Protein AF-0000000073207605 (afdb_homodimer)

Nearest PDB structures (foldseek):
  4v0j-assembly1_C  TM=9.836E-01  e=2.993E-32  Ricinus communis
  2uw1-assembly1_B  TM=9.805E-01  e=1.356E-31  Hedera helix
  2uw1-assembly1_A  TM=9.799E-01  e=2.483E-31  Hedera helix
  7t63-assembly1_B  TM=9.767E-01  e=1.299E-31  Thunbergia laurifolia
  7t63-assembly1_A  TM=9.872E-01  e=3.507E-31  Thunbergia laurifolia

Organism: Cajanus cajan (NCBI:txid3821)

Solvent-accessible surface area (backbone atoms only — not comparable to full-atom values): 34116 Å² total; per-residue (Å²): 124,55,59,64,55,69,71,55,46,52,56,56,59,66,40,42,68,54,31,54,70,65,48,44,67,69,56,73,58,71,91,75,48,87,46,45,51,78,78,45,71,53,41,59,43,59,67,71,60,28,50,51,44,42,49,53,47,26,59,29,48,67,57,46,54,70,65,56,50,53,41,51,48,53,54,30,47,47,38,61,35,45,41,50,52,49,38,48,53,36,56,15,63,80,16,50,39,56,45,31,57,30,87,41,39,52,22,45,36,50,27,41,50,48,26,61,46,50,42,52,20,54,33,46,48,52,51,47,47,60,36,27,71,42,30,58,52,42,45,47,42,19,41,33,43,24,33,38,59,34,31,83,72,79,44,44,30,21,48,63,38,48,35,49,50,46,23,50,50,24,44,50,47,18,48,30,27,40,35,47,11,52,51,27,40,75,36,58,22,58,65,56,14,48,52,29,38,54,49,16,52,51,25,45,53,53,17,53,52,31,44,50,51,49,45,51,38,38,69,79,35,34,29,63,38,34,39,30,48,32,51,46,60,72,66,50,85,67,65,73,52,61,67,35,32,52,89,76,45,92,55,40,38,61,54,48,50,40,36,22,37,74,73,58,34,53,36,66,64,53,53,30,49,49,51,48,48,50,40,58,74,59,40,49,89,72,60,68,85,51,47,74,67,18,46,53,24,42,55,50,53,76,54,40,39,66,51,49,47,52,52,44,53,52,49,48,57,51,54,71,69,44,76,71,45,74,43,66,35,60,50,49,74,49,45,71,42,72,81,124,55,60,65,54,69,71,54,46,52,56,56,59,67,41,43,67,53,33,52,69,65,48,43,67,69,56,73,59,72,89,77,49,86,48,43,52,79,78,45,69,53,40,61,44,59,67,70,61,28,50,49,44,41,49,53,48,26,59,29,48,67,56,45,55,68,66,56,51,52,41,52,47,52,54,30,48,46,38,62,36,44,40,48,53,48,38,48,53,35,55,16,64,80,16,51,39,56,45,33,58,30,87,40,40,52,23,44,36,49,26,41,50,48,26,60,47,48,42,51,19,55,33,45,48,51,51,48,47,60,36,26,69,43,31,58,52,41,46,48,43,19,43,34,43,23,34,40,58,32,31,84,72,77,45,42,30,21,48,64,39,48,35,48,50,46,23,50,50,24,46,51,47,18,48,31,26,40,36,48,10,53,50,28,40,74,36,56,21,60,64,57,14,47,52,27,37,53,49,16,51,51,26,44,54,52,17,53,53,30,44,50,52,47,45,52,38,39,70,76,35,33,28,63,38,35,38,30,47,31,51,46,60,72,67,51,85,68,66,71,54,61,67,36,31,54,91,78,45,92,55,41,37,61,54,48,51,42,38,22,37,74,73,59,35,52,35,69,63,50,54,27,48,51,51,50,48,50,40,58,75,60,40,49,90,73,60,68,85,52,48,72,66,18,47,52,23,41,56,50,54,76,53,40,40,68,52,50,48,52,54,45,53,53,50,49,55,51,53,71,69,46,79,72,44,73,44,68,36,61,50,48,74,50,43,72,42,72,80

Secondary structure (DSSP, 8-state):
--PPPHHHHHHHHTTHHHIIIIIGGGSPPGGGS--GGGGS--TTS-HHHHHHHHHHHHHHHHTS-HHHHHHHHHHHHHHHTHHHHHHHHHHSTT---GGG----HHHHHHHHHHHHHHHHHHHHHHHHHHHT-S-HHHHHHHHHHHHHH------TT-HHHHHHHHHHHHHHHHHHHHHHHHHHHHTT-HHHHHHHHHHHHHHHHHHHHHHHHHHHHHHH-HHHHHHHHHHHHHH----TTTT---SS-TTHHHHHHHHHHHHTSS-HHHHHHHHHHHHHHTTGGG--S--HHHHHHHHHHHTHHHHHHHHHHHHHHHHHHSPP-EEEEGGGTTEEEE-/--PPPHHHHHHHHTTHHHIIIIIGGGSPPGGGS--GGGGS--TTS-HHHHHHHHHHHHHHHHTS-HHHHHHHHHHHHHHH-HHHHHHHHHHSTT---GGG----HHHHHHHHHHHHHHHHHHHHHHHHHHHT-S-HHHHHHHHHHHHHH------TT-HHHHHHHHHHHHHHHHHHHHHHHHHHHHTT-HHHHHHHHHHHHHHHHHHHHHHHHHHHHHHH-HHHHHHHHHHHHHH----TTTT---SS-TTHHHHHHHHHHHHTSS-HHHHHHHHHHHHHHTTGGG--S--HHHHHHHHHHHTHHHHHHHHHHHHHHHHHHSPPPEEEEGGGTTEEEE-

Foldseek 3Di:
DPADDPVVLVLVLVCQVVLVVPQLVLQDDPVPDDALCVLAQNPVDPPVSSVVRLVVLLVLLVLADPLLVLLLLVLLLLLLLLVLVLVLQCLARQCPCPPVHDPGSNVSNSVSLSVNSNRLNVNSLVSSVSNPQWDVLLSVLLSVQQNVVRFDQPQRRHVLLVLLLLLLQLVQLLLLLQLSLVSSVVSRHNSSSVSSNSVSVSSVSSSVSSLVVLLVCCVSPVLVSLLSNLVNVVSPRDRRSCCGDRPPDRCSSVVSVVSCCVSVSGHLLNSLVSLVVSCVSSVLQPRDDYDPNSVVSSVCSNPVSVVSVVVRVVVVVVVVPDDWDWFFDVGRVGDIDTD/DPADDPVVLVVVLVCQVVLVVPQLVLQDDPVPDDALCVLAQNPVDPPVSSVVRLVVLLVLLVLADPLLVLLLLVLLLLLLLLVLVLVLQCLARQCPCPPVHDPGSNVSNSVSLSVNSNRLNVNSLVSSVSNPQWDVLLSVLQSVQQNVVRFDQPQRRHVLLVLLLLLLQLVQLLLLLQVSLVSSVVSRHNSSSVSSNSVSVSSVSSSVSSLVVLLVCCVSPVLVSLLSNLVSVVSPRDRRSCCGDRPPDRNSSVVSVVSCCVSVSGHLLNSLVSLVVSCVSSVLQPRDDYDPNSVVSSVCSNPVSVVSVVVRVVVVVVVVPDDWDWFFDVGRVGDIDTD

Structure (mmCIF, N/CA/C/O backbone):
data_AF-0000000073207605-model_v1
#
loop_
_entity.id
_entity.type
_entity.pdbx_description
1 polymer Acyl-
#
loop_
_atom_site.group_PDB
_atom_site.id
_atom_site.type_symbol
_atom_site.label_atom_id
_atom_site.label_alt_id
_atom_site.label_comp_id
_atom_site.label_asym_id
_atom_site.label_entity_id
_atom_site.label_seq_id
_atom_site.pdbx_PDB_ins_code
_atom_site.Cartn_x
_atom_site.Cartn_y
_atom_site.Cartn_z
_atom_site.occupancy
_atom_site.B_iso_or_equiv
_atom_site.auth_seq_id
_atom_site.auth_comp_id
_atom_site.auth_asym_id
_atom_site.auth_atom_id
_atom_site.pdbx_PDB_model_num
ATOM 1 N N . MET A 1 1 ? -24.469 -8.5 8.359 1 48 1 MET A N 1
ATOM 2 C CA . MET A 1 1 ? -23.688 -7.848 7.309 1 48 1 MET A CA 1
ATOM 3 C C . MET A 1 1 ? -24.516 -6.773 6.605 1 48 1 MET A C 1
ATOM 5 O O . MET A 1 1 ? -25.719 -6.969 6.355 1 48 1 MET A O 1
ATOM 9 N N . LEU A 1 2 ? -24.219 -5.484 6.922 1 64.94 2 LEU A N 1
ATOM 10 C CA . LEU A 1 2 ? -25 -4.375 6.402 1 64.94 2 LEU A CA 1
ATOM 11 C C . LEU A 1 2 ? -25 -4.367 4.875 1 64.94 2 LEU A C 1
ATOM 13 O O . LEU A 1 2 ? -24.359 -3.506 4.258 1 64.94 2 LEU A O 1
ATOM 17 N N . SER A 1 3 ? -25.547 -5.574 4.332 1 71.62 3 SER A N 1
ATOM 18 C CA . SER A 1 3 ? -25.625 -5.684 2.877 1 71.62 3 SER A CA 1
ATOM 19 C C . SER A 1 3 ? -26.828 -4.914 2.34 1 71.62 3 SER A C 1
ATOM 21 O O . SER A 1 3 ? -27.828 -4.73 3.047 1 71.62 3 SER A O 1
ATOM 23 N N . MET A 1 4 ? -26.641 -4.344 1.126 1 80.81 4 MET A N 1
ATOM 24 C CA . MET A 1 4 ? -27.734 -3.623 0.48 1 80.81 4 MET A CA 1
ATOM 25 C C . MET A 1 4 ? -28.844 -4.578 0.054 1 80.81 4 MET A C 1
ATOM 27 O O . MET A 1 4 ? -28.562 -5.664 -0.466 1 80.81 4 MET A O 1
ATOM 31 N N . PRO A 1 5 ? -30.094 -4.129 0.311 1 83.62 5 PRO A N 1
ATOM 32 C CA . PRO A 1 5 ? -31.172 -4.898 -0.318 1 83.62 5 PRO A CA 1
ATOM 33 C C . PRO A 1 5 ? -31.047 -4.949 -1.84 1 83.62 5 PRO A C 1
ATOM 35 O O . PRO A 1 5 ? -30.484 -4.031 -2.447 1 83.62 5 PRO A O 1
ATOM 38 N N . PRO A 1 6 ? -31.531 -6.012 -2.422 1 85.06 6 PRO A N 1
ATOM 39 C CA . PRO A 1 6 ? -31.391 -6.199 -3.867 1 85.06 6 PRO A CA 1
ATOM 40 C C . PRO A 1 6 ? -31.844 -4.98 -4.668 1 85.06 6 PRO A C 1
ATOM 42 O O . PRO A 1 6 ? -31.234 -4.637 -5.68 1 85.06 6 PRO A O 1
ATOM 45 N N . GLU A 1 7 ? -32.906 -4.383 -4.238 1 85 7 GLU A N 1
ATOM 46 C CA . GLU A 1 7 ? -33.406 -3.217 -4.949 1 85 7 GLU A CA 1
ATOM 47 C C . GLU A 1 7 ? -32.406 -2.072 -4.93 1 85 7 GLU A C 1
ATOM 49 O O . GLU A 1 7 ? -32.25 -1.355 -5.922 1 85 7 GLU A O 1
ATOM 54 N N . LYS A 1 8 ? -31.797 -1.931 -3.891 1 86.56 8 LYS A N 1
ATOM 55 C CA . LYS A 1 8 ? -30.781 -0.88 -3.766 1 86.56 8 LYS A CA 1
ATOM 56 C C . LYS A 1 8 ? -29.547 -1.205 -4.594 1 86.56 8 LYS A C 1
ATOM 58 O O . LYS A 1 8 ? -28.906 -0.306 -5.141 1 86.56 8 LYS A O 1
ATOM 63 N N . LEU A 1 9 ? -29.266 -2.467 -4.602 1 87.94 9 LEU A N 1
ATOM 64 C CA . LEU A 1 9 ? -28.141 -2.898 -5.422 1 87.94 9 LEU A CA 1
ATOM 65 C C . LEU A 1 9 ? -28.375 -2.564 -6.891 1 87.94 9 LEU A C 1
ATOM 67 O O . LEU A 1 9 ? -27.453 -2.162 -7.598 1 87.94 9 LEU A O 1
ATOM 71 N N . GLU A 1 10 ? -29.562 -2.754 -7.293 1 89.88 10 GLU A N 1
ATOM 72 C CA . GLU A 1 10 ? -29.906 -2.439 -8.672 1 89.88 10 GLU A CA 1
ATOM 73 C C . GLU A 1 10 ? -29.797 -0.942 -8.945 1 89.88 10 GLU A C 1
ATOM 75 O O . GLU A 1 10 ? -29.359 -0.534 -10.031 1 89.88 10 GLU A O 1
ATOM 80 N N . VAL A 1 11 ? -30.203 -0.176 -8 1 88.5 11 VAL A N 1
ATOM 81 C CA . VAL A 1 11 ? -30.078 1.273 -8.117 1 88.5 11 VAL A CA 1
ATOM 82 C C . VAL A 1 11 ? -28.609 1.655 -8.25 1 88.5 11 VAL A C 1
ATOM 84 O O . VAL A 1 11 ? -28.234 2.445 -9.125 1 88.5 11 VAL A O 1
ATOM 87 N N . PHE A 1 12 ? -27.812 1.067 -7.508 1 89.69 12 PHE A N 1
ATOM 88 C CA . PHE A 1 12 ? -26.391 1.395 -7.539 1 89.69 12 PHE A CA 1
ATOM 89 C C . PHE A 1 12 ? -25.766 0.953 -8.852 1 89.69 12 PHE A C 1
ATOM 91 O O . PHE A 1 12 ? -24.969 1.681 -9.438 1 89.69 12 PHE A O 1
ATOM 98 N N . LYS A 1 13 ? -26.156 -0.182 -9.281 1 90.5 13 LYS A N 1
ATOM 99 C CA . LYS A 1 13 ? -25.625 -0.708 -10.539 1 90.5 13 LYS A CA 1
ATOM 100 C C . LYS A 1 13 ? -26.016 0.183 -11.711 1 90.5 13 LYS A C 1
ATOM 102 O O . LYS A 1 13 ? -25.297 0.272 -12.703 1 90.5 13 LYS A O 1
ATOM 107 N N . SER A 1 14 ? -27.156 0.811 -11.562 1 93.38 14 SER A N 1
ATOM 108 C CA . SER A 1 14 ? -27.625 1.689 -12.633 1 93.38 14 SER A CA 1
ATOM 109 C C . SER A 1 14 ? -26.75 2.924 -12.766 1 93.38 14 SER A C 1
ATOM 111 O O . SER A 1 14 ? -26.828 3.646 -13.758 1 93.38 14 SER A O 1
ATOM 113 N N . LEU A 1 15 ? -25.875 3.121 -11.805 1 95.81 15 LEU A N 1
ATOM 114 C CA . LEU A 1 15 ? -25.016 4.297 -11.82 1 95.81 15 LEU A CA 1
ATOM 115 C C . LEU A 1 15 ? -23.719 4.008 -12.578 1 95.81 15 LEU A C 1
ATOM 117 O O . LEU A 1 15 ? -22.906 4.91 -12.781 1 95.81 15 LEU A O 1
ATOM 121 N N . ASP A 1 16 ? -23.5 2.816 -13.055 1 96 16 ASP A N 1
ATOM 122 C CA . ASP A 1 16 ? -22.234 2.428 -13.672 1 96 16 ASP A CA 1
ATOM 123 C C . ASP A 1 16 ? -21.922 3.312 -14.883 1 96 16 ASP A C 1
ATOM 125 O O . ASP A 1 16 ? -20.797 3.789 -15.031 1 96 16 ASP A O 1
ATOM 129 N N . GLY A 1 17 ? -22.891 3.459 -15.727 1 96.81 17 GLY A N 1
ATOM 130 C CA . GLY A 1 17 ? -22.672 4.316 -16.891 1 96.81 17 GLY A CA 1
ATOM 131 C C . GLY A 1 17 ? -22.297 5.738 -16.516 1 96.81 17 GLY A C 1
ATOM 132 O O . GLY A 1 17 ? -21.359 6.309 -17.078 1 96.81 17 GLY A O 1
ATOM 133 N N . TRP A 1 18 ? -23.016 6.254 -15.539 1 97.56 18 TRP A N 1
ATOM 134 C CA . TRP A 1 18 ? -22.75 7.602 -15.047 1 97.56 18 TRP A CA 1
ATOM 135 C C . TRP A 1 18 ? -21.344 7.68 -14.43 1 97.56 18 TRP A C 1
ATOM 137 O O . TRP A 1 18 ? -20.641 8.68 -14.602 1 97.56 18 TRP A O 1
ATOM 147 N N . ALA A 1 19 ? -20.938 6.68 -13.703 1 97.56 19 ALA A N 1
ATOM 148 C CA . ALA A 1 19 ? -19.625 6.645 -13.062 1 97.56 19 ALA A CA 1
ATOM 149 C C . ALA A 1 19 ? -18.516 6.664 -14.109 1 97.56 19 ALA A C 1
ATOM 151 O O . ALA A 1 19 ? -17.5 7.352 -13.93 1 97.56 19 ALA A O 1
ATOM 152 N N . TRP A 1 20 ? -18.672 5.922 -15.219 1 97.31 20 TRP A N 1
ATOM 153 C CA . TRP A 1 20 ? -17.688 5.922 -16.297 1 97.31 20 TRP A CA 1
ATOM 154 C C . TRP A 1 20 ? -17.562 7.305 -16.922 1 97.31 20 TRP A C 1
ATOM 156 O O . TRP A 1 20 ? -16.469 7.73 -17.297 1 97.31 20 TRP A O 1
ATOM 166 N N . GLU A 1 21 ? -18.609 8.008 -16.938 1 97.44 21 GLU A N 1
ATOM 167 C CA . GLU A 1 21 ? -18.641 9.273 -17.672 1 97.44 21 GLU A CA 1
ATOM 168 C C . GLU A 1 21 ? -18.25 10.438 -16.766 1 97.44 21 GLU A C 1
ATOM 170 O O . GLU A 1 21 ? -17.625 11.398 -17.219 1 97.44 21 GLU A O 1
ATOM 175 N N . CYS A 1 22 ? -18.641 10.289 -15.469 1 97.12 22 CYS A N 1
ATOM 176 C CA . CYS A 1 22 ? -18.594 11.5 -14.664 1 97.12 22 CYS A CA 1
ATOM 177 C C . CYS A 1 22 ? -17.641 11.336 -13.477 1 97.12 22 CYS A C 1
ATOM 179 O O . CYS A 1 22 ? -17.156 12.32 -12.922 1 97.12 22 CYS A O 1
ATOM 181 N N . VAL A 1 23 ? -17.375 10.086 -13.086 1 97.69 23 VAL A N 1
ATOM 182 C CA . VAL A 1 23 ? -16.594 9.875 -11.883 1 97.69 23 VAL A CA 1
ATOM 183 C C . VAL A 1 23 ? -15.148 9.523 -12.273 1 97.69 23 VAL A C 1
ATOM 185 O O . VAL A 1 23 ? -14.211 10.211 -11.875 1 97.69 23 VAL A O 1
ATOM 188 N N . VAL A 1 24 ? -14.93 8.508 -13.094 1 97.38 24 VAL A N 1
ATOM 189 C CA . VAL A 1 24 ? -13.617 7.953 -13.422 1 97.38 24 VAL A CA 1
ATOM 190 C C . VAL A 1 24 ? -12.75 9.023 -14.07 1 97.38 24 VAL A C 1
ATOM 192 O O . VAL A 1 24 ? -11.562 9.156 -13.75 1 97.38 24 VAL A O 1
ATOM 195 N N . PRO A 1 25 ? -13.336 9.961 -14.875 1 96.88 25 PRO A N 1
ATOM 196 C CA . PRO A 1 25 ? -12.5 10.961 -15.539 1 96.88 25 PRO A CA 1
ATOM 197 C C . PRO A 1 25 ? -12 12.047 -14.586 1 96.88 25 PRO A C 1
ATOM 199 O O . PRO A 1 25 ? -11.227 12.914 -14.984 1 96.88 25 PRO A O 1
ATOM 202 N N . MET A 1 26 ? -12.484 11.984 -13.352 1 96.75 26 MET A N 1
ATOM 203 C CA . MET A 1 26 ? -12 12.961 -12.375 1 96.75 26 MET A CA 1
ATOM 204 C C . MET A 1 26 ? -10.617 12.578 -11.867 1 96.75 26 MET A C 1
ATOM 206 O O . MET A 1 26 ? -9.961 13.375 -11.195 1 96.75 26 MET A O 1
ATOM 210 N N . LEU A 1 27 ? -10.148 11.375 -12.164 1 97.5 27 LEU A N 1
ATOM 211 C CA . LEU A 1 27 ? -8.742 11.039 -11.977 1 97.5 27 LEU A CA 1
ATOM 212 C C . LEU A 1 27 ? -7.859 11.836 -12.938 1 97.5 27 LEU A C 1
ATOM 214 O O . LEU A 1 27 ? -8.133 11.883 -14.141 1 97.5 27 LEU A O 1
ATOM 218 N N . LYS A 1 28 ? -6.871 12.406 -12.398 1 95.44 28 LYS A N 1
ATOM 219 C CA . LYS A 1 28 ? -5.934 13.125 -13.258 1 95.44 28 LYS A CA 1
ATOM 220 C C . LYS A 1 28 ? -5.039 12.148 -14.023 1 95.44 28 LYS A C 1
ATOM 222 O O . LYS A 1 28 ? -4.617 11.125 -13.484 1 95.44 28 LYS A O 1
ATOM 227 N N . PRO A 1 29 ? -4.77 12.508 -15.32 1 96.69 29 PRO A N 1
ATOM 228 C CA . PRO A 1 29 ? -3.734 11.719 -15.984 1 96.69 29 PRO A CA 1
ATOM 229 C C . PRO A 1 29 ? -2.416 11.703 -15.219 1 96.69 29 PRO A C 1
ATOM 231 O O . PRO A 1 29 ? -2.014 12.719 -14.648 1 96.69 29 PRO A O 1
ATOM 234 N N . VAL A 1 30 ? -1.768 10.562 -15.211 1 97.62 30 VAL A N 1
ATOM 235 C CA . VAL A 1 30 ? -0.548 10.383 -14.43 1 97.62 30 VAL A CA 1
ATOM 236 C C . VAL A 1 30 ? 0.47 11.453 -14.797 1 97.62 30 VAL A C 1
ATOM 238 O O . VAL A 1 30 ? 1.18 11.969 -13.93 1 97.62 30 VAL A O 1
ATOM 241 N N . GLU A 1 31 ? 0.513 11.859 -16.031 1 97 31 GLU A N 1
ATOM 242 C CA . GLU A 1 31 ? 1.481 12.828 -16.531 1 97 31 GLU A CA 1
ATOM 243 C C . GLU A 1 31 ? 1.232 14.211 -15.938 1 97 31 GLU A C 1
ATOM 245 O O . GLU A 1 31 ? 2.123 15.062 -15.938 1 97 31 GLU A O 1
ATOM 250 N N . GLN A 1 32 ? 0.086 14.453 -15.398 1 96.94 32 GLN A N 1
ATOM 251 C CA . GLN A 1 32 ? -0.27 15.742 -14.812 1 96.94 32 GLN A CA 1
ATOM 252 C C . GLN A 1 32 ? -0.19 15.695 -13.289 1 96.94 32 GLN A C 1
ATOM 254 O O . GLN A 1 32 ? -0.404 16.703 -12.625 1 96.94 32 GLN A O 1
ATOM 259 N N . CYS A 1 33 ? 0.079 14.562 -12.766 1 97.62 33 CYS A N 1
ATOM 260 C CA . CYS A 1 33 ? 0.177 14.391 -11.32 1 97.62 33 CYS A CA 1
ATOM 261 C C . CYS A 1 33 ? 1.592 14.68 -10.828 1 97.62 33 CYS A C 1
ATOM 263 O O . CYS A 1 33 ? 2.566 14.289 -11.477 1 97.62 33 CYS A O 1
ATOM 265 N N . TRP A 1 34 ? 1.657 15.438 -9.766 1 98 34 TRP A N 1
ATOM 266 C CA . TRP A 1 34 ? 2.953 15.547 -9.102 1 98 34 TRP A CA 1
ATOM 267 C C . TRP A 1 34 ? 3.422 14.188 -8.602 1 98 34 TRP A C 1
ATOM 269 O O . TRP A 1 34 ? 2.607 13.289 -8.367 1 98 34 TRP A O 1
ATOM 279 N N . GLN A 1 35 ? 4.699 14 -8.539 1 98.06 35 GLN A N 1
ATOM 280 C CA . GLN A 1 35 ? 5.305 12.805 -7.961 1 98.06 35 GLN A CA 1
ATOM 281 C C . GLN A 1 35 ? 6.148 13.156 -6.738 1 98.06 35 GLN A C 1
ATOM 283 O O . GLN A 1 35 ? 6.684 14.266 -6.645 1 98.06 35 GLN A O 1
ATOM 288 N N . PRO A 1 36 ? 6.324 12.305 -5.766 1 97.31 36 PRO A N 1
ATOM 289 C CA . PRO A 1 36 ? 7.023 12.586 -4.508 1 97.31 36 PRO A CA 1
ATOM 290 C C . PRO A 1 36 ? 8.406 13.195 -4.723 1 97.31 36 PRO A C 1
ATOM 292 O O . PRO A 1 36 ? 8.773 14.148 -4.031 1 97.31 36 PRO A O 1
ATOM 295 N N . GLN A 1 37 ? 9.078 12.727 -5.68 1 95.44 37 GLN A N 1
ATOM 296 C CA . GLN A 1 37 ? 10.453 13.172 -5.918 1 95.44 37 GLN A CA 1
ATOM 297 C C . GLN A 1 37 ? 10.492 14.664 -6.227 1 95.44 37 GLN A C 1
ATOM 299 O O . GLN A 1 37 ? 11.508 15.32 -5.988 1 95.44 37 GLN A O 1
ATOM 304 N N . SER A 1 38 ? 9.43 15.227 -6.672 1 95.19 38 SER A N 1
ATOM 305 C CA . SER A 1 38 ? 9.414 16.625 -7.09 1 95.19 38 SER A CA 1
ATOM 306 C C . SER A 1 38 ? 9.383 17.562 -5.887 1 95.19 38 SER A C 1
ATOM 308 O O . SER A 1 38 ? 9.617 18.766 -6.023 1 95.19 38 SER A O 1
ATOM 310 N N . LEU A 1 39 ? 9.195 17.031 -4.703 1 97.19 39 LEU A N 1
ATOM 311 C CA . LEU A 1 39 ? 8.961 17.906 -3.561 1 97.19 39 LEU A CA 1
ATOM 312 C C . LEU A 1 39 ? 9.984 17.656 -2.459 1 97.19 39 LEU A C 1
ATOM 314 O O . LEU A 1 39 ? 9.961 18.297 -1.414 1 97.19 39 LEU A O 1
ATOM 318 N N . VAL A 1 40 ? 10.867 16.703 -2.68 1 98.06 40 VAL A N 1
ATOM 319 C CA . VAL A 1 40 ? 11.938 16.391 -1.738 1 98.06 40 VAL A CA 1
ATOM 320 C C . VAL A 1 40 ? 13.289 16.562 -2.418 1 98.06 40 VAL A C 1
ATOM 322 O O . VAL A 1 40 ? 13.367 16.719 -3.641 1 98.06 40 VAL A O 1
ATOM 325 N N . PRO A 1 41 ? 14.375 16.578 -1.636 1 98.5 41 PRO A N 1
ATOM 326 C CA . PRO A 1 41 ? 15.695 16.75 -2.24 1 98.5 41 PRO A CA 1
ATOM 327 C C . PRO A 1 41 ? 15.961 15.766 -3.373 1 98.5 41 PRO A C 1
ATOM 329 O O . PRO A 1 41 ? 15.586 14.594 -3.275 1 98.5 41 PRO A O 1
ATOM 332 N N . ASP A 1 42 ? 16.531 16.219 -4.449 1 97.88 42 ASP A N 1
ATOM 333 C CA . ASP A 1 42 ? 16.797 15.422 -5.637 1 97.88 42 ASP A CA 1
ATOM 334 C C . ASP A 1 42 ? 18.062 14.578 -5.449 1 97.88 42 ASP A C 1
ATOM 336 O O . ASP A 1 42 ? 19.172 15.07 -5.609 1 97.88 42 ASP A O 1
ATOM 340 N N . SER A 1 43 ? 17.859 13.336 -5.258 1 96.38 43 SER A N 1
ATOM 341 C CA . SER A 1 43 ? 18.984 12.461 -4.926 1 96.38 43 SER A CA 1
ATOM 342 C C . SER A 1 43 ? 19.828 12.156 -6.152 1 96.38 43 SER A C 1
ATOM 344 O O . SER A 1 43 ? 20.938 11.633 -6.035 1 96.38 43 SER A O 1
ATOM 346 N N . SER A 1 44 ? 19.391 12.5 -7.336 1 97 44 SER A N 1
ATOM 347 C CA . SER A 1 44 ? 20.172 12.258 -8.547 1 97 44 SER A CA 1
ATOM 348 C C . SER A 1 44 ? 21.281 13.289 -8.695 1 97 44 SER A C 1
ATOM 350 O O . SER A 1 44 ? 22.188 13.117 -9.516 1 97 44 SER A O 1
ATOM 352 N N . LEU A 1 45 ? 21.25 14.336 -7.906 1 97.56 45 LEU A N 1
ATOM 353 C CA . LEU A 1 45 ? 22.297 15.352 -7.93 1 97.56 45 LEU A CA 1
ATOM 354 C C . LEU A 1 45 ? 23.609 14.812 -7.371 1 97.56 45 LEU A C 1
ATOM 356 O O . LEU A 1 45 ? 23.594 13.828 -6.621 1 97.56 45 LEU A O 1
ATOM 360 N N . PRO A 1 46 ? 24.734 15.477 -7.766 1 96.81 46 PRO A N 1
ATOM 361 C CA . PRO A 1 46 ? 25.984 15.102 -7.113 1 96.81 46 PRO A CA 1
ATOM 362 C C . PRO A 1 46 ? 25.906 15.141 -5.59 1 96.81 46 PRO A C 1
ATOM 364 O O . PRO A 1 46 ? 25.156 15.961 -5.035 1 96.81 46 PRO A O 1
ATOM 367 N N . HIS A 1 47 ? 26.656 14.344 -5.008 1 95.94 47 HIS A N 1
ATOM 368 C CA . HIS A 1 47 ? 26.578 14.117 -3.57 1 95.94 47 HIS A CA 1
ATOM 369 C C . HIS A 1 47 ? 26.562 15.438 -2.803 1 95.94 47 HIS A C 1
ATOM 371 O O . HIS A 1 47 ? 25.719 15.641 -1.926 1 95.94 47 HIS A O 1
ATOM 377 N N . GLU A 1 48 ? 27.453 16.359 -3.119 1 96.62 48 GLU A N 1
ATOM 378 C CA . GLU A 1 48 ? 27.578 17.609 -2.375 1 96.62 48 GLU A CA 1
ATOM 379 C C . GLU A 1 48 ? 26.328 18.469 -2.514 1 96.62 48 GLU A C 1
ATOM 381 O O . GLU A 1 48 ? 25.891 19.078 -1.546 1 96.62 48 GLU A O 1
ATOM 386 N N . GLU A 1 49 ? 25.797 18.5 -3.682 1 97.88 49 GLU A N 1
ATOM 387 C CA . GLU A 1 49 ? 24.578 19.281 -3.924 1 97.88 49 GLU A CA 1
ATOM 388 C C . GLU A 1 49 ? 23.375 18.656 -3.219 1 97.88 49 GLU A C 1
ATOM 390 O O . GLU A 1 49 ? 22.547 19.359 -2.648 1 97.88 49 GLU A O 1
ATOM 395 N N . PHE A 1 50 ? 23.297 17.344 -3.322 1 98.19 50 PHE A N 1
ATOM 396 C CA . PHE A 1 50 ? 22.234 16.625 -2.613 1 98.19 50 PHE A CA 1
ATOM 397 C C . PHE A 1 50 ? 22.344 16.875 -1.111 1 98.19 50 PHE A C 1
ATOM 399 O O . PHE A 1 50 ? 21.328 17.125 -0.455 1 98.19 50 PHE A O 1
ATOM 406 N N . MET A 1 51 ? 23.5 16.797 -0.565 1 97.06 51 MET A N 1
ATOM 407 C CA . MET A 1 51 ? 23.719 17.016 0.863 1 97.06 51 MET A CA 1
ATOM 408 C C . MET A 1 51 ? 23.297 18.406 1.281 1 97.06 51 MET A C 1
ATOM 410 O O . MET A 1 51 ? 22.781 18.609 2.385 1 97.06 51 MET A O 1
ATOM 414 N N . GLU A 1 52 ? 23.547 19.375 0.413 1 98 52 GLU A N 1
ATOM 415 C CA . GLU A 1 52 ? 23.141 20.75 0.706 1 98 52 GLU A CA 1
ATOM 416 C C . GLU A 1 52 ? 21.625 20.875 0.785 1 98 52 GLU A C 1
ATOM 418 O O . GLU A 1 52 ? 21.094 21.594 1.637 1 98 52 GLU A O 1
ATOM 423 N N . GLU A 1 53 ? 20.969 20.219 -0.094 1 98.31 53 GLU A N 1
ATOM 424 C CA . GLU A 1 53 ? 19.5 20.25 -0.056 1 98.31 53 GLU A CA 1
ATOM 425 C C . GLU A 1 53 ? 18.969 19.594 1.214 1 98.31 53 GLU A C 1
ATOM 427 O O . GLU A 1 53 ? 18.016 20.078 1.816 1 98.31 53 GLU A O 1
ATOM 432 N N . VAL A 1 54 ? 19.594 18.484 1.616 1 98.69 54 VAL A N 1
ATOM 433 C CA . VAL A 1 54 ? 19.172 17.797 2.83 1 98.69 54 VAL A CA 1
ATOM 434 C C . VAL A 1 54 ? 19.469 18.672 4.051 1 98.69 54 VAL A C 1
ATOM 436 O O . VAL A 1 54 ? 18.641 18.75 4.969 1 98.69 54 VAL A O 1
ATOM 439 N N . LYS A 1 55 ? 20.609 19.297 4.035 1 98.44 55 LYS A N 1
ATOM 440 C CA . LYS A 1 55 ? 20.938 20.203 5.129 1 98.44 55 LYS A CA 1
ATOM 441 C C . LYS A 1 55 ? 19.906 21.312 5.273 1 98.44 55 LYS A C 1
ATOM 443 O O . LYS A 1 55 ? 19.484 21.625 6.383 1 98.44 55 LYS A O 1
ATOM 448 N N . ALA A 1 56 ? 19.531 21.891 4.137 1 98.31 56 ALA A N 1
ATOM 449 C CA . ALA A 1 56 ? 18.516 22.938 4.148 1 98.31 56 ALA A CA 1
ATOM 450 C C . ALA A 1 56 ? 17.203 22.422 4.719 1 98.31 56 ALA A C 1
ATOM 452 O O . ALA A 1 56 ? 16.531 23.125 5.484 1 98.31 56 ALA A O 1
ATOM 453 N N . LEU A 1 57 ? 16.812 21.25 4.324 1 98.62 57 LEU A N 1
ATOM 454 C CA . LEU A 1 57 ? 15.609 20.625 4.848 1 98.62 57 LEU A CA 1
ATOM 455 C C . LEU A 1 57 ? 15.695 20.438 6.359 1 98.62 57 LEU A C 1
ATOM 457 O O . LEU A 1 57 ? 14.766 20.781 7.086 1 98.62 57 LEU A O 1
ATOM 461 N N . ARG A 1 58 ? 16.812 19.938 6.836 1 98.62 58 ARG A N 1
ATOM 462 C CA . ARG A 1 58 ? 17 19.688 8.258 1 98.62 58 ARG A CA 1
ATOM 463 C C . ARG A 1 58 ? 17 20.984 9.055 1 98.62 58 ARG A C 1
ATOM 465 O O . ARG A 1 58 ? 16.5 21.031 10.18 1 98.62 58 ARG A O 1
ATOM 472 N N . GLN A 1 59 ? 17.531 22.016 8.461 1 98.25 59 GLN A N 1
ATOM 473 C CA . GLN A 1 59 ? 17.547 23.312 9.125 1 98.25 59 GLN A CA 1
ATOM 474 C C . GLN A 1 59 ? 16.125 23.844 9.32 1 98.25 59 GLN A C 1
ATOM 476 O O . GLN A 1 59 ? 15.781 24.344 10.391 1 98.25 59 GLN A O 1
ATOM 481 N N . ARG A 1 60 ? 15.305 23.703 8.344 1 98.38 60 ARG A N 1
ATOM 482 C CA . ARG A 1 60 ? 13.922 24.141 8.469 1 98.38 60 ARG A CA 1
ATOM 483 C C . ARG A 1 60 ? 13.156 23.266 9.445 1 98.38 60 ARG A C 1
ATOM 485 O O . ARG A 1 60 ? 12.391 23.766 10.273 1 98.38 60 ARG A O 1
ATOM 492 N N . ALA A 1 61 ? 13.391 21.984 9.367 1 98 61 ALA A N 1
ATOM 493 C CA . ALA A 1 61 ? 12.656 21.031 10.188 1 98 61 ALA A CA 1
ATOM 494 C C . ALA A 1 61 ? 13.008 21.203 11.664 1 98 61 ALA A C 1
ATOM 496 O O . ALA A 1 61 ? 12.195 20.875 12.539 1 98 61 ALA A O 1
ATOM 497 N N . LYS A 1 62 ? 14.227 21.609 11.891 1 96.62 62 LYS A N 1
ATOM 498 C CA . LYS A 1 62 ? 14.695 21.797 13.258 1 96.62 62 LYS A CA 1
ATOM 499 C C . LYS A 1 62 ? 13.797 22.75 14.031 1 96.62 62 LYS A C 1
ATOM 501 O O . LYS A 1 62 ? 13.633 22.609 15.25 1 96.62 62 LYS A O 1
ATOM 506 N N . GLU A 1 63 ? 13.133 23.672 13.344 1 94.38 63 GLU A N 1
ATOM 507 C CA . GLU A 1 63 ? 12.352 24.734 13.969 1 94.38 63 GLU A CA 1
ATOM 508 C C . GLU A 1 63 ? 10.93 24.266 14.273 1 94.38 63 GLU A C 1
ATOM 510 O O . GLU A 1 63 ? 10.203 24.922 15.016 1 94.38 63 GLU A O 1
ATOM 515 N N . LEU A 1 64 ? 10.539 23.125 13.828 1 97.94 64 LEU A N 1
ATOM 516 C CA . LEU A 1 64 ? 9.18 22.625 14.023 1 97.94 64 LEU A CA 1
ATOM 517 C C . LEU A 1 64 ? 9.023 22.016 15.406 1 97.94 64 LEU A C 1
ATOM 519 O O . LEU A 1 64 ? 9.898 21.281 15.875 1 97.94 64 LEU A O 1
ATOM 523 N N . PRO A 1 65 ? 7.895 22.312 16.062 1 97.56 65 PRO A N 1
ATOM 524 C CA . PRO A 1 65 ? 7.664 21.719 17.391 1 97.56 65 PRO A CA 1
ATOM 525 C C . PRO A 1 65 ? 7.473 20.203 17.328 1 97.56 65 PRO A C 1
ATOM 527 O O . PRO A 1 65 ? 6.934 19.688 16.359 1 97.56 65 PRO A O 1
ATOM 530 N N . ASP A 1 66 ? 7.828 19.562 18.438 1 97.94 66 ASP A N 1
ATOM 531 C CA . ASP A 1 66 ? 7.691 18.109 18.531 1 97.94 66 ASP A CA 1
ATOM 532 C C . ASP A 1 66 ? 6.23 17.688 18.375 1 97.94 66 ASP A C 1
ATOM 534 O O . ASP A 1 66 ? 5.941 16.656 17.766 1 97.94 66 ASP A O 1
ATOM 538 N N . ASP A 1 67 ? 5.34 18.422 18.938 1 97.62 67 ASP A N 1
ATOM 539 C CA . ASP A 1 67 ? 3.918 18.094 18.844 1 97.62 67 ASP A CA 1
ATOM 540 C C . ASP A 1 67 ? 3.451 18.094 17.391 1 97.62 67 ASP A C 1
ATOM 542 O O . ASP A 1 67 ? 2.646 17.25 17 1 97.62 67 ASP A O 1
ATOM 546 N N . TYR A 1 68 ? 3.98 19.078 16.641 1 98.25 68 TYR A N 1
ATOM 547 C CA . TYR A 1 68 ? 3.678 19.109 15.211 1 98.25 68 TYR A CA 1
ATOM 548 C C . TYR A 1 68 ? 4.145 17.844 14.516 1 98.25 68 TYR A C 1
ATOM 550 O O . TYR A 1 68 ? 3.426 17.281 13.68 1 98.25 68 TYR A O 1
ATOM 558 N N . LEU A 1 69 ? 5.344 17.391 14.867 1 98.62 69 LEU A N 1
ATOM 559 C CA . LEU A 1 69 ? 5.918 16.219 14.234 1 98.62 69 LEU A CA 1
ATOM 560 C C . LEU A 1 69 ? 5.09 14.969 14.555 1 98.62 69 LEU A C 1
ATOM 562 O O . LEU A 1 69 ? 4.922 14.102 13.695 1 98.62 69 LEU A O 1
ATOM 566 N N . VAL A 1 70 ? 4.586 14.891 15.75 1 98.62 70 VAL A N 1
ATOM 567 C CA . VAL A 1 70 ? 3.746 13.766 16.141 1 98.62 70 VAL A CA 1
ATOM 568 C C . VAL A 1 70 ? 2.508 13.711 15.242 1 98.62 70 VAL A C 1
ATOM 570 O O . VAL A 1 70 ? 2.137 12.648 14.742 1 98.62 70 VAL A O 1
ATOM 573 N N . VAL A 1 71 ? 1.894 14.828 15.023 1 98.31 71 VAL A N 1
ATOM 574 C CA . VAL A 1 71 ? 0.686 14.883 14.211 1 98.31 71 VAL A CA 1
ATOM 575 C C . VAL A 1 71 ? 1.027 14.555 12.758 1 98.31 71 VAL A C 1
ATOM 577 O O . VAL A 1 71 ? 0.291 13.828 12.086 1 98.31 71 VAL A O 1
ATOM 580 N N . LEU A 1 72 ? 2.174 15.07 12.273 1 98.81 72 LEU A N 1
ATOM 581 C CA . LEU A 1 72 ? 2.596 14.797 10.906 1 98.81 72 LEU A CA 1
ATOM 582 C C . LEU A 1 72 ? 2.875 13.312 10.711 1 98.81 72 LEU A C 1
ATOM 584 O O . LEU A 1 72 ? 2.537 12.742 9.672 1 98.81 72 LEU A O 1
ATOM 588 N N . VAL A 1 73 ? 3.484 12.695 11.703 1 98.75 73 VAL A N 1
ATOM 589 C CA . VAL A 1 73 ? 3.744 11.258 11.656 1 98.75 73 VAL A CA 1
ATOM 590 C C . VAL A 1 73 ? 2.424 10.492 11.594 1 98.75 73 VAL A C 1
ATOM 592 O O . VAL A 1 73 ? 2.275 9.562 10.805 1 98.75 73 VAL A O 1
ATOM 595 N N . GLY A 1 74 ? 1.451 10.875 12.43 1 98.31 74 GLY A N 1
ATOM 596 C CA . GLY A 1 74 ? 0.147 10.234 12.391 1 98.31 74 GLY A CA 1
ATOM 597 C C . GLY A 1 74 ? -0.52 10.328 11.031 1 98.31 74 GLY A C 1
ATOM 598 O O . GLY A 1 74 ? -1.113 9.352 10.555 1 98.31 74 GLY A O 1
ATOM 599 N N . ASP A 1 75 ? -0.402 11.523 10.422 1 97.81 75 ASP A N 1
ATOM 600 C CA . ASP A 1 75 ? -0.921 11.703 9.07 1 97.81 75 ASP A CA 1
ATOM 601 C C . ASP A 1 75 ? -0.234 10.758 8.086 1 97.81 75 ASP A C 1
ATOM 603 O O . ASP A 1 75 ? -0.895 10.125 7.262 1 97.81 75 ASP A O 1
ATOM 607 N N . MET A 1 76 ? 1.037 10.664 8.219 1 98.31 76 MET A N 1
ATOM 608 C CA . MET A 1 76 ? 1.812 9.82 7.312 1 98.31 76 MET A CA 1
ATOM 609 C C . MET A 1 76 ? 1.467 8.352 7.512 1 98.31 76 MET A C 1
ATOM 611 O O . MET A 1 76 ? 1.271 7.617 6.539 1 98.31 76 MET A O 1
ATOM 615 N N . VAL A 1 77 ? 1.389 7.906 8.766 1 98.12 77 VAL A N 1
ATOM 616 C CA . VAL A 1 77 ? 1.066 6.52 9.086 1 98.12 77 VAL A CA 1
ATOM 617 C C . VAL A 1 77 ? -0.298 6.156 8.5 1 98.12 77 VAL A C 1
ATOM 619 O O . VAL A 1 77 ? -0.486 5.055 7.984 1 98.12 77 VAL A O 1
ATOM 622 N N . THR A 1 78 ? -1.187 7.059 8.57 1 96.88 78 THR A N 1
ATOM 623 C CA . THR A 1 78 ? -2.518 6.84 8.016 1 96.88 78 THR A CA 1
ATOM 624 C C . THR A 1 78 ? -2.447 6.637 6.504 1 96.88 78 THR A C 1
ATOM 626 O O . THR A 1 78 ? -3.111 5.75 5.961 1 96.88 78 THR A O 1
ATOM 629 N N . GLU A 1 79 ? -1.598 7.422 5.859 1 96.94 79 GLU A N 1
ATOM 630 C CA . GLU A 1 79 ? -1.445 7.309 4.41 1 96.94 79 GLU A CA 1
ATOM 631 C C . GLU A 1 79 ? -0.846 5.961 4.02 1 96.94 79 GLU A C 1
ATOM 633 O O . GLU A 1 79 ? -1.04 5.492 2.898 1 96.94 79 GLU A O 1
ATOM 638 N N . GLU A 1 80 ? -0.177 5.316 4.91 1 96.38 80 GLU A N 1
ATOM 639 C CA . GLU A 1 80 ? 0.6 4.121 4.59 1 96.38 80 GLU A CA 1
ATOM 640 C C . GLU A 1 80 ? -0.265 2.865 4.652 1 96.38 80 GLU A C 1
ATOM 642 O O . GLU A 1 80 ? 0.15 1.796 4.203 1 96.38 80 GLU A O 1
ATOM 647 N N . ALA A 1 81 ? -1.438 2.957 5.18 1 95.19 81 ALA A N 1
ATOM 648 C CA . ALA A 1 81 ? -2.293 1.779 5.301 1 95.19 81 ALA A CA 1
ATOM 649 C C . ALA A 1 81 ? -3.164 1.606 4.059 1 95.19 81 ALA A C 1
ATOM 651 O O . ALA A 1 81 ? -4.281 1.092 4.145 1 95.19 81 ALA A O 1
ATOM 652 N N . LEU A 1 82 ? -2.691 1.94 2.953 1 96.25 82 LEU A N 1
ATOM 653 C CA . LEU A 1 82 ? -3.42 2.021 1.691 1 96.25 82 LEU A CA 1
ATOM 654 C C . LEU A 1 82 ? -3.945 0.65 1.279 1 96.25 82 LEU A C 1
ATOM 656 O O . LEU A 1 82 ? -5.051 0.54 0.745 1 96.25 82 LEU A O 1
ATOM 660 N N . PRO A 1 83 ? -3.162 -0.455 1.494 1 95.44 83 PRO A N 1
ATOM 661 C CA . PRO A 1 83 ? -3.742 -1.755 1.149 1 95.44 83 PRO A CA 1
ATOM 662 C C . PRO A 1 83 ? -5.043 -2.039 1.898 1 95.44 83 PRO A C 1
ATOM 664 O O . PRO A 1 83 ? -5.969 -2.629 1.335 1 95.44 83 PRO A O 1
ATOM 667 N N . THR A 1 84 ? -5.109 -1.553 3.086 1 94.06 84 THR A N 1
ATOM 668 C CA . THR A 1 84 ? -6.312 -1.722 3.891 1 94.06 84 THR A CA 1
ATOM 669 C C . THR A 1 84 ? -7.477 -0.931 3.295 1 94.06 84 THR A C 1
ATOM 671 O O . THR A 1 84 ? -8.594 -1.438 3.203 1 94.06 84 THR A O 1
ATOM 674 N N . TYR A 1 85 ? -7.172 0.252 2.822 1 93.56 85 TYR A N 1
ATOM 675 C CA . TYR A 1 85 ? -8.219 1.113 2.291 1 93.56 85 TYR A CA 1
ATOM 676 C C . TYR A 1 85 ? -8.727 0.595 0.95 1 93.56 85 TYR A C 1
ATOM 678 O O . TYR A 1 85 ? -9.93 0.64 0.673 1 93.56 85 TYR A O 1
ATOM 686 N N . GLN A 1 86 ? -7.828 0.137 0.183 1 93.25 86 GLN A N 1
ATOM 687 C CA . GLN A 1 86 ? -8.266 -0.423 -1.09 1 93.25 86 GLN A CA 1
ATOM 688 C C . GLN A 1 86 ? -9.133 -1.662 -0.876 1 93.25 86 GLN A C 1
ATOM 690 O O . GLN A 1 86 ? -10.109 -1.873 -1.595 1 93.25 86 GLN A O 1
ATOM 695 N N . THR A 1 87 ? -8.75 -2.457 0.071 1 90.19 87 THR A N 1
ATOM 696 C CA . THR A 1 87 ? -9.539 -3.641 0.389 1 90.19 87 THR A CA 1
ATOM 697 C C . THR A 1 87 ? -10.945 -3.248 0.845 1 90.19 87 THR A C 1
ATOM 699 O O . THR A 1 87 ? -11.93 -3.857 0.429 1 90.19 87 THR A O 1
ATOM 702 N N . LEU A 1 88 ? -11 -2.254 1.646 1 88.06 88 LEU A N 1
ATOM 703 C CA . LEU A 1 88 ? -12.297 -1.771 2.109 1 88.06 88 LEU A CA 1
ATOM 704 C C . LEU A 1 88 ? -13.188 -1.381 0.934 1 88.06 88 LEU A C 1
ATOM 706 O O . LEU A 1 88 ? -14.344 -1.784 0.868 1 88.06 88 LEU A O 1
ATOM 710 N N . MET A 1 89 ? -12.625 -0.671 0.033 1 90.25 89 MET A N 1
ATOM 711 C CA . MET A 1 89 ? -13.406 -0.181 -1.1 1 90.25 89 MET A CA 1
ATOM 712 C C . MET A 1 89 ? -13.82 -1.33 -2.012 1 90.25 89 MET A C 1
ATOM 714 O O . MET A 1 89 ? -14.961 -1.378 -2.477 1 90.25 89 MET A O 1
ATOM 718 N N . THR A 1 90 ? -12.945 -2.27 -2.189 1 87.75 90 THR A N 1
ATOM 719 C CA . THR A 1 90 ? -13.211 -3.326 -3.16 1 87.75 90 THR A CA 1
ATOM 720 C C . THR A 1 90 ? -14.109 -4.398 -2.561 1 87.75 90 THR A C 1
ATOM 722 O O . THR A 1 90 ? -14.602 -5.277 -3.275 1 87.75 90 THR A O 1
ATOM 725 N N . THR A 1 91 ? -14.359 -4.301 -1.287 1 84.44 91 THR A N 1
ATOM 726 C CA . THR A 1 91 ? -15.281 -5.246 -0.655 1 84.44 91 THR A CA 1
ATOM 727 C C . THR A 1 91 ? -16.719 -4.742 -0.738 1 84.44 91 THR A C 1
ATOM 729 O O . THR A 1 91 ? -17.656 -5.496 -0.493 1 84.44 91 THR A O 1
ATOM 732 N N . MET A 1 92 ? -16.859 -3.508 -1.103 1 87.69 92 MET A N 1
ATOM 733 C CA . MET A 1 92 ? -18.203 -2.955 -1.25 1 87.69 92 MET A CA 1
ATOM 734 C C . MET A 1 92 ? -18.922 -3.604 -2.42 1 87.69 92 MET A C 1
ATOM 736 O O . MET A 1 92 ? -18.312 -3.943 -3.432 1 87.69 92 MET A O 1
ATOM 740 N N . GLU A 1 93 ? -20.203 -3.746 -2.189 1 87.19 93 GLU A N 1
ATOM 741 C CA . GLU A 1 93 ? -21 -4.297 -3.271 1 87.19 93 GLU A CA 1
ATOM 742 C C . GLU A 1 93 ? -20.922 -3.432 -4.523 1 87.19 93 GLU A C 1
ATOM 744 O O . GLU A 1 93 ? -21.125 -2.217 -4.461 1 87.19 93 GLU A O 1
ATOM 749 N N . GLY A 1 94 ? -20.578 -4.031 -5.617 1 84.5 94 GLY A N 1
ATOM 750 C CA . GLY A 1 94 ? -20.469 -3.32 -6.879 1 84.5 94 GLY A CA 1
ATOM 751 C C . GLY A 1 94 ? -19.047 -2.848 -7.18 1 84.5 94 GLY A C 1
ATOM 752 O O . GLY A 1 94 ? -18.75 -2.439 -8.305 1 84.5 94 GLY A O 1
ATOM 753 N N . PHE A 1 95 ? -18.188 -2.982 -6.164 1 87.81 95 PHE A N 1
ATOM 754 C CA . PHE A 1 95 ? -16.844 -2.459 -6.305 1 87.81 95 PHE A CA 1
ATOM 755 C C . PHE A 1 95 ? -15.844 -3.588 -6.539 1 87.81 95 PHE A C 1
ATOM 757 O O . PHE A 1 95 ? -14.633 -3.352 -6.625 1 87.81 95 PHE A O 1
ATOM 764 N N . GLN A 1 96 ? -16.312 -4.754 -6.562 1 83.62 96 GLN A N 1
ATOM 765 C CA . GLN A 1 96 ? -15.445 -5.926 -6.645 1 83.62 96 G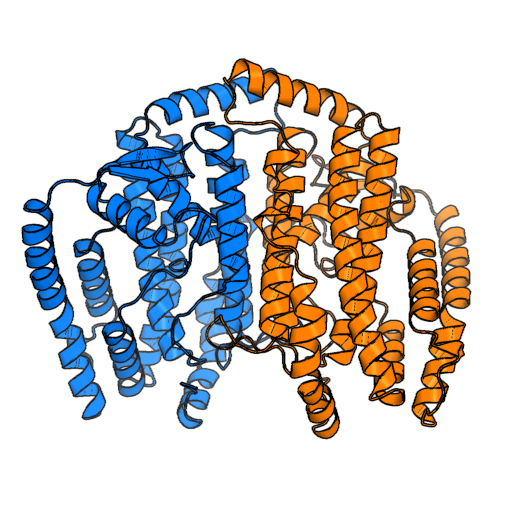LN A CA 1
ATOM 766 C C . GLN A 1 96 ? -14.508 -5.836 -7.848 1 83.62 96 GLN A C 1
ATOM 768 O O . GLN A 1 96 ? -14.945 -5.523 -8.961 1 83.62 96 GLN A O 1
ATOM 773 N N . ASP A 1 97 ? -13.312 -6.027 -7.504 1 85.44 97 ASP A N 1
ATOM 774 C CA . ASP A 1 97 ? -12.289 -5.93 -8.539 1 85.44 97 ASP A CA 1
ATOM 775 C C . ASP A 1 97 ? -11.781 -7.312 -8.938 1 85.44 97 ASP A C 1
ATOM 777 O O . ASP A 1 97 ? -10.578 -7.578 -8.859 1 85.44 97 ASP A O 1
ATOM 781 N N . GLU A 1 98 ? -12.695 -8.219 -9.195 1 71.69 98 GLU A N 1
ATOM 782 C CA . GLU A 1 98 ? -12.32 -9.578 -9.57 1 71.69 98 GLU A CA 1
ATOM 783 C C . GLU A 1 98 ? -11.117 -9.578 -10.516 1 71.69 98 GLU A C 1
ATOM 785 O O . GLU A 1 98 ? -10.633 -8.516 -10.906 1 71.69 98 GLU A O 1
ATOM 790 N N . PRO A 1 99 ? -10.547 -10.398 -11.102 1 62.81 99 PRO A N 1
ATOM 791 C CA . PRO A 1 99 ? -9.234 -10.875 -11.547 1 62.81 99 PRO A CA 1
ATOM 792 C C . PRO A 1 99 ? -8.141 -9.828 -11.367 1 62.81 99 PRO A C 1
ATOM 794 O O . PRO A 1 99 ? -6.957 -10.117 -11.562 1 62.81 99 PRO A O 1
ATOM 797 N N . GLY A 1 100 ? -8.18 -8.625 -10.68 1 76.94 100 GLY A N 1
ATOM 798 C CA . GLY A 1 100 ? -7.277 -7.523 -10.391 1 76.94 100 GLY A CA 1
ATOM 799 C C . GLY A 1 100 ? -7.449 -6.348 -11.328 1 76.94 100 GLY A C 1
ATOM 800 O O . GLY A 1 100 ? -6.828 -5.301 -11.141 1 76.94 100 GLY A O 1
ATOM 801 N N . ARG A 1 101 ? -8.484 -6.461 -12.344 1 86.19 101 ARG A N 1
ATOM 802 C CA . ARG A 1 101 ? -8.742 -5.418 -13.328 1 86.19 101 ARG A CA 1
ATOM 803 C C . ARG A 1 101 ? -10.18 -5.488 -13.844 1 86.19 101 ARG A C 1
ATOM 805 O O . ARG A 1 101 ? -10.406 -5.555 -15.047 1 86.19 101 ARG A O 1
ATOM 812 N N . SER A 1 102 ? -11.094 -5.406 -12.914 1 88.44 102 SER A N 1
ATOM 813 C CA . SER A 1 102 ? -12.508 -5.398 -13.25 1 88.44 102 SER A CA 1
ATOM 814 C C . SER A 1 102 ? -12.867 -4.199 -14.117 1 88.44 102 SER A C 1
ATOM 816 O O . SER A 1 102 ? -12.367 -3.094 -13.891 1 88.44 102 SER A O 1
ATOM 818 N N . PRO A 1 103 ? -13.695 -4.465 -15.102 1 88.19 103 PRO A N 1
ATOM 819 C CA . PRO A 1 103 ? -14.117 -3.348 -15.953 1 88.19 103 PRO A CA 1
ATOM 820 C C . PRO A 1 103 ? -15.148 -2.449 -15.281 1 88.19 103 PRO A C 1
ATOM 822 O O . PRO A 1 103 ? -15.602 -1.469 -15.875 1 88.19 10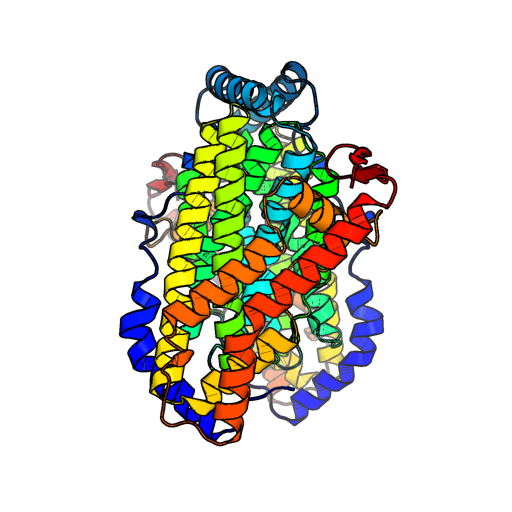3 PRO A O 1
ATOM 825 N N . ASN A 1 104 ? -15.562 -2.768 -14.125 1 91.25 104 ASN A N 1
ATOM 826 C CA . ASN A 1 104 ? -16.484 -1.938 -13.352 1 91.25 104 ASN A CA 1
ATOM 827 C C . ASN A 1 104 ? -15.859 -0.582 -13.023 1 91.25 104 ASN A C 1
ATOM 829 O O . ASN A 1 104 ? -14.688 -0.503 -12.648 1 91.25 104 ASN A O 1
ATOM 833 N N . PRO A 1 105 ? -16.672 0.533 -13.266 1 95.69 105 PRO A N 1
ATOM 834 C CA . PRO A 1 105 ? -16.109 1.874 -13.086 1 95.69 105 PRO A CA 1
ATOM 835 C C . PRO A 1 105 ? -15.641 2.129 -11.656 1 95.69 105 PRO A C 1
ATOM 837 O O . PRO A 1 105 ? -14.688 2.887 -11.438 1 95.69 105 PRO A O 1
ATOM 840 N N . TRP A 1 106 ? -16.281 1.477 -10.711 1 95.88 106 TRP A N 1
ATOM 841 C CA . TRP A 1 106 ? -15.93 1.709 -9.312 1 95.88 106 TRP A CA 1
ATOM 842 C C . TRP A 1 106 ? -14.602 1.054 -8.961 1 95.88 106 TRP A C 1
ATOM 844 O O . TRP A 1 106 ? -13.82 1.595 -8.172 1 95.88 106 TRP A O 1
ATOM 854 N N . ALA A 1 107 ? -14.344 -0.125 -9.547 1 94.38 107 ALA A N 1
ATOM 855 C CA . ALA A 1 107 ? -13.023 -0.742 -9.406 1 94.38 107 ALA A CA 1
ATOM 856 C C . ALA A 1 107 ? -11.945 0.121 -10.055 1 94.38 107 ALA A C 1
ATOM 858 O O . ALA A 1 107 ? -10.867 0.3 -9.492 1 94.38 107 ALA A O 1
ATOM 859 N N . ALA A 1 108 ? -12.242 0.646 -11.227 1 95.5 108 ALA A N 1
ATOM 860 C CA . ALA A 1 108 ? -11.305 1.524 -11.922 1 95.5 108 ALA A CA 1
ATOM 861 C C . ALA A 1 108 ? -11.008 2.771 -11.094 1 95.5 108 ALA A C 1
ATOM 863 O O . ALA A 1 108 ? -9.852 3.172 -10.961 1 95.5 108 ALA A O 1
ATOM 864 N N . TRP A 1 109 ? -12.047 3.367 -10.555 1 97.31 109 TRP A N 1
ATOM 865 C CA . TRP A 1 109 ? -11.875 4.527 -9.688 1 97.31 109 TRP A CA 1
ATOM 866 C C . TRP A 1 109 ? -11.008 4.188 -8.484 1 97.31 109 TRP A C 1
ATOM 868 O O . TRP A 1 109 ? -10.086 4.938 -8.148 1 97.31 109 TRP A O 1
ATOM 878 N N . THR A 1 110 ? -11.312 3.076 -7.859 1 96.44 110 THR A N 1
ATOM 879 C CA . THR A 1 110 ? -10.602 2.688 -6.648 1 96.44 110 THR A CA 1
ATOM 880 C C . THR A 1 110 ? -9.109 2.51 -6.934 1 96.44 110 THR A C 1
ATOM 882 O O . THR A 1 110 ? -8.266 2.973 -6.164 1 96.44 110 THR A O 1
ATOM 885 N N . ARG A 1 111 ? -8.727 1.879 -8.008 1 96.5 111 ARG A N 1
ATOM 886 C CA . ARG A 1 111 ? -7.324 1.674 -8.352 1 96.5 111 ARG A CA 1
ATOM 887 C C . ARG A 1 111 ? -6.629 3.002 -8.625 1 96.5 111 ARG A C 1
ATOM 889 O O . ARG A 1 111 ? -5.508 3.229 -8.164 1 96.5 111 ARG A O 1
ATOM 896 N N . GLY A 1 112 ? -7.309 3.834 -9.422 1 97.69 112 GLY A N 1
ATOM 897 C CA . GLY A 1 112 ? -6.75 5.148 -9.695 1 97.69 112 GLY A CA 1
ATOM 898 C C . GLY A 1 112 ? -6.574 5.992 -8.445 1 97.69 112 GLY A C 1
ATOM 899 O O . GLY A 1 112 ? -5.535 6.633 -8.266 1 97.69 112 GLY A O 1
ATOM 900 N N . TRP A 1 113 ? -7.645 6.02 -7.621 1 98.31 113 TRP A N 1
ATOM 901 C CA . TRP A 1 113 ? -7.582 6.719 -6.34 1 98.31 113 TRP A CA 1
ATOM 902 C C . TRP A 1 113 ? -6.422 6.203 -5.496 1 98.31 113 TRP A C 1
ATOM 904 O O . TRP A 1 113 ? -5.668 6.992 -4.922 1 98.31 113 TRP A O 1
ATOM 914 N N . THR A 1 114 ? -6.258 4.891 -5.434 1 97.75 114 THR A N 1
ATOM 915 C CA . THR A 1 114 ? -5.191 4.27 -4.656 1 97.75 114 THR A CA 1
ATOM 916 C C . THR A 1 114 ? -3.822 4.723 -5.16 1 97.75 114 THR A C 1
ATOM 918 O O . THR A 1 114 ? -2.932 5.023 -4.363 1 97.75 114 THR A O 1
ATOM 921 N N . ALA A 1 115 ? -3.689 4.762 -6.438 1 98.38 115 ALA A N 1
ATOM 922 C CA . ALA A 1 115 ? -2.428 5.203 -7.027 1 98.38 115 ALA A CA 1
ATOM 923 C C . ALA A 1 115 ? -2.111 6.645 -6.637 1 98.38 115 ALA A C 1
ATOM 925 O O . ALA A 1 115 ? -0.965 6.973 -6.324 1 98.38 115 ALA A O 1
ATOM 926 N N . GLU A 1 116 ? -3.105 7.496 -6.637 1 98.38 116 GLU A N 1
ATOM 927 C CA . GLU A 1 116 ? -2.914 8.891 -6.234 1 98.38 116 GLU A CA 1
ATOM 928 C C . GLU A 1 116 ? -2.58 8.992 -4.75 1 98.38 116 GLU A C 1
ATOM 930 O O . GLU A 1 116 ? -1.724 9.789 -4.355 1 98.38 116 GLU A O 1
ATOM 935 N N . GLU A 1 117 ? -3.266 8.164 -3.967 1 98 117 GLU A N 1
ATOM 936 C CA . GLU A 1 117 ? -3.061 8.188 -2.521 1 98 117 GLU A CA 1
ATOM 937 C C . GLU A 1 117 ? -1.666 7.691 -2.152 1 98 117 GLU A C 1
ATOM 939 O O . GLU A 1 117 ? -1.073 8.156 -1.177 1 98 117 GLU A O 1
ATOM 944 N N . ASN A 1 118 ? -1.157 6.746 -2.904 1 98.25 118 ASN A N 1
ATOM 945 C CA . ASN A 1 118 ? 0.139 6.141 -2.615 1 98.25 118 ASN A CA 1
ATOM 946 C C . ASN A 1 118 ? 1.245 7.191 -2.551 1 98.25 118 ASN A C 1
ATOM 948 O O . ASN A 1 118 ? 2.176 7.07 -1.753 1 98.25 118 ASN A O 1
ATOM 952 N N . ARG A 1 119 ? 1.149 8.234 -3.334 1 98.19 119 ARG A N 1
ATOM 953 C CA . ARG A 1 119 ? 2.166 9.281 -3.416 1 98.19 119 ARG A CA 1
ATOM 954 C C . ARG A 1 119 ? 2.24 10.07 -2.117 1 98.19 119 ARG A C 1
ATOM 956 O O . ARG A 1 119 ? 3.299 10.594 -1.762 1 98.19 119 ARG A O 1
ATOM 963 N N . HIS A 1 120 ? 1.095 10.164 -1.394 1 98.62 120 HIS A N 1
ATOM 964 C CA . HIS A 1 120 ? 1.049 10.953 -0.168 1 98.62 120 HIS A CA 1
ATOM 965 C C . HIS A 1 120 ? 1.97 10.367 0.898 1 98.62 120 HIS A C 1
ATOM 967 O O . HIS A 1 120 ? 2.781 11.086 1.484 1 98.62 120 HIS A O 1
ATOM 973 N N . GLY A 1 121 ? 1.815 9.039 1.086 1 97.81 121 GLY A N 1
ATOM 974 C CA . GLY A 1 121 ? 2.658 8.367 2.064 1 97.81 121 GLY A CA 1
ATOM 975 C C . GLY A 1 121 ? 4.133 8.398 1.702 1 97.81 121 GLY A C 1
ATOM 976 O O . GLY A 1 121 ? 4.98 8.648 2.559 1 97.81 121 GLY A O 1
ATOM 977 N N . ASP A 1 122 ? 4.434 8.18 0.422 1 97.94 122 ASP A N 1
ATOM 978 C CA . ASP A 1 122 ? 5.82 8.18 -0.044 1 97.94 122 ASP A CA 1
ATOM 979 C C . ASP A 1 122 ? 6.477 9.539 0.197 1 97.94 122 ASP A C 1
ATOM 981 O O . ASP A 1 122 ? 7.629 9.609 0.629 1 97.94 122 ASP A O 1
ATOM 985 N N . LEU A 1 123 ? 5.719 10.602 -0.101 1 98.62 123 LEU A N 1
ATOM 986 C CA . LEU A 1 123 ? 6.234 11.961 0.028 1 98.62 123 LEU A CA 1
ATOM 987 C C . LEU A 1 123 ? 6.512 12.305 1.488 1 98.62 123 LEU A C 1
ATOM 989 O O . LEU A 1 123 ? 7.613 12.734 1.832 1 98.62 123 LEU A O 1
ATOM 993 N N . LEU A 1 124 ? 5.547 12.055 2.344 1 98.75 124 LEU A N 1
ATOM 994 C CA . LEU A 1 124 ? 5.684 12.398 3.756 1 98.75 124 LEU A CA 1
ATOM 995 C C . LEU A 1 124 ? 6.766 11.547 4.414 1 98.75 124 LEU A C 1
ATOM 997 O O . LEU A 1 124 ? 7.527 12.039 5.25 1 98.75 124 LEU A O 1
ATOM 1001 N N . ARG A 1 125 ? 6.832 10.289 4.012 1 98.5 125 ARG A N 1
ATOM 1002 C CA . ARG A 1 125 ? 7.836 9.391 4.574 1 98.5 125 ARG A CA 1
ATOM 1003 C C . ARG A 1 125 ? 9.25 9.875 4.258 1 98.5 125 ARG A C 1
ATOM 1005 O O . ARG A 1 125 ? 10.117 9.883 5.129 1 98.5 125 ARG A O 1
ATOM 1012 N N . THR A 1 126 ? 9.445 10.234 3.012 1 98.62 126 THR A N 1
ATOM 1013 C CA . THR A 1 126 ? 10.766 10.695 2.596 1 98.62 126 THR A CA 1
ATOM 1014 C C . THR A 1 126 ? 11.156 11.969 3.344 1 98.62 126 THR A C 1
ATOM 1016 O O . THR A 1 126 ? 12.281 12.086 3.832 1 98.62 126 THR A O 1
ATOM 1019 N N . TYR A 1 127 ? 10.234 12.93 3.482 1 98.81 127 TYR A N 1
ATOM 1020 C CA . TYR A 1 127 ? 10.508 14.164 4.211 1 98.81 127 TYR A CA 1
ATOM 1021 C C . TYR A 1 127 ? 10.867 13.875 5.66 1 98.81 127 TYR A C 1
ATOM 1023 O O . TYR A 1 127 ? 11.875 14.383 6.172 1 98.81 127 TYR A O 1
ATOM 1031 N N . LEU A 1 128 ? 9.992 13.055 6.305 1 98.81 128 LEU A N 1
ATOM 1032 C CA . LEU A 1 128 ? 10.195 12.766 7.719 1 98.81 128 LEU A CA 1
ATOM 1033 C C . LEU A 1 128 ? 11.508 12.023 7.938 1 98.81 128 LEU A C 1
ATOM 1035 O O . LEU A 1 128 ? 12.234 12.32 8.891 1 98.81 128 LEU A O 1
ATOM 1039 N N . TYR A 1 129 ? 11.859 11.125 7.043 1 98.75 129 TYR A N 1
ATOM 1040 C CA . TYR A 1 129 ? 13.133 10.422 7.105 1 98.75 129 TYR A CA 1
ATOM 1041 C C . TYR A 1 129 ? 14.297 11.398 7.008 1 98.75 129 TYR A C 1
ATOM 1043 O O . TYR A 1 129 ? 15.195 11.383 7.852 1 98.75 129 TYR A O 1
ATOM 1051 N N . LEU A 1 130 ? 14.242 12.297 6.035 1 98.75 130 LEU A N 1
ATOM 1052 C CA . LEU A 1 130 ? 15.367 13.195 5.785 1 98.75 130 LEU A CA 1
ATOM 1053 C C . LEU A 1 130 ? 15.477 14.25 6.879 1 98.75 130 LEU A C 1
ATOM 1055 O O . LEU A 1 130 ? 16.547 14.828 7.082 1 98.75 130 LEU A O 1
ATOM 1059 N N . SER A 1 131 ? 14.375 14.547 7.574 1 98.56 131 SER A N 1
ATOM 1060 C CA . SER A 1 131 ? 14.375 15.586 8.594 1 98.56 131 SER A CA 1
ATOM 1061 C C . SER A 1 131 ? 15.273 15.203 9.766 1 98.56 131 SER A C 1
ATOM 1063 O O . SER A 1 131 ? 15.781 16.078 10.477 1 98.56 131 SER A O 1
ATOM 1065 N N . GLY A 1 132 ? 15.367 13.859 10 1 98.31 132 GLY A N 1
ATOM 1066 C CA . GLY A 1 132 ? 16.156 13.375 11.125 1 98.31 132 GLY A CA 1
ATOM 1067 C C . GLY A 1 132 ? 15.516 13.648 12.469 1 98.31 132 GLY A C 1
ATOM 1068 O O . GLY A 1 132 ? 16.125 13.438 13.516 1 98.31 132 GLY A O 1
ATOM 1069 N N . ARG A 1 133 ? 14.242 14.047 12.422 1 98.38 133 ARG A N 1
ATOM 1070 C CA . ARG A 1 133 ? 13.586 14.523 13.633 1 98.38 133 ARG A CA 1
ATOM 1071 C C . ARG A 1 133 ? 12.68 13.445 14.227 1 98.38 133 ARG A C 1
ATOM 1073 O O . ARG A 1 133 ? 12.133 13.617 15.312 1 98.38 133 ARG A O 1
ATOM 1080 N N . VAL A 1 134 ? 12.562 12.328 13.531 1 98.69 134 VAL A N 1
ATOM 1081 C CA . VAL A 1 134 ? 11.617 11.312 13.984 1 98.69 134 VAL A CA 1
ATOM 1082 C C . VAL A 1 134 ? 12.32 9.953 14.055 1 98.69 134 VAL A C 1
ATOM 1084 O O . VAL A 1 134 ? 13.375 9.758 13.445 1 98.69 134 VAL A O 1
ATOM 1087 N N . HIS A 1 135 ? 11.742 9.047 14.836 1 98.56 135 HIS A N 1
ATOM 1088 C CA . HIS A 1 135 ? 12.242 7.688 15.008 1 98.56 135 HIS A CA 1
ATOM 1089 C C . HIS A 1 135 ? 11.633 6.742 13.984 1 98.56 135 HIS A C 1
ATOM 1091 O O . HIS A 1 135 ? 10.664 6.039 14.273 1 98.56 135 HIS A O 1
ATOM 1097 N N . MET A 1 136 ? 12.328 6.594 12.875 1 98.5 136 MET A N 1
ATOM 1098 C CA . MET A 1 136 ? 11.773 5.895 11.719 1 98.5 136 MET A CA 1
ATOM 1099 C C . MET A 1 136 ? 11.5 4.43 12.047 1 98.5 136 MET A C 1
ATOM 1101 O O . MET A 1 136 ? 10.539 3.844 11.539 1 98.5 136 MET A O 1
ATOM 1105 N N . LYS A 1 137 ? 12.312 3.797 12.844 1 98.12 137 LYS A N 1
ATOM 1106 C CA . LYS A 1 137 ? 12.094 2.395 13.188 1 98.12 137 LYS A CA 1
ATOM 1107 C C . LYS A 1 137 ? 10.75 2.201 13.883 1 98.12 137 LYS A C 1
ATOM 1109 O O . LYS A 1 137 ? 10.008 1.268 13.57 1 98.12 137 LYS A O 1
ATOM 1114 N N . MET A 1 138 ? 10.445 3.086 14.82 1 98.44 138 MET A N 1
ATOM 1115 C CA . MET A 1 138 ? 9.188 2.994 15.555 1 98.44 138 MET A CA 1
ATOM 1116 C C . MET A 1 138 ? 8.008 3.32 14.648 1 98.44 138 MET A C 1
ATOM 1118 O O . MET A 1 138 ? 6.922 2.75 14.797 1 98.44 138 MET A O 1
ATOM 1122 N N . ILE A 1 139 ? 8.195 4.234 13.766 1 98.56 139 ILE A N 1
ATOM 1123 C CA . ILE A 1 139 ? 7.168 4.574 12.789 1 98.56 139 ILE A CA 1
ATOM 1124 C C . ILE A 1 139 ? 6.91 3.385 11.875 1 98.56 139 ILE A C 1
ATOM 1126 O O . ILE A 1 139 ? 5.758 3.023 11.625 1 98.56 139 ILE A O 1
ATOM 1130 N N . ASP A 1 140 ? 8.008 2.729 11.414 1 98.12 140 ASP A N 1
ATOM 1131 C CA . ASP A 1 140 ? 7.875 1.531 10.586 1 98.12 140 ASP A CA 1
ATOM 1132 C C . ASP A 1 140 ? 7.109 0.436 11.328 1 98.12 140 ASP A C 1
ATOM 1134 O O . ASP A 1 140 ? 6.25 -0.226 10.742 1 98.12 140 ASP A O 1
ATOM 1138 N N . LYS A 1 141 ? 7.43 0.256 12.562 1 98.31 141 LYS A N 1
ATOM 1139 C CA . LYS A 1 141 ? 6.711 -0.726 13.375 1 98.31 141 LYS A CA 1
ATOM 1140 C C . LYS A 1 141 ? 5.23 -0.379 13.477 1 98.31 141 LYS A C 1
ATOM 1142 O O . LYS A 1 141 ? 4.375 -1.264 13.406 1 98.31 141 LYS A O 1
ATOM 1147 N N . THR A 1 142 ? 4.945 0.875 13.672 1 98.75 142 THR A N 1
ATOM 1148 C CA . THR A 1 142 ? 3.559 1.321 13.766 1 98.75 142 THR A CA 1
ATOM 1149 C C . THR A 1 142 ? 2.795 0.997 12.484 1 98.75 142 THR A C 1
ATOM 1151 O O . THR A 1 142 ? 1.658 0.523 12.539 1 98.75 142 THR A O 1
ATOM 1154 N N . ILE A 1 143 ? 3.441 1.283 11.352 1 98.44 143 ILE A N 1
ATOM 1155 C CA . ILE A 1 143 ? 2.834 0.973 10.062 1 98.44 143 ILE A CA 1
ATOM 1156 C C . ILE A 1 143 ? 2.598 -0.532 9.953 1 98.44 143 ILE A C 1
ATOM 1158 O O . ILE A 1 143 ? 1.529 -0.968 9.516 1 98.44 143 ILE A O 1
ATOM 1162 N N . HIS A 1 144 ? 3.584 -1.324 10.352 1 98.5 144 HIS A N 1
ATOM 1163 C CA . HIS A 1 144 ? 3.488 -2.779 10.336 1 98.5 144 HIS A CA 1
ATOM 1164 C C . HIS A 1 144 ? 2.299 -3.262 11.164 1 98.5 144 HIS A C 1
ATOM 1166 O O . HIS A 1 144 ? 1.498 -4.07 10.688 1 98.5 144 HIS A O 1
ATOM 1172 N N . TYR A 1 145 ? 2.148 -2.74 12.352 1 98.38 145 TYR A N 1
ATOM 1173 C CA . TYR A 1 145 ? 1.025 -3.1 13.211 1 98.38 145 TYR A CA 1
ATOM 1174 C C . TYR A 1 145 ? -0.299 -2.686 12.578 1 98.38 145 TYR A C 1
ATOM 1176 O O . TYR A 1 145 ? -1.271 -3.443 12.609 1 98.38 145 TYR A O 1
ATOM 1184 N N . LEU A 1 146 ? -0.275 -1.534 12.07 1 97.81 146 LEU A N 1
ATOM 1185 C CA . LEU A 1 146 ? -1.519 -0.975 11.547 1 97.81 146 LEU A CA 1
ATOM 1186 C C . LEU A 1 146 ? -2.035 -1.8 10.375 1 97.81 146 LEU A C 1
ATOM 1188 O O . LEU A 1 146 ? -3.211 -2.172 10.344 1 97.81 146 LEU A O 1
ATOM 1192 N N . ILE A 1 147 ? -1.181 -2.1 9.414 1 97.25 147 ILE A N 1
ATOM 1193 C CA . ILE A 1 147 ? -1.583 -2.891 8.258 1 97.25 147 ILE A CA 1
ATOM 1194 C C . ILE A 1 147 ? -2.014 -4.285 8.711 1 97.25 147 ILE A C 1
ATOM 1196 O O . ILE A 1 147 ? -3.012 -4.82 8.219 1 97.25 147 ILE A O 1
ATOM 1200 N N . SER A 1 148 ? -1.326 -4.848 9.672 1 96.88 148 SER A N 1
ATOM 1201 C CA . SER A 1 148 ? -1.677 -6.168 10.188 1 96.88 148 SER A CA 1
ATOM 1202 C C . SER A 1 148 ? -3.041 -6.148 10.875 1 96.88 148 SER A C 1
ATOM 1204 O O . SER A 1 148 ? -3.777 -7.133 10.828 1 96.88 148 SER A O 1
ATOM 1206 N N . ALA A 1 149 ? -3.352 -5.043 11.453 1 95 149 ALA A N 1
ATOM 1207 C CA . ALA A 1 149 ? -4.59 -4.934 12.219 1 95 149 ALA A CA 1
ATOM 1208 C C . ALA A 1 149 ? -5.793 -4.754 11.305 1 95 149 ALA A C 1
ATOM 1210 O O . ALA A 1 149 ? -6.902 -5.18 11.633 1 95 149 ALA A O 1
ATOM 1211 N N . GLY A 1 150 ? -5.539 -4.16 10.164 1 93.88 150 GLY A N 1
ATOM 1212 C CA . GLY A 1 150 ? -6.656 -3.789 9.305 1 93.88 150 GLY A CA 1
ATOM 1213 C C . GLY A 1 150 ? -7.434 -2.594 9.828 1 93.88 150 GLY A C 1
ATOM 1214 O O . GLY A 1 150 ? -6.84 -1.595 10.242 1 93.88 150 GLY A O 1
ATOM 1215 N N . MET A 1 151 ? -8.68 -2.629 9.586 1 90.62 151 MET A N 1
ATOM 1216 C CA . MET A 1 151 ? -9.539 -1.53 10.023 1 90.62 151 MET A CA 1
ATOM 1217 C C . MET A 1 151 ? -10.914 -2.045 10.43 1 90.62 151 MET A C 1
ATOM 1219 O O . MET A 1 151 ? -11.336 -3.121 10 1 90.62 151 MET A O 1
ATOM 1223 N N . GLU A 1 152 ? -11.492 -1.306 11.32 1 84.38 152 GLU A N 1
ATOM 1224 C CA . GLU A 1 152 ? -12.859 -1.565 11.766 1 84.38 152 GLU A CA 1
ATOM 1225 C C . GLU A 1 152 ? -13.742 -0.334 11.578 1 84.38 152 GLU A C 1
ATOM 1227 O O . GLU A 1 152 ? -13.586 0.663 12.289 1 84.38 152 GLU A O 1
ATOM 1232 N N . HIS A 1 153 ? -14.609 -0.351 10.562 1 75.88 153 HIS A N 1
ATOM 1233 C CA . HIS A 1 153 ? -15.406 0.853 10.344 1 75.88 153 HIS A CA 1
ATOM 1234 C C . HIS A 1 153 ? -16.891 0.562 10.469 1 75.88 153 HIS A C 1
ATOM 1236 O O . HIS A 1 153 ? -17.703 1.486 10.547 1 75.88 153 HIS A O 1
ATOM 1242 N N . GLY A 1 154 ? -17.219 -0.656 10.492 1 77.06 154 GLY A N 1
ATOM 1243 C CA . GLY A 1 154 ? -18.625 -1.018 10.672 1 77.06 154 GLY A CA 1
ATOM 1244 C C . GLY A 1 154 ? -19.484 -0.687 9.469 1 77.06 154 GLY A C 1
ATOM 1245 O O . GLY A 1 154 ? -20.672 -0.417 9.609 1 77.06 154 GLY A O 1
ATOM 1246 N N . LEU A 1 155 ? -18.906 -0.596 8.289 1 80.94 155 LEU A N 1
ATOM 1247 C CA . LEU A 1 155 ? -19.625 -0.18 7.09 1 80.94 155 LEU A CA 1
ATOM 1248 C C . LEU A 1 155 ? -20.266 -1.378 6.398 1 80.94 155 LEU A C 1
ATOM 1250 O O . LEU A 1 155 ? -21.156 -1.212 5.555 1 80.94 155 LEU A O 1
ATOM 1254 N N . GLY A 1 156 ? -19.828 -2.5 6.824 1 81.5 156 GLY A N 1
ATOM 1255 C CA . GLY A 1 156 ? -20.203 -3.652 6.02 1 81.5 156 GLY A CA 1
ATOM 1256 C C . GLY A 1 156 ? -19.75 -3.549 4.578 1 81.5 156 GLY A C 1
ATOM 1257 O O . GLY A 1 156 ? -18.594 -3.176 4.316 1 81.5 156 GLY A O 1
ATOM 1258 N N . ASN A 1 157 ? -20.625 -3.984 3.637 1 86.31 157 ASN A N 1
ATOM 1259 C CA . ASN A 1 157 ? -20.297 -3.9 2.219 1 86.31 157 ASN A CA 1
ATOM 1260 C C . ASN A 1 157 ? -21.266 -2.982 1.47 1 86.31 157 ASN A C 1
ATOM 1262 O O . ASN A 1 157 ? -21.484 -3.154 0.27 1 86.31 157 ASN A O 1
ATOM 1266 N N . ASN A 1 158 ? -21.828 -2.002 2.199 1 90.5 158 ASN A N 1
ATOM 1267 C CA . ASN A 1 158 ? -22.797 -1.065 1.657 1 90.5 158 ASN A CA 1
ATOM 1268 C C . ASN A 1 158 ? -22.125 0.166 1.059 1 90.5 158 ASN A C 1
ATOM 1270 O O . ASN A 1 158 ? -21.625 1.018 1.79 1 90.5 158 ASN A O 1
ATOM 1274 N N . PRO A 1 159 ? -22.281 0.295 -0.235 1 92.56 159 PRO A N 1
ATOM 1275 C CA . PRO A 1 159 ? -21.578 1.413 -0.863 1 92.56 159 PRO A CA 1
ATOM 1276 C C . PRO A 1 159 ? -22.125 2.773 -0.424 1 92.56 159 PRO A C 1
ATOM 1278 O O . PRO A 1 159 ? -21.375 3.76 -0.411 1 92.56 159 PRO A O 1
ATOM 1281 N N . TYR A 1 160 ? -23.453 2.881 -0.017 1 94.5 160 TYR A N 1
ATOM 1282 C CA . TYR A 1 160 ? -23.984 4.137 0.5 1 94.5 160 TYR A CA 1
ATOM 1283 C C . TYR A 1 160 ? -23.172 4.617 1.697 1 94.5 160 TYR A C 1
ATOM 1285 O O . TYR A 1 160 ? -22.75 5.781 1.747 1 94.5 160 TYR A O 1
ATOM 1293 N N . LEU A 1 161 ? -22.953 3.67 2.564 1 93.75 161 LEU A N 1
ATOM 1294 C CA . LEU A 1 161 ? -22.188 4 3.764 1 93.75 161 LEU A CA 1
ATOM 1295 C C . LEU A 1 161 ? -20.734 4.324 3.414 1 93.75 161 LEU A C 1
ATOM 1297 O O . LEU A 1 161 ? -20.156 5.254 3.975 1 93.75 161 LEU A O 1
ATOM 1301 N N . GLY A 1 162 ? -20.172 3.553 2.473 1 93.12 162 GLY A N 1
ATOM 1302 C CA . GLY A 1 162 ? -18.812 3.781 2.041 1 93.12 162 GLY A CA 1
ATOM 1303 C C . GLY A 1 162 ? -18.578 5.176 1.484 1 93.12 162 GLY A C 1
ATOM 1304 O O . GLY A 1 162 ? -17.594 5.832 1.821 1 93.12 162 GLY A O 1
ATOM 1305 N N . PHE A 1 163 ? -19.5 5.641 0.701 1 95.88 163 PHE A N 1
ATOM 1306 C CA . PHE A 1 163 ? -19.328 6.93 0.047 1 95.88 163 PHE A CA 1
ATOM 1307 C C . PHE A 1 163 ? -19.531 8.07 1.035 1 95.88 163 PHE A C 1
ATOM 1309 O O . PHE A 1 163 ? -18.891 9.117 0.932 1 95.88 163 PHE A O 1
ATOM 1316 N N . VAL A 1 164 ? -20.438 7.875 1.968 1 96.69 164 VAL A N 1
ATOM 1317 C CA . VAL A 1 164 ? -20.609 8.883 3.012 1 96.69 164 VAL A CA 1
ATOM 1318 C C . VAL A 1 164 ? -19.328 8.969 3.848 1 96.69 164 VAL A C 1
ATOM 1320 O O . VAL A 1 164 ? -18.812 10.055 4.094 1 96.69 164 VAL A O 1
ATOM 1323 N N . TYR A 1 165 ? -18.859 7.844 4.215 1 95.38 165 TYR A N 1
ATOM 1324 C CA . TYR A 1 165 ? -17.641 7.766 5.016 1 95.38 165 TYR A CA 1
ATOM 1325 C C . TYR A 1 165 ? -16.469 8.43 4.297 1 95.38 165 TYR A C 1
ATOM 1327 O O . TYR A 1 165 ? -15.75 9.242 4.891 1 95.38 165 TYR A O 1
ATOM 1335 N N . THR A 1 166 ? -16.297 8.102 3.035 1 95.75 166 THR A N 1
ATOM 1336 C CA . THR A 1 166 ? -15.148 8.609 2.291 1 95.75 166 THR A CA 1
ATOM 1337 C C . THR A 1 166 ? -15.297 10.109 2.039 1 95.75 166 THR A C 1
ATOM 1339 O O . THR A 1 166 ? -14.305 10.844 2.02 1 95.75 166 THR A O 1
ATOM 1342 N N . SER A 1 167 ? -16.531 10.586 1.815 1 97.88 167 SER A N 1
ATOM 1343 C CA . SER A 1 167 ? -16.75 12.023 1.69 1 97.88 167 SER A CA 1
ATOM 1344 C C . SER A 1 167 ? -16.266 12.766 2.932 1 97.88 167 SER A C 1
ATOM 1346 O O . SER A 1 167 ? -15.539 13.758 2.828 1 97.88 167 SER A O 1
ATOM 1348 N N . PHE A 1 168 ? -16.656 12.227 4.004 1 97.31 168 PHE A N 1
ATOM 1349 C CA . PHE A 1 168 ? -16.281 12.836 5.273 1 97.31 168 PHE A CA 1
ATOM 1350 C C . PHE A 1 168 ? -14.773 12.766 5.48 1 97.31 168 PHE A C 1
ATOM 1352 O O . PHE A 1 168 ? -14.141 13.766 5.812 1 97.31 168 PHE A O 1
ATOM 1359 N N . GLN A 1 169 ? -14.195 11.617 5.293 1 96.25 169 GLN A N 1
ATOM 1360 C CA . GLN A 1 169 ? -12.781 11.383 5.574 1 96.25 169 GLN A CA 1
ATOM 1361 C C . GLN A 1 169 ? -11.898 12.211 4.648 1 96.25 169 GLN A C 1
ATOM 1363 O O . GLN A 1 169 ? -10.852 12.719 5.066 1 96.25 169 GLN A O 1
ATOM 1368 N N . GLU A 1 170 ? -12.273 12.312 3.365 1 97.75 170 GLU A N 1
ATOM 1369 C CA . GLU A 1 170 ? -11.484 13.125 2.445 1 97.75 170 GLU A CA 1
ATOM 1370 C C . GLU A 1 170 ? -11.492 14.594 2.863 1 97.75 170 GLU A C 1
ATOM 1372 O O . GLU A 1 170 ? -10.477 15.289 2.736 1 97.75 170 GLU A O 1
ATOM 1377 N N . ARG A 1 171 ? -12.617 15.07 3.336 1 98.25 171 ARG A N 1
ATOM 1378 C CA . ARG A 1 171 ? -12.648 16.438 3.822 1 98.25 171 ARG A CA 1
ATOM 1379 C C . ARG A 1 171 ? -11.844 16.594 5.105 1 98.25 171 ARG A C 1
ATOM 1381 O O . ARG A 1 171 ? -11.156 17.594 5.301 1 98.25 171 ARG A O 1
ATOM 1388 N N . ALA A 1 172 ? -11.961 15.602 5.965 1 97.69 172 ALA A N 1
ATOM 1389 C CA . ALA A 1 172 ? -11.18 15.633 7.199 1 97.69 172 ALA A CA 1
ATOM 1390 C C . ALA A 1 172 ? -9.688 15.711 6.902 1 97.69 172 ALA A C 1
ATOM 1392 O O . ALA A 1 172 ? -8.961 16.5 7.523 1 97.69 172 ALA A O 1
ATOM 1393 N N . THR A 1 173 ? -9.203 14.922 5.973 1 97.88 173 THR A N 1
ATOM 1394 C CA . THR A 1 173 ? -7.777 14.93 5.656 1 97.88 173 THR A CA 1
ATOM 1395 C C . THR A 1 173 ? -7.391 16.203 4.922 1 97.88 173 THR A C 1
ATOM 1397 O O . THR A 1 173 ? -6.277 16.719 5.094 1 97.88 173 THR A O 1
ATOM 1400 N N . PHE A 1 174 ? -8.352 16.703 4.09 1 98.62 174 PHE A N 1
ATOM 1401 C CA . PHE A 1 174 ? -8.133 18 3.482 1 98.62 174 PHE A CA 1
ATOM 1402 C C . PHE A 1 174 ? -7.871 19.062 4.551 1 98.62 174 PHE A C 1
ATOM 1404 O O . PHE A 1 174 ? -6.895 19.812 4.473 1 98.62 174 PHE A O 1
ATOM 1411 N N . VAL A 1 175 ? -8.688 19.078 5.555 1 98.31 175 VAL A N 1
ATOM 1412 C CA . VAL A 1 175 ? -8.562 20.047 6.648 1 98.31 175 VAL A CA 1
ATOM 1413 C C . VAL A 1 175 ? -7.27 19.797 7.414 1 98.31 175 VAL A C 1
ATOM 1415 O O . VAL A 1 175 ? -6.516 20.719 7.695 1 98.31 175 VAL A O 1
ATOM 1418 N N . SER A 1 176 ? -6.98 18.562 7.73 1 98.19 176 SER A N 1
ATOM 1419 C CA . SER A 1 176 ? -5.789 18.203 8.5 1 98.19 176 SER A CA 1
ATOM 1420 C C . SER A 1 176 ? -4.516 18.625 7.766 1 98.19 176 SER A C 1
ATOM 1422 O O . SER A 1 176 ? -3.656 19.297 8.336 1 98.19 176 SER A O 1
ATOM 1424 N N . HIS A 1 177 ? -4.395 18.25 6.531 1 98.75 177 HIS A N 1
ATOM 1425 C CA . HIS A 1 177 ? -3.217 18.594 5.746 1 98.75 177 HIS A CA 1
ATOM 1426 C C . HIS A 1 177 ? -3.131 20.109 5.523 1 98.75 177 HIS A C 1
ATOM 1428 O O . HIS A 1 177 ? -2.035 20.672 5.469 1 98.75 177 HIS A O 1
ATOM 1434 N N . GLY A 1 178 ? -4.305 20.703 5.312 1 98.75 178 GLY A N 1
ATOM 1435 C CA . GLY A 1 178 ? -4.305 22.156 5.223 1 98.75 178 GLY A CA 1
ATOM 1436 C C . GLY A 1 178 ? -3.77 22.828 6.473 1 98.75 178 GLY A C 1
ATOM 1437 O O . GLY A 1 178 ? -2.967 23.766 6.383 1 98.75 178 GLY A O 1
ATOM 1438 N N . ASN A 1 179 ? -4.191 22.375 7.605 1 98.69 179 ASN A N 1
ATOM 1439 C CA . ASN A 1 179 ? -3.742 22.953 8.875 1 98.69 179 ASN A CA 1
ATOM 1440 C C . ASN A 1 179 ? -2.264 22.672 9.125 1 98.69 179 ASN A C 1
ATOM 1442 O O . ASN A 1 179 ? -1.542 23.516 9.641 1 98.69 179 ASN A O 1
ATOM 1446 N N . THR A 1 180 ? -1.784 21.5 8.766 1 98.69 180 THR A N 1
ATOM 1447 C CA . THR A 1 180 ? -0.363 21.203 8.914 1 98.69 180 THR A CA 1
ATOM 1448 C C . THR A 1 180 ? 0.468 22.078 7.973 1 98.69 180 THR A C 1
ATOM 1450 O O . THR A 1 180 ? 1.593 22.453 8.297 1 98.69 180 THR A O 1
ATOM 1453 N N . ALA A 1 181 ? -0.113 22.328 6.766 1 98.81 181 ALA A N 1
ATOM 1454 C CA . ALA A 1 181 ? 0.569 23.25 5.855 1 98.81 181 ALA A CA 1
ATOM 1455 C C . ALA A 1 181 ? 0.727 24.625 6.488 1 98.81 181 ALA A C 1
ATOM 1457 O O . ALA A 1 181 ? 1.82 25.188 6.484 1 98.81 181 ALA A O 1
ATOM 1458 N N . ARG A 1 182 ? -0.344 25.141 7.059 1 98.56 182 ARG A N 1
ATOM 1459 C CA . ARG A 1 182 ? -0.327 26.438 7.699 1 98.56 182 ARG A CA 1
ATOM 1460 C C . ARG A 1 182 ? 0.671 26.484 8.852 1 98.56 182 ARG A C 1
ATOM 1462 O O . ARG A 1 182 ? 1.475 27.406 8.961 1 98.56 182 ARG A O 1
ATOM 1469 N N . LEU A 1 183 ? 0.662 25.5 9.672 1 98.31 183 LEU A N 1
ATOM 1470 C CA . LEU A 1 183 ? 1.527 25.438 10.844 1 98.31 183 LEU A CA 1
ATOM 1471 C C . LEU A 1 183 ? 2.99 25.297 10.43 1 98.31 183 LEU A C 1
ATOM 1473 O O . LEU A 1 183 ? 3.881 25.828 11.102 1 98.31 183 LEU A O 1
ATOM 1477 N N . ALA A 1 184 ? 3.232 24.531 9.352 1 98.56 184 ALA A N 1
ATOM 1478 C CA . ALA A 1 184 ? 4.598 24.391 8.836 1 98.56 184 ALA A CA 1
ATOM 1479 C C . ALA A 1 184 ? 5.141 25.75 8.375 1 98.56 184 ALA A C 1
ATOM 1481 O O . ALA A 1 184 ? 6.293 26.078 8.648 1 98.56 184 ALA A O 1
ATOM 1482 N N . LYS A 1 185 ? 4.285 26.453 7.695 1 97.88 185 LYS A N 1
ATOM 1483 C CA . LYS A 1 185 ? 4.676 27.781 7.242 1 97.88 185 LYS A CA 1
ATOM 1484 C C . LYS A 1 185 ? 4.992 28.703 8.422 1 97.88 185 LYS A C 1
ATOM 1486 O O . LYS A 1 185 ? 6.016 29.375 8.43 1 97.88 185 LYS A O 1
ATOM 1491 N N . GLU A 1 186 ? 4.164 28.688 9.406 1 97.62 186 GLU A N 1
ATOM 1492 C CA . GLU A 1 186 ? 4.352 29.484 10.609 1 97.62 186 GLU A CA 1
ATOM 1493 C C . GLU A 1 186 ? 5.605 29.047 11.367 1 97.62 186 GLU A C 1
ATOM 1495 O O . GLU A 1 186 ? 6.258 29.875 12.016 1 97.62 186 GLU A O 1
ATOM 1500 N N . GLY A 1 187 ? 5.918 27.781 11.242 1 96.38 187 GLY A N 1
ATOM 1501 C CA . GLY A 1 187 ? 7.07 27.234 11.938 1 96.38 187 GLY A CA 1
ATOM 1502 C C . GLY A 1 187 ? 8.367 27.422 11.172 1 96.38 187 GLY A C 1
ATOM 1503 O O . GLY A 1 187 ? 9.438 27.031 11.648 1 96.38 187 GLY A O 1
ATOM 1504 N N . GLY A 1 188 ? 8.297 28.016 10 1 96.62 188 GLY A N 1
ATOM 1505 C CA . GLY A 1 188 ? 9.508 28.359 9.281 1 96.62 188 GLY A CA 1
ATOM 1506 C C . GLY A 1 188 ? 9.898 27.344 8.227 1 96.62 188 GLY A C 1
ATOM 1507 O O . GLY A 1 188 ? 11.055 27.297 7.805 1 96.62 188 GLY A O 1
ATOM 1508 N N . ASP A 1 189 ? 9.023 26.5 7.82 1 98.25 189 ASP A N 1
ATOM 1509 C CA . ASP A 1 189 ? 9.305 25.531 6.762 1 98.25 189 ASP A CA 1
ATOM 1510 C C . ASP A 1 189 ? 8.32 25.688 5.605 1 98.25 189 ASP A C 1
ATOM 1512 O O . ASP A 1 189 ? 7.41 24.859 5.453 1 98.25 189 ASP A O 1
ATOM 1516 N N . PRO A 1 190 ? 8.562 26.562 4.734 1 98 190 PRO A N 1
ATOM 1517 C CA . PRO A 1 190 ? 7.648 26.781 3.611 1 98 190 PRO A CA 1
ATOM 1518 C C . PRO A 1 190 ? 7.609 25.594 2.646 1 98 190 PRO A C 1
ATOM 1520 O O . PRO A 1 190 ? 6.613 25.406 1.945 1 98 190 PRO A O 1
ATOM 1523 N N . VAL A 1 191 ? 8.711 24.828 2.578 1 98.19 191 VAL A N 1
ATOM 1524 C CA . VAL A 1 191 ? 8.734 23.656 1.699 1 98.19 191 VAL A CA 1
ATOM 1525 C C . VAL A 1 191 ? 7.762 22.594 2.221 1 98.19 191 VAL A C 1
ATOM 1527 O O . VAL A 1 191 ? 6.984 22.031 1.452 1 98.19 191 VAL A O 1
ATOM 1530 N N . LEU A 1 192 ? 7.824 22.359 3.531 1 98.81 192 LEU A N 1
ATOM 1531 C CA . LEU A 1 192 ? 6.875 21.422 4.125 1 98.81 192 LEU A CA 1
ATOM 1532 C C . LEU A 1 192 ? 5.445 21.922 3.967 1 98.81 192 LEU A C 1
ATOM 1534 O O . LEU A 1 192 ? 4.52 21.141 3.768 1 98.81 192 LEU A O 1
ATOM 1538 N N . ALA A 1 193 ? 5.254 23.234 4.125 1 98.81 193 ALA A N 1
ATOM 1539 C CA . ALA A 1 193 ? 3.938 23.828 3.881 1 98.81 193 ALA A CA 1
ATOM 1540 C C . ALA A 1 193 ? 3.439 23.484 2.479 1 98.81 193 ALA A C 1
ATOM 1542 O O . ALA A 1 193 ? 2.266 23.156 2.293 1 98.81 193 ALA A O 1
ATOM 1543 N N . ARG A 1 194 ? 4.309 23.578 1.517 1 98.69 194 ARG A N 1
ATOM 1544 C CA . ARG A 1 194 ? 3.963 23.234 0.141 1 98.69 194 ARG A CA 1
ATOM 1545 C C . ARG A 1 194 ? 3.639 21.75 0.012 1 98.69 194 ARG A C 1
ATOM 1547 O O . ARG A 1 194 ? 2.699 21.375 -0.69 1 98.69 194 ARG A O 1
ATOM 1554 N N . ILE A 1 195 ? 4.43 20.906 0.663 1 98.75 195 ILE A N 1
ATOM 1555 C CA . ILE A 1 195 ? 4.203 19.469 0.654 1 98.75 195 ILE A CA 1
ATOM 1556 C C . ILE A 1 195 ? 2.801 19.156 1.18 1 98.75 195 ILE A C 1
ATOM 1558 O O . ILE A 1 195 ? 1.992 18.547 0.485 1 98.75 195 ILE A O 1
ATOM 1562 N N . CYS A 1 196 ? 2.492 19.641 2.369 1 98.81 196 CYS A N 1
ATOM 1563 C CA . CYS A 1 196 ? 1.191 19.391 2.984 1 98.81 196 CYS A CA 1
ATOM 1564 C C . CYS A 1 196 ? 0.073 20.016 2.16 1 98.81 196 CYS A C 1
ATOM 1566 O O . CYS A 1 196 ? -1 19.438 2.016 1 98.81 196 CYS A O 1
ATOM 1568 N N . GLY A 1 197 ? 0.328 21.203 1.644 1 98.81 197 GLY A N 1
ATOM 1569 C CA . GLY A 1 197 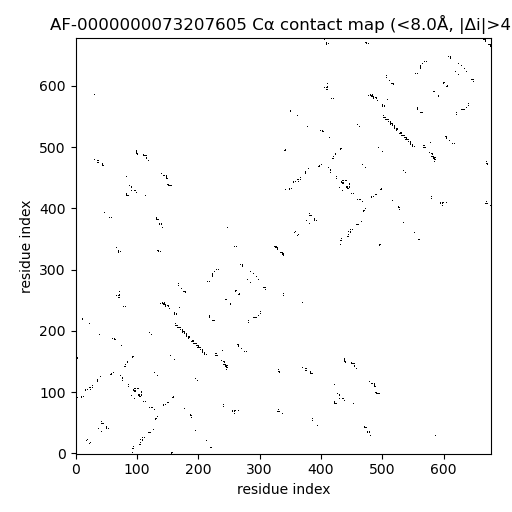? -0.652 21.859 0.794 1 98.81 197 GLY A CA 1
ATOM 1570 C C . GLY A 1 197 ? -0.96 21.078 -0.472 1 98.81 197 GLY A C 1
ATOM 1571 O O . GLY A 1 197 ? -2.111 21.031 -0.912 1 98.81 197 GLY A O 1
ATOM 1572 N N . THR A 1 198 ? 0.056 20.531 -1.101 1 98.69 198 THR A N 1
ATOM 1573 C CA . THR A 1 198 ? -0.111 19.719 -2.303 1 98.69 198 THR A CA 1
ATOM 1574 C C . THR A 1 198 ? -0.969 18.5 -2.014 1 98.69 198 THR A C 1
ATOM 1576 O O . THR A 1 198 ? -1.85 18.141 -2.803 1 98.69 198 THR A O 1
ATOM 1579 N N . ILE A 1 199 ? -0.719 17.859 -0.905 1 98.75 199 ILE A N 1
ATOM 1580 C CA . ILE A 1 199 ? -1.52 16.719 -0.502 1 98.75 199 ILE A CA 1
ATOM 1581 C C . ILE A 1 199 ? -2.953 17.156 -0.216 1 98.75 199 ILE A C 1
ATOM 1583 O O . ILE A 1 199 ? -3.908 16.484 -0.627 1 98.75 199 ILE A O 1
ATOM 1587 N N . ALA A 1 200 ? -3.104 18.297 0.515 1 98.81 200 ALA A N 1
ATOM 1588 C CA . ALA A 1 200 ? -4.43 18.828 0.813 1 98.81 200 ALA A CA 1
ATOM 1589 C C . ALA A 1 200 ? -5.23 19.047 -0.467 1 98.81 200 ALA A C 1
ATOM 1591 O O . ALA A 1 200 ? -6.434 18.797 -0.51 1 98.81 200 ALA A O 1
ATOM 1592 N N . ALA A 1 201 ? -4.586 19.531 -1.479 1 98.56 201 ALA A N 1
ATOM 1593 C CA . ALA A 1 201 ? -5.258 19.766 -2.754 1 98.56 201 ALA A CA 1
ATOM 1594 C C . ALA A 1 201 ? -5.773 18.469 -3.352 1 98.56 201 ALA A C 1
ATOM 1596 O O . ALA A 1 201 ? -6.875 18.422 -3.906 1 98.56 201 ALA A O 1
ATOM 1597 N N . ASP A 1 202 ? -4.996 17.406 -3.297 1 98.56 202 ASP A N 1
ATOM 1598 C CA . ASP A 1 202 ? -5.457 16.094 -3.75 1 98.56 202 ASP A CA 1
ATOM 1599 C C . ASP A 1 202 ? -6.672 15.633 -2.947 1 98.56 202 ASP A C 1
ATOM 1601 O O . ASP A 1 202 ? -7.637 15.117 -3.516 1 98.56 202 ASP A O 1
ATOM 1605 N N . GLU A 1 203 ? -6.539 15.781 -1.622 1 98.44 203 GLU A N 1
ATOM 1606 C CA . GLU A 1 203 ? -7.648 15.375 -0.762 1 98.44 203 GLU A CA 1
ATOM 1607 C C . GLU A 1 203 ? -8.93 16.125 -1.133 1 98.44 203 GLU A C 1
ATOM 1609 O O . GLU A 1 203 ? -10.016 15.539 -1.102 1 98.44 203 GLU A O 1
ATOM 1614 N N . LYS A 1 204 ? -8.797 17.359 -1.402 1 98.5 204 LYS A N 1
ATOM 1615 C CA . LYS A 1 204 ? -9.953 18.156 -1.801 1 98.5 204 LYS A CA 1
ATOM 1616 C C . LYS A 1 204 ? -10.562 17.625 -3.098 1 98.5 204 LYS A C 1
ATOM 1618 O O . LYS A 1 204 ? -11.789 17.562 -3.232 1 98.5 204 LYS A O 1
ATOM 1623 N N . ARG A 1 205 ? -9.758 17.328 -4.062 1 98.25 205 ARG A N 1
ATOM 1624 C CA . ARG A 1 205 ? -10.25 16.75 -5.312 1 98.25 205 ARG A CA 1
ATOM 1625 C C . ARG A 1 205 ? -10.984 15.438 -5.059 1 98.25 205 ARG A C 1
ATOM 1627 O O . ARG A 1 205 ? -12.039 15.188 -5.645 1 98.25 205 ARG A O 1
ATOM 1634 N N . HIS A 1 206 ? -10.414 14.555 -4.246 1 98.5 206 HIS A N 1
ATOM 1635 C CA . HIS A 1 206 ? -11.055 13.297 -3.898 1 98.5 206 HIS A CA 1
ATOM 1636 C C . HIS A 1 206 ? -12.391 13.531 -3.197 1 98.5 206 HIS A C 1
ATOM 1638 O O . HIS A 1 206 ? -13.375 12.836 -3.479 1 98.5 206 HIS A O 1
ATOM 1644 N N . GLU A 1 207 ? -12.359 14.469 -2.262 1 98.38 207 GLU A N 1
ATOM 1645 C CA . GLU A 1 207 ? -13.594 14.852 -1.579 1 98.38 207 GLU A CA 1
ATOM 1646 C C . GLU A 1 207 ? -14.688 15.203 -2.578 1 98.38 207 GLU A C 1
ATOM 1648 O O . GLU A 1 207 ? -15.828 14.773 -2.436 1 98.38 207 GLU A O 1
ATOM 1653 N N . ASN A 1 208 ? -14.32 16.031 -3.531 1 98.12 208 ASN A N 1
ATOM 1654 C CA . ASN A 1 208 ? -15.281 16.453 -4.539 1 98.12 208 ASN A CA 1
ATOM 1655 C C . ASN A 1 208 ? -15.914 15.266 -5.254 1 98.12 208 ASN A C 1
ATOM 1657 O O . ASN A 1 208 ? -17.125 15.273 -5.531 1 98.12 208 ASN A O 1
ATOM 1661 N N . VAL A 1 209 ? -15.164 14.289 -5.535 1 98 209 VAL A N 1
ATOM 1662 C CA . VAL A 1 209 ? -15.656 13.109 -6.227 1 98 209 VAL A CA 1
ATOM 1663 C C . VAL A 1 209 ? -16.656 12.367 -5.34 1 98 209 VAL A C 1
ATOM 1665 O O . VAL A 1 209 ? -17.781 12.078 -5.762 1 98 209 VAL A O 1
ATOM 1668 N N . TYR A 1 210 ? -16.266 12.062 -4.168 1 98 210 TYR A N 1
ATOM 1669 C CA . TYR A 1 210 ? -17.109 11.266 -3.283 1 98 210 TYR A CA 1
ATOM 1670 C C . TYR A 1 210 ? -18.375 12.016 -2.92 1 98 210 TYR A C 1
ATOM 1672 O O . TYR A 1 210 ? -19.453 11.422 -2.814 1 98 210 TYR A O 1
ATOM 1680 N N . THR A 1 211 ? -18.266 13.312 -2.715 1 98.38 211 THR A N 1
ATOM 1681 C CA . THR A 1 211 ? -19.453 14.109 -2.418 1 98.38 211 THR A CA 1
ATOM 1682 C C . THR A 1 211 ? -20.422 14.109 -3.6 1 98.38 211 THR A C 1
ATOM 1684 O O . THR A 1 211 ? -21.641 14.062 -3.412 1 98.38 211 THR A O 1
ATOM 1687 N N . ARG A 1 212 ? -19.891 14.188 -4.805 1 97.88 212 ARG A N 1
ATOM 1688 C CA . ARG A 1 212 ? -20.719 14.133 -6.004 1 97.88 212 ARG A CA 1
ATOM 1689 C C . ARG A 1 212 ? -21.469 12.812 -6.094 1 97.88 212 ARG A C 1
ATOM 1691 O O . ARG A 1 212 ? -22.609 12.766 -6.539 1 97.88 212 ARG A O 1
ATOM 1698 N N . VAL A 1 213 ? -20.844 11.75 -5.746 1 97.62 213 VAL A N 1
ATOM 1699 C CA . VAL A 1 213 ? -21.484 10.445 -5.777 1 97.62 213 VAL A CA 1
ATOM 1700 C C . VAL A 1 213 ? -22.656 10.414 -4.785 1 97.62 213 VAL A C 1
ATOM 1702 O O . VAL A 1 213 ? -23.734 9.914 -5.098 1 97.62 213 VAL A O 1
ATOM 1705 N N . VAL A 1 214 ? -22.406 10.953 -3.613 1 98.12 214 VAL A N 1
ATOM 1706 C CA . VAL A 1 214 ? -23.484 10.992 -2.623 1 98.12 214 VAL A CA 1
ATOM 1707 C C . VAL A 1 214 ? -24.609 11.883 -3.125 1 98.12 214 VAL A C 1
ATOM 1709 O O . VAL A 1 214 ? -25.797 11.562 -2.932 1 98.12 214 VAL A O 1
ATOM 1712 N N . GLU A 1 215 ? -24.297 12.969 -3.791 1 98.19 215 GLU A N 1
ATOM 1713 C CA . GLU A 1 215 ? -25.312 13.812 -4.406 1 98.19 215 GLU A CA 1
ATOM 1714 C C . GLU A 1 215 ? -26.156 13.016 -5.41 1 98.19 215 GLU A C 1
ATOM 1716 O O . GLU A 1 215 ? -27.375 13.148 -5.441 1 98.19 215 GLU A O 1
ATOM 1721 N N . LYS A 1 216 ? -25.484 12.25 -6.203 1 98 216 LYS A N 1
ATOM 1722 C CA . LYS A 1 216 ? -26.188 11.414 -7.18 1 98 216 LYS A CA 1
ATOM 1723 C C . LYS A 1 216 ? -27.078 10.398 -6.488 1 98 216 LYS A C 1
ATOM 1725 O O . LYS A 1 216 ? -28.188 10.125 -6.949 1 98 216 LYS A O 1
ATOM 1730 N N . LEU A 1 217 ? -26.609 9.828 -5.395 1 96.88 217 LEU A N 1
ATOM 1731 C CA . LEU A 1 217 ? -27.422 8.883 -4.625 1 96.88 217 LEU A CA 1
ATOM 1732 C C . LEU A 1 217 ? -28.656 9.562 -4.043 1 96.88 217 LEU A C 1
ATOM 1734 O O . LEU A 1 217 ? -29.734 8.977 -4.016 1 96.88 217 LEU A O 1
ATOM 1738 N N . LEU A 1 218 ? -28.453 10.789 -3.561 1 97.75 218 LEU A N 1
ATOM 1739 C CA . LEU A 1 218 ? -29.562 11.555 -3.008 1 97.75 218 LEU A CA 1
ATOM 1740 C C . LEU A 1 218 ? -30.609 11.867 -4.086 1 97.75 218 LEU A C 1
ATOM 1742 O O . LEU A 1 218 ? -31.797 11.992 -3.795 1 97.75 218 LEU A O 1
ATOM 1746 N N . GLU A 1 219 ? -30.156 11.961 -5.312 1 96.75 219 GLU A N 1
ATOM 1747 C CA . GLU A 1 219 ? -31.062 12.203 -6.441 1 96.75 219 GLU A CA 1
ATOM 1748 C C . GLU A 1 219 ? -31.859 10.953 -6.781 1 96.75 219 GLU A C 1
ATOM 1750 O O . GLU A 1 219 ? -33.062 11.031 -7.016 1 96.75 219 GLU A O 1
ATOM 1755 N N . VAL A 1 220 ? -31.266 9.766 -6.766 1 95.5 220 VAL A N 1
ATOM 1756 C CA . VAL A 1 220 ? -31.906 8.57 -7.316 1 95.5 220 VAL A CA 1
ATOM 1757 C C . VAL A 1 220 ? -32.562 7.777 -6.195 1 95.5 220 VAL A C 1
ATOM 1759 O O . VAL A 1 220 ? -33.5 6.992 -6.441 1 95.5 220 VAL A O 1
ATOM 1762 N N . ASP A 1 221 ? -32.125 7.969 -5.012 1 95.62 221 ASP A N 1
ATOM 1763 C CA . ASP A 1 221 ? -32.656 7.301 -3.826 1 95.62 221 ASP A CA 1
ATOM 1764 C C . ASP A 1 221 ? -32.531 8.195 -2.596 1 95.62 221 ASP A C 1
ATOM 1766 O O . ASP A 1 221 ? -31.797 7.887 -1.657 1 95.62 221 ASP A O 1
ATOM 1770 N N . PRO A 1 222 ? -33.344 9.227 -2.559 1 96.81 222 PRO A N 1
ATOM 1771 C CA . PRO A 1 222 ? -33.188 10.25 -1.524 1 96.81 222 PRO A CA 1
ATOM 1772 C C . PRO A 1 222 ? -33.344 9.688 -0.111 1 96.81 222 PRO A C 1
ATOM 1774 O O . PRO A 1 222 ? -32.5 9.992 0.756 1 96.81 222 PRO A O 1
ATOM 1777 N N . SER A 1 223 ? -34.281 8.797 0.144 1 96.69 223 SER A N 1
ATOM 1778 C CA . SER A 1 223 ? -34.469 8.273 1.49 1 96.69 223 SER A CA 1
ATOM 1779 C C . SER A 1 223 ? -33.344 7.348 1.902 1 96.69 223 SER A C 1
ATOM 1781 O O . SER A 1 223 ? -32.844 7.434 3.025 1 96.69 223 SER A O 1
ATOM 1783 N N . GLY A 1 224 ? -32.969 6.461 0.951 1 95.38 224 GLY A N 1
ATOM 1784 C CA . GLY A 1 224 ? -31.875 5.551 1.264 1 95.38 224 GLY A CA 1
ATOM 1785 C C . GLY A 1 224 ? -30.562 6.262 1.555 1 95.38 224 GLY A C 1
ATOM 1786 O O . GLY A 1 224 ? -29.859 5.902 2.496 1 95.38 224 GLY A O 1
ATOM 1787 N N . ALA A 1 225 ? -30.281 7.238 0.768 1 97.12 225 ALA A N 1
ATOM 1788 C CA . ALA A 1 225 ? -29.062 8.008 0.959 1 97.12 225 ALA A CA 1
ATOM 1789 C C . ALA A 1 225 ? -29.109 8.797 2.266 1 97.12 225 ALA A C 1
ATOM 1791 O O . ALA A 1 225 ? -28.125 8.844 3.008 1 97.12 225 ALA A O 1
ATOM 1792 N N . MET A 1 226 ? -30.234 9.391 2.564 1 98.12 226 MET A N 1
ATOM 1793 C CA . MET A 1 226 ? -30.391 10.148 3.801 1 98.12 226 MET A CA 1
ATOM 1794 C C . MET A 1 226 ? -30.203 9.25 5.02 1 98.12 226 MET A C 1
ATOM 1796 O O . MET A 1 226 ? -29.578 9.648 5.996 1 98.12 226 MET A O 1
ATOM 1800 N N . GLU A 1 227 ? -30.719 8.086 4.953 1 96.88 227 GLU A N 1
ATOM 1801 C CA . GLU A 1 227 ? -30.594 7.129 6.047 1 96.88 227 GLU A CA 1
ATOM 1802 C C . GLU A 1 227 ? -29.156 6.684 6.227 1 96.88 227 GLU A C 1
ATOM 1804 O O . GLU A 1 227 ? -28.688 6.469 7.352 1 96.88 227 GLU A O 1
ATOM 1809 N N . ALA A 1 228 ? -28.484 6.512 5.109 1 96 228 ALA A N 1
ATOM 1810 C CA . ALA A 1 228 ? -27.078 6.145 5.172 1 96 228 ALA A CA 1
ATOM 1811 C C . ALA A 1 228 ? -26.25 7.238 5.852 1 96 228 ALA A C 1
ATOM 1813 O O . ALA A 1 228 ? -25.375 6.949 6.668 1 96 228 ALA A O 1
ATOM 1814 N N . ILE A 1 229 ? -26.531 8.461 5.492 1 97.94 229 ILE A N 1
ATOM 1815 C CA . ILE A 1 229 ? -25.844 9.586 6.105 1 97.94 229 ILE A CA 1
ATOM 1816 C C . ILE A 1 229 ? -26.094 9.594 7.609 1 97.94 229 ILE A C 1
ATOM 1818 O O . ILE A 1 229 ? -25.156 9.711 8.398 1 97.94 229 ILE A O 1
ATOM 1822 N N . ALA A 1 230 ? -27.297 9.414 7.965 1 97.5 230 ALA A N 1
ATOM 1823 C CA . ALA A 1 230 ? -27.656 9.398 9.375 1 97.5 230 ALA A CA 1
ATOM 1824 C C . ALA A 1 230 ? -26.953 8.273 10.117 1 97.5 230 ALA A C 1
ATOM 1826 O O . ALA A 1 230 ? -26.453 8.461 11.227 1 97.5 230 ALA A O 1
ATOM 1827 N N . TYR A 1 231 ? -26.953 7.168 9.484 1 95.19 231 TYR A N 1
ATOM 1828 C CA . TYR A 1 231 ? -26.297 6.008 10.086 1 95.19 231 TYR A CA 1
ATOM 1829 C C . TYR A 1 231 ? -24.828 6.289 10.375 1 95.19 231 TYR A C 1
ATOM 1831 O O . TYR A 1 231 ? -24.344 5.992 11.461 1 95.19 231 TYR A O 1
ATOM 1839 N N . MET A 1 232 ? -24.141 6.867 9.438 1 94.88 232 MET A N 1
ATOM 1840 C CA . MET A 1 232 ? -22.719 7.148 9.586 1 94.88 232 MET A CA 1
ATOM 1841 C C . MET A 1 232 ? -22.484 8.188 10.68 1 94.88 232 MET A C 1
ATOM 1843 O O . MET A 1 232 ? -21.5 8.102 11.43 1 94.88 232 MET A O 1
ATOM 1847 N N . MET A 1 233 ? -23.328 9.133 10.734 1 94.81 233 MET A N 1
ATOM 1848 C CA . MET A 1 233 ? -23.172 10.172 11.75 1 94.81 233 MET A CA 1
ATOM 1849 C C . MET A 1 233 ? -23.422 9.617 13.141 1 94.81 233 MET A C 1
ATOM 1851 O O . MET A 1 233 ? -22.781 10.031 14.109 1 94.81 233 MET A O 1
ATOM 1855 N N . GLU A 1 234 ? -24.328 8.688 13.211 1 93.12 234 GLU A N 1
ATOM 1856 C CA . GLU A 1 234 ? -24.609 8.047 14.492 1 93.12 234 GLU A CA 1
ATOM 1857 C C . GLU A 1 234 ? -23.406 7.258 14.984 1 93.12 234 GLU A C 1
ATOM 1859 O O . GLU A 1 234 ? -23.141 7.203 16.188 1 93.12 234 GLU A O 1
ATOM 1864 N N . LYS A 1 235 ? -22.75 6.637 14.094 1 89.25 235 LYS A N 1
ATOM 1865 C CA . LYS A 1 235 ? -21.594 5.816 14.438 1 89.25 235 LYS A CA 1
ATOM 1866 C C . LYS A 1 235 ? -20.344 6.676 14.648 1 89.25 235 LYS A C 1
ATOM 1868 O O . LYS A 1 235 ? -19.344 6.203 15.188 1 89.25 235 LYS A O 1
ATOM 1873 N N . LYS A 1 236 ? -20.406 7.953 14.43 1 85.25 236 LYS A N 1
ATOM 1874 C CA . LYS A 1 236 ? -19.266 8.859 14.5 1 85.25 236 LYS A CA 1
ATOM 1875 C C . LYS A 1 236 ? -18.141 8.406 13.562 1 85.25 236 LYS A C 1
ATOM 1877 O O . LYS A 1 236 ? -17.5 7.387 13.805 1 85.25 236 LYS A O 1
ATOM 1882 N N . ILE A 1 237 ? -17.844 9.094 12.656 1 88 237 ILE A N 1
ATOM 1883 C CA . ILE A 1 237 ? -16.844 8.75 11.656 1 88 237 ILE A CA 1
ATOM 1884 C C . ILE A 1 237 ? -15.445 8.867 12.273 1 88 237 ILE A C 1
ATOM 1886 O O . ILE A 1 237 ? -15.062 9.922 12.781 1 88 237 ILE A O 1
ATOM 1890 N N . THR A 1 238 ? -14.812 7.75 12.32 1 86.19 238 THR A N 1
ATOM 1891 C CA . THR A 1 238 ? -13.477 7.688 12.898 1 86.19 238 THR A CA 1
ATOM 1892 C C . THR A 1 238 ? -12.422 7.547 11.805 1 86.19 238 THR A C 1
ATOM 1894 O O . THR A 1 238 ? -12.695 7 10.734 1 86.19 238 THR A O 1
ATOM 1897 N N . MET A 1 239 ? -11.258 8.07 12.195 1 88.44 239 MET A N 1
ATOM 1898 C CA . MET A 1 239 ? -10.141 7.949 11.258 1 88.44 239 MET A CA 1
ATOM 1899 C C . MET A 1 239 ? -9.82 6.484 10.984 1 88.44 239 MET A C 1
ATOM 1901 O O . MET A 1 239 ? -9.867 5.656 11.898 1 88.44 239 MET A O 1
ATOM 1905 N N . PRO A 1 240 ? -9.469 6.191 9.766 1 84.94 240 PRO A N 1
ATOM 1906 C CA . PRO A 1 240 ? -9.242 4.789 9.414 1 84.94 240 PRO A CA 1
ATOM 1907 C C . PRO A 1 240 ? -8.07 4.172 10.164 1 84.94 240 PRO A C 1
ATOM 1909 O O . PRO A 1 240 ? -8.039 2.959 10.391 1 84.94 240 PRO A O 1
ATOM 1912 N N . ALA A 1 241 ? -7.125 4.977 10.609 1 89.12 241 ALA A N 1
ATOM 1913 C CA . ALA A 1 241 ? -5.938 4.465 11.281 1 89.12 241 ALA A CA 1
ATOM 1914 C C . ALA A 1 241 ? -6.133 4.445 12.797 1 89.12 241 ALA A C 1
ATOM 1916 O O . ALA A 1 241 ? -5.164 4.484 13.555 1 89.12 241 ALA A O 1
ATOM 1917 N N . HIS A 1 242 ? -7.383 4.34 13.281 1 92.88 242 HIS A N 1
ATOM 1918 C CA . HIS A 1 242 ? -7.672 4.438 14.711 1 92.88 242 HIS A CA 1
ATOM 1919 C C . HIS A 1 242 ? -7.109 3.238 15.469 1 92.88 242 HIS A C 1
ATOM 1921 O O . HIS A 1 242 ? -7.031 3.262 16.703 1 92.88 242 HIS A O 1
ATOM 1927 N N . LEU A 1 243 ? -6.637 2.227 14.75 1 94.25 243 LEU A N 1
ATOM 1928 C CA . LEU A 1 243 ? -6.062 1.055 15.406 1 94.25 243 LEU A CA 1
ATOM 1929 C C . LEU A 1 243 ? -4.539 1.153 15.461 1 94.25 243 LEU A C 1
ATOM 1931 O O . LEU A 1 243 ? -3.855 0.152 15.68 1 94.25 243 LEU A O 1
ATOM 1935 N N . MET A 1 244 ? -3.955 2.291 15.242 1 97.31 244 MET A N 1
ATOM 1936 C CA . MET A 1 244 ? -2.504 2.457 15.266 1 97.31 244 MET A CA 1
ATOM 1937 C C . MET A 1 244 ? -1.932 2.057 16.625 1 97.31 244 MET A C 1
ATOM 1939 O O . MET A 1 244 ? -2.527 2.344 17.656 1 97.31 244 MET A O 1
ATOM 1943 N N . TYR A 1 245 ? -0.856 1.386 16.547 1 98.31 245 TYR A N 1
ATOM 1944 C CA . TYR A 1 245 ? -0.091 0.84 17.672 1 98.31 245 TYR A CA 1
ATOM 1945 C C . TYR A 1 245 ? 1.393 0.77 17.328 1 98.31 245 TYR A C 1
ATOM 1947 O O . TYR A 1 245 ? 1.764 0.417 16.203 1 98.31 245 TYR A O 1
ATOM 1955 N N . ASP A 1 246 ? 2.254 1.149 18.312 1 98.31 246 ASP A N 1
ATOM 1956 C CA . ASP A 1 246 ? 3.68 1.197 18 1 98.31 246 ASP A CA 1
ATOM 1957 C C . ASP A 1 246 ? 4.438 0.092 18.734 1 98.31 246 ASP A C 1
ATOM 1959 O O . ASP A 1 246 ? 5.668 0.056 18.703 1 98.31 246 ASP A O 1
ATOM 1963 N N . GLY A 1 247 ? 3.709 -0.833 19.375 1 97.38 247 GLY A N 1
ATOM 1964 C CA . GLY A 1 247 ? 4.352 -1.895 20.141 1 97.38 247 GLY A CA 1
ATOM 1965 C C . GLY A 1 247 ? 4.598 -1.525 21.594 1 97.38 247 GLY A C 1
ATOM 1966 O O . GLY A 1 247 ? 5.008 -2.369 22.391 1 97.38 247 GLY A O 1
ATOM 1967 N N . GLU A 1 248 ? 4.27 -0.287 22 1 97.38 248 GLU A N 1
ATOM 1968 C CA . GLU A 1 248 ? 4.574 0.192 23.344 1 97.38 248 GLU A CA 1
ATOM 1969 C C . GLU A 1 248 ? 3.35 0.836 24 1 97.38 248 GLU A C 1
ATOM 1971 O O . GLU A 1 248 ? 2.945 0.45 25.094 1 97.38 248 GLU A O 1
ATOM 1976 N N . ASP A 1 249 ? 2.74 1.718 23.312 1 97.69 249 ASP A N 1
ATOM 1977 C CA . ASP A 1 249 ? 1.613 2.477 23.844 1 97.69 249 ASP A CA 1
ATOM 1978 C C . ASP A 1 249 ? 0.286 1.934 23.328 1 97.69 249 ASP A C 1
ATOM 1980 O O . ASP A 1 249 ? -0.107 2.225 22.188 1 97.69 249 ASP A O 1
ATOM 1984 N N . PRO A 1 250 ? -0.527 1.251 24.078 1 96.62 250 PRO A N 1
ATOM 1985 C CA . PRO A 1 250 ? -1.821 0.732 23.625 1 96.62 250 PRO A CA 1
ATOM 1986 C C . PRO A 1 250 ? -2.844 1.837 23.375 1 96.62 250 PRO A C 1
ATOM 1988 O O . PRO A 1 250 ? -3.877 1.592 22.75 1 96.62 250 PRO A O 1
ATOM 1991 N N . ARG A 1 251 ? -2.527 3.088 23.906 1 97.12 251 ARG A N 1
ATOM 1992 C CA . ARG A 1 251 ? -3.432 4.219 23.719 1 97.12 251 ARG A CA 1
ATOM 1993 C C . ARG A 1 251 ? -2.844 5.219 22.719 1 97.12 251 ARG A C 1
ATOM 1995 O O . ARG A 1 251 ? -3.074 6.426 22.844 1 97.12 251 ARG A O 1
ATOM 2002 N N . LEU A 1 252 ? -1.999 4.73 21.781 1 98.25 252 LEU A N 1
ATOM 2003 C CA . LEU A 1 252 ? -1.274 5.586 20.859 1 98.25 252 LEU A CA 1
ATOM 2004 C C . LEU A 1 252 ? -2.234 6.496 20.094 1 98.25 252 LEU A C 1
ATOM 2006 O O . LEU A 1 252 ? -1.986 7.695 19.953 1 98.25 252 LEU A O 1
ATOM 2010 N N . PHE A 1 253 ? -3.361 5.977 19.656 1 97.31 253 PHE A N 1
ATOM 2011 C CA . PHE A 1 253 ? -4.32 6.762 18.875 1 97.31 253 PHE A CA 1
ATOM 2012 C C . PHE A 1 253 ? -4.914 7.879 19.734 1 97.31 253 PHE A C 1
ATOM 2014 O O . PHE A 1 253 ? -5.051 9.016 19.266 1 97.31 253 PHE A O 1
ATOM 2021 N N . GLU A 1 254 ? -5.312 7.559 20.859 1 95.88 254 GLU A N 1
ATOM 2022 C CA . GLU A 1 254 ? -5.871 8.562 21.766 1 95.88 254 GLU A CA 1
ATOM 2023 C C . GLU A 1 254 ? -4.871 9.688 22.031 1 95.88 254 GLU A C 1
ATOM 2025 O O . GLU A 1 254 ? -5.238 10.859 22.047 1 95.88 254 GLU A O 1
ATOM 2030 N N . HIS A 1 255 ? -3.637 9.297 22.328 1 97.5 255 HIS A N 1
ATOM 2031 C CA . HIS A 1 255 ? -2.594 10.281 22.594 1 97.5 255 HIS A CA 1
ATOM 2032 C C . HIS A 1 255 ? -2.326 11.148 21.359 1 97.5 255 HIS A C 1
ATOM 2034 O O . HIS A 1 255 ? -2.225 12.375 21.469 1 97.5 255 HIS A O 1
ATOM 2040 N N . PHE A 1 256 ? -2.264 10.492 20.203 1 97.31 256 PHE A N 1
ATOM 2041 C CA . PHE A 1 256 ? -2.094 11.203 18.953 1 97.31 256 PHE A CA 1
ATOM 2042 C C . PHE A 1 256 ? -3.234 12.195 18.734 1 97.31 256 PHE A C 1
ATOM 2044 O O . PHE A 1 256 ? -3 13.352 18.391 1 97.31 256 PHE A O 1
ATOM 2051 N N . SER A 1 257 ? -4.469 11.711 18.906 1 95.44 257 SER A N 1
ATOM 2052 C CA . SER A 1 257 ? -5.66 12.531 18.703 1 95.44 257 SER A CA 1
ATOM 2053 C C . SER A 1 257 ? -5.66 13.742 19.625 1 95.44 257 SER A C 1
ATOM 2055 O O . SER A 1 257 ? -6.055 14.836 19.219 1 95.44 257 SER A O 1
ATOM 2057 N N . ALA A 1 258 ? -5.203 13.555 20.859 1 94.44 258 ALA A N 1
ATOM 2058 C CA . ALA A 1 258 ? -5.125 14.656 21.812 1 94.44 258 ALA A CA 1
ATOM 2059 C C . ALA A 1 258 ? -4.125 15.711 21.344 1 94.44 258 ALA A C 1
ATOM 2061 O O . ALA A 1 258 ? -4.371 16.922 21.5 1 94.44 258 ALA A O 1
ATOM 2062 N N . VAL A 1 259 ? -3.027 15.273 20.844 1 96.75 259 VAL A N 1
ATOM 2063 C CA . VAL A 1 259 ? -2.02 16.203 20.344 1 96.75 259 VAL A CA 1
ATOM 2064 C C . VAL A 1 259 ? -2.564 16.953 19.141 1 96.75 259 VAL A C 1
ATOM 2066 O O . VAL A 1 259 ? -2.346 18.156 19 1 96.75 259 VAL A O 1
ATOM 2069 N N . ALA A 1 260 ? -3.307 16.234 18.266 1 96.31 260 ALA A N 1
ATOM 2070 C CA . ALA A 1 260 ? -3.908 16.859 17.094 1 96.31 260 ALA A CA 1
ATOM 2071 C C . ALA A 1 260 ? -4.902 17.953 17.516 1 96.31 260 ALA A C 1
ATOM 2073 O O . ALA A 1 260 ? -4.941 19.031 16.906 1 96.31 260 ALA A O 1
ATOM 2074 N N . GLN A 1 261 ? -5.66 17.656 18.516 1 93.31 261 GLN A N 1
ATOM 2075 C CA . GLN A 1 261 ? -6.617 18.625 19.047 1 93.31 261 GLN A CA 1
ATOM 2076 C C . GLN A 1 261 ? -5.906 19.844 19.625 1 93.31 261 GLN A C 1
ATOM 2078 O O . GLN A 1 261 ? -6.262 20.984 19.328 1 93.31 261 GLN A O 1
ATOM 2083 N N . ARG A 1 262 ? -4.891 19.656 20.391 1 92.88 262 ARG A N 1
ATOM 2084 C CA . ARG A 1 262 ? -4.184 20.719 21.094 1 92.88 262 ARG A CA 1
ATOM 2085 C C . ARG A 1 262 ? -3.447 21.625 20.094 1 92.88 262 ARG A C 1
ATOM 2087 O O . ARG A 1 262 ? -3.385 22.828 20.281 1 92.88 262 ARG A O 1
ATOM 2094 N N . THR A 1 263 ? -2.906 21.031 19.062 1 95.62 263 THR A N 1
ATOM 2095 C CA . THR A 1 263 ? -2.117 21.781 18.094 1 95.62 263 THR A CA 1
ATOM 2096 C C . THR A 1 263 ? -3.023 22.484 17.078 1 95.62 263 THR A C 1
ATOM 2098 O O . THR A 1 263 ? -2.566 23.328 16.312 1 95.62 263 THR A O 1
ATOM 2101 N N . GLY A 1 264 ? -4.352 22.062 17.078 1 95.06 264 GLY A N 1
ATOM 2102 C CA . GLY A 1 264 ? -5.301 22.703 16.172 1 95.06 264 GLY A CA 1
ATOM 2103 C C . GLY A 1 264 ? -5.293 22.094 14.781 1 95.06 264 GLY A C 1
ATOM 2104 O O . GLY A 1 264 ? -5.824 22.688 13.844 1 95.06 264 GLY A O 1
ATOM 2105 N N . VAL A 1 265 ? -4.66 20.984 14.609 1 97.31 265 VAL A N 1
ATOM 2106 C CA . VAL A 1 265 ? -4.594 20.344 13.297 1 97.31 265 VAL A CA 1
ATOM 2107 C C . VAL A 1 265 ? -5.945 19.734 12.945 1 97.31 265 VAL A C 1
ATOM 2109 O O . VAL A 1 265 ? -6.395 19.828 11.797 1 97.31 265 VAL A O 1
ATOM 2112 N N . TYR A 1 266 ? -6.555 19.109 13.859 1 96 266 TYR A N 1
ATOM 2113 C CA . TYR A 1 266 ? -7.891 18.547 13.711 1 96 266 TYR A CA 1
ATOM 2114 C C . TYR A 1 266 ? -8.633 18.531 15.047 1 96 266 TYR A C 1
ATOM 2116 O O . TYR A 1 266 ? -8.297 17.766 15.945 1 96 266 TYR A O 1
ATOM 2124 N N . THR A 1 267 ? -9.664 19.312 15.172 1 93.69 267 THR A N 1
ATOM 2125 C CA . THR A 1 267 ? -10.375 19.5 16.422 1 93.69 267 THR A CA 1
ATOM 2126 C C . THR A 1 267 ? -11.828 19.062 16.297 1 93.69 267 THR A C 1
ATOM 2128 O O . THR A 1 267 ? -12.297 18.75 15.203 1 93.69 267 THR A O 1
ATOM 2131 N N . ALA A 1 268 ? -12.469 19.031 17.375 1 90.62 268 ALA A N 1
ATOM 2132 C CA . ALA A 1 268 ? -13.898 18.734 17.391 1 90.62 268 ALA A CA 1
ATOM 2133 C C . ALA A 1 268 ? -14.672 19.797 16.594 1 90.62 268 ALA A C 1
ATOM 2135 O O . ALA A 1 268 ? -15.68 19.484 15.961 1 90.62 268 ALA A O 1
ATOM 2136 N N . ASN A 1 269 ? -14.219 21 16.656 1 93.19 269 ASN A N 1
ATOM 2137 C CA . ASN A 1 269 ? -14.852 22.031 15.859 1 93.19 269 ASN A CA 1
ATOM 2138 C C . ASN A 1 269 ? -14.711 21.75 14.359 1 93.19 269 ASN A C 1
ATOM 2140 O O . ASN A 1 269 ? -15.625 22.031 13.586 1 93.19 269 ASN A O 1
ATOM 2144 N N . ASP A 1 270 ? -13.562 21.281 13.984 1 95.69 270 ASP A N 1
ATOM 2145 C CA . ASP A 1 270 ? -13.383 20.891 12.594 1 95.69 270 ASP A CA 1
ATOM 2146 C C . ASP A 1 270 ? -14.375 19.797 12.195 1 95.69 270 ASP A C 1
ATOM 2148 O O . ASP A 1 270 ? -14.945 19.828 11.102 1 95.69 270 ASP A O 1
ATOM 2152 N N . TYR A 1 271 ? -14.531 18.844 13.078 1 95.19 271 TYR A N 1
ATOM 2153 C CA . TYR A 1 271 ? -15.492 17.766 12.836 1 95.19 271 TYR A CA 1
ATOM 2154 C C . TYR A 1 271 ? -16.891 18.328 12.57 1 95.19 271 TYR A C 1
ATOM 2156 O O . TYR A 1 271 ? -17.547 17.938 11.609 1 95.19 271 TYR A O 1
ATOM 2164 N N . ALA A 1 272 ? -17.344 19.25 13.445 1 95.75 272 ALA A N 1
ATOM 2165 C CA . ALA A 1 272 ? -18.656 19.891 13.289 1 95.75 272 ALA A CA 1
ATOM 2166 C C . ALA A 1 272 ? -18.719 20.703 12 1 95.75 272 ALA A C 1
ATOM 2168 O O . ALA A 1 272 ? -19.734 20.703 11.305 1 95.75 272 ALA A O 1
ATOM 2169 N N . ASP A 1 273 ? -17.656 21.391 11.711 1 97.31 273 ASP A N 1
ATOM 2170 C CA . ASP A 1 273 ? -17.594 22.188 10.492 1 97.31 273 ASP A CA 1
ATOM 2171 C C . ASP A 1 273 ? -17.719 21.312 9.25 1 97.31 273 ASP A C 1
ATOM 2173 O O . ASP A 1 273 ? -18.344 21.703 8.266 1 97.31 273 ASP A O 1
ATOM 2177 N N . ILE A 1 274 ? -17.062 20.188 9.273 1 97.62 274 ILE A N 1
ATOM 2178 C CA . ILE A 1 274 ? -17.125 19.25 8.148 1 97.62 274 ILE A CA 1
ATOM 2179 C C . ILE A 1 274 ? -18.562 18.766 7.949 1 97.62 274 ILE A C 1
ATOM 2181 O O . ILE A 1 274 ? -19.047 18.734 6.82 1 97.62 274 ILE A O 1
ATOM 2185 N N . LEU A 1 275 ? -19.188 18.438 9.031 1 97.06 275 LEU A N 1
ATOM 2186 C CA . LEU A 1 275 ? -20.578 18 8.953 1 97.06 275 LEU A CA 1
ATOM 2187 C C . LEU A 1 275 ? -21.453 19.094 8.359 1 97.06 275 LEU A C 1
ATOM 2189 O O . LEU A 1 275 ? -22.25 18.844 7.457 1 97.06 275 LEU A O 1
ATOM 2193 N N . GLU A 1 276 ? -21.266 20.297 8.859 1 97.31 276 GLU A N 1
ATOM 2194 C CA . GLU A 1 276 ? -22.031 21.422 8.352 1 97.31 276 GLU A CA 1
ATOM 2195 C C . GLU A 1 276 ? -21.766 21.656 6.867 1 97.31 276 GLU A C 1
ATOM 2197 O O . GLU A 1 276 ? -22.688 21.969 6.105 1 97.31 276 GLU A O 1
ATOM 2202 N N . PHE A 1 277 ? -20.578 21.578 6.555 1 98.06 277 PHE A N 1
ATOM 2203 C CA . PHE A 1 277 ? -20.203 21.75 5.156 1 98.06 277 PHE A CA 1
ATOM 2204 C C . PHE A 1 277 ? -20.922 20.734 4.277 1 98.06 277 PHE A C 1
ATOM 2206 O O . PHE A 1 277 ? -21.484 21.094 3.242 1 98.06 277 PHE A O 1
ATOM 2213 N N . LEU A 1 278 ? -20.906 19.422 4.664 1 98.25 278 LEU A N 1
ATOM 2214 C CA . LEU A 1 278 ? -21.5 18.359 3.867 1 98.25 278 LEU A CA 1
ATOM 2215 C C . LEU A 1 278 ? -23.016 18.5 3.814 1 98.25 278 LEU A C 1
ATOM 2217 O O . LEU A 1 278 ? -23.625 18.219 2.785 1 98.25 278 LEU A O 1
ATOM 2221 N N . ILE A 1 279 ? -23.594 18.938 4.93 1 98.06 279 ILE A N 1
ATOM 2222 C CA . ILE A 1 279 ? -25.031 19.203 4.953 1 98.06 279 ILE A CA 1
ATOM 2223 C C . ILE A 1 279 ? -25.375 20.281 3.912 1 98.06 279 ILE A C 1
ATOM 2225 O O . ILE A 1 279 ? -26.344 20.141 3.168 1 98.06 279 ILE A O 1
ATOM 2229 N N . GLY A 1 280 ? -24.594 21.281 3.928 1 98 280 GLY A N 1
ATOM 2230 C CA . GLY A 1 280 ? -24.781 22.344 2.949 1 98 280 GLY A CA 1
ATOM 2231 C C . GLY A 1 280 ? -24.547 21.891 1.522 1 98 280 GLY A C 1
ATOM 2232 O O . GLY A 1 280 ? -25.344 22.172 0.631 1 98 280 GLY A O 1
ATOM 2233 N N . GLN A 1 281 ? -23.453 21.156 1.275 1 98.06 281 GLN A N 1
ATOM 2234 C CA . GLN A 1 281 ? -23.078 20.672 -0.042 1 98.06 281 GLN A CA 1
ATOM 2235 C C . GLN A 1 281 ? -24.156 19.766 -0.622 1 98.06 281 GLN A C 1
ATOM 2237 O O . GLN A 1 281 ? -24.469 19.828 -1.813 1 98.06 281 GLN A O 1
ATOM 2242 N N . TRP A 1 282 ? -24.766 18.922 0.201 1 98.5 282 TRP A N 1
ATOM 2243 C CA . TRP A 1 282 ? -25.766 17.953 -0.233 1 98.5 282 TRP A CA 1
ATOM 2244 C C . TRP A 1 282 ? -27.172 18.547 -0.134 1 98.5 282 TRP A C 1
ATOM 2246 O O . TRP A 1 282 ? -28.156 17.859 -0.425 1 98.5 282 TRP A O 1
ATOM 2256 N N . ARG A 1 283 ? -27.312 19.781 0.355 1 97.88 283 ARG A N 1
ATOM 2257 C CA . ARG A 1 283 ? -28.578 20.469 0.508 1 97.88 283 ARG A CA 1
ATOM 2258 C C . ARG A 1 283 ? -29.578 19.609 1.264 1 97.88 283 ARG A C 1
ATOM 2260 O O . ARG A 1 283 ? -30.734 19.453 0.832 1 97.88 283 ARG A O 1
ATOM 2267 N N . LEU A 1 284 ? -29.125 19.094 2.311 1 98.38 284 LEU A N 1
ATOM 2268 C CA . LEU A 1 284 ? -29.922 18.094 3.031 1 98.38 284 LEU A CA 1
ATOM 2269 C C . LEU A 1 284 ? -31.156 18.734 3.658 1 98.38 284 LEU A C 1
ATOM 2271 O O . LEU A 1 284 ? -32.219 18.109 3.748 1 98.38 284 LEU A O 1
ATOM 2275 N N . GLU A 1 285 ? -31.047 19.938 4.105 1 97.25 285 GLU A N 1
ATOM 2276 C CA . GLU A 1 285 ? -32.156 20.609 4.754 1 97.25 285 GLU A CA 1
ATOM 2277 C C . GLU A 1 285 ? -33.344 20.781 3.785 1 97.25 285 GLU A C 1
ATOM 2279 O O . GLU A 1 285 ? -34.5 20.766 4.195 1 97.25 285 GLU A O 1
ATOM 2284 N N . LYS A 1 286 ? -33.031 20.875 2.588 1 97.06 286 LYS A N 1
ATOM 2285 C CA . LYS A 1 286 ? -34.062 21.156 1.585 1 97.06 286 LYS A CA 1
ATOM 2286 C C . LYS A 1 286 ? -34.469 19.891 0.821 1 97.06 286 LYS A C 1
ATOM 2288 O O . LYS A 1 286 ? -35.25 19.953 -0.108 1 97.06 286 LYS A O 1
ATOM 2293 N N . LEU A 1 287 ? -33.812 18.844 1.187 1 97.12 287 LEU A N 1
ATOM 2294 C CA . LEU A 1 287 ? -34.094 17.594 0.474 1 97.12 287 LEU A CA 1
ATOM 2295 C C . LEU A 1 287 ? -35.531 17.156 0.671 1 97.12 287 LEU A C 1
ATOM 2297 O O . LEU A 1 287 ? -36.031 17.094 1.803 1 97.12 287 LEU A O 1
ATOM 2301 N N . GLY A 1 288 ? -36.312 16.969 -0.415 1 95.44 288 GLY A N 1
ATOM 2302 C CA . GLY A 1 288 ? -37.688 16.5 -0.381 1 95.44 288 GLY A CA 1
ATOM 2303 C C . GLY A 1 288 ? -37.844 15.078 -0.866 1 95.44 288 GLY A C 1
ATOM 2304 O O . GLY A 1 288 ? -36.844 14.398 -1.146 1 95.44 288 GLY A O 1
ATOM 2305 N N . GLY A 1 289 ? -39.094 14.57 -0.827 1 95.25 289 GLY A N 1
ATOM 2306 C CA . GLY A 1 289 ? -39.406 13.25 -1.353 1 95.25 289 GLY A CA 1
ATOM 2307 C C . GLY A 1 289 ? -38.906 12.125 -0.446 1 95.25 289 GLY A C 1
ATOM 2308 O O . GLY A 1 289 ? -38.531 11.055 -0.92 1 95.25 289 GLY A O 1
ATOM 2309 N N . LEU A 1 290 ? -38.969 12.352 0.865 1 97.69 290 LEU A N 1
ATOM 2310 C CA . LEU A 1 290 ? -38.438 11.383 1.818 1 97.69 290 LEU A CA 1
ATOM 2311 C C . LEU A 1 290 ? -39.562 10.555 2.441 1 97.69 290 LEU A C 1
ATOM 2313 O O . LEU A 1 290 ? -40.688 11.047 2.613 1 97.69 290 LEU A O 1
ATOM 2317 N N . THR A 1 291 ? -39.25 9.312 2.703 1 97.44 291 THR A N 1
ATOM 2318 C CA . THR A 1 291 ? -40.094 8.508 3.566 1 97.44 291 THR A CA 1
ATOM 2319 C C . THR A 1 291 ? -40.094 9.047 4.992 1 97.44 291 THR A C 1
ATOM 2321 O O . THR A 1 291 ? -39.344 9.969 5.309 1 97.44 291 THR A O 1
ATOM 2324 N N . ALA A 1 292 ? -40.906 8.422 5.828 1 97.69 292 ALA A N 1
ATOM 2325 C CA . ALA A 1 292 ? -40.938 8.82 7.23 1 97.69 292 ALA A CA 1
ATOM 2326 C C . ALA A 1 292 ? -39.562 8.609 7.883 1 97.69 292 ALA A C 1
ATOM 2328 O O . ALA A 1 292 ? -39.094 9.461 8.648 1 97.69 292 ALA A O 1
ATOM 2329 N N . GLU A 1 293 ? -39.031 7.508 7.562 1 96.88 293 GLU A N 1
ATOM 2330 C CA . GLU A 1 293 ? -37.688 7.211 8.086 1 96.88 293 GLU A CA 1
ATOM 2331 C C . GLU A 1 293 ? -36.656 8.195 7.551 1 96.88 293 GLU A C 1
ATOM 2333 O O . GLU A 1 293 ? -35.781 8.625 8.289 1 96.88 293 GLU A O 1
ATOM 2338 N N . GLY A 1 294 ? -36.781 8.523 6.281 1 97.56 294 GLY A N 1
ATOM 2339 C CA . GLY A 1 294 ? -35.906 9.508 5.672 1 97.56 294 GLY A CA 1
ATOM 2340 C C . GLY A 1 294 ? -36 10.883 6.316 1 97.56 294 GLY A C 1
ATOM 2341 O O . GLY A 1 294 ? -35 11.562 6.508 1 97.56 294 GLY A O 1
ATOM 2342 N N . LYS A 1 295 ? -37.219 11.195 6.645 1 98 295 LYS A N 1
ATOM 2343 C CA . LYS A 1 295 ? -37.438 12.5 7.27 1 98 295 LYS A CA 1
ATOM 2344 C C . LYS A 1 295 ? -36.875 12.539 8.68 1 98 295 LYS A C 1
ATOM 2346 O O . LYS A 1 295 ? -36.281 13.547 9.094 1 98 295 LYS A O 1
ATOM 2351 N N . ARG A 1 296 ? -37 11.523 9.414 1 97.88 296 ARG A N 1
ATOM 2352 C CA . ARG A 1 296 ? -36.406 11.438 10.734 1 97.88 296 ARG A CA 1
ATOM 2353 C C . ARG A 1 296 ? -34.875 11.547 10.656 1 97.88 296 ARG A C 1
ATOM 2355 O O . ARG A 1 296 ? -34.25 12.219 11.477 1 97.88 296 ARG A O 1
ATOM 2362 N N . ALA A 1 297 ? -34.344 10.852 9.672 1 98.25 297 ALA A N 1
ATOM 2363 C CA . ALA A 1 297 ? -32.906 10.906 9.438 1 98.25 297 ALA A CA 1
ATOM 2364 C C . ALA A 1 297 ? -32.438 12.328 9.109 1 98.25 297 ALA A C 1
ATOM 2366 O O . ALA A 1 297 ? -31.422 12.789 9.602 1 98.25 297 ALA A O 1
ATOM 2367 N N . GLN A 1 298 ? -33.219 12.953 8.273 1 98.25 298 GLN A N 1
ATOM 2368 C CA . GLN A 1 298 ? -32.906 14.328 7.879 1 98.25 298 GLN A CA 1
ATOM 2369 C C . GLN A 1 298 ? -32.906 15.258 9.086 1 98.25 298 GLN A C 1
ATOM 2371 O O . GLN A 1 298 ? -31.953 16.031 9.258 1 98.25 298 GLN A O 1
ATOM 2376 N N . ASP A 1 299 ? -33.875 15.148 9.906 1 97.69 299 ASP A N 1
ATOM 2377 C CA . ASP A 1 299 ? -33.969 15.977 11.102 1 97.69 299 ASP A CA 1
ATOM 2378 C C . ASP A 1 299 ? -32.781 15.727 12.039 1 97.69 299 ASP A C 1
ATOM 2380 O O . ASP A 1 299 ? -32.188 16.672 12.578 1 97.69 299 ASP A O 1
ATOM 2384 N N . TYR A 1 300 ? -32.531 14.516 12.164 1 97.69 300 TYR A N 1
ATOM 2385 C CA . TYR A 1 300 ? -31.422 14.125 13.039 1 97.69 300 TYR A CA 1
ATOM 2386 C C . TYR A 1 300 ? -30.109 14.727 12.555 1 97.69 300 TYR A C 1
ATOM 2388 O O . TYR A 1 300 ? -29.406 15.391 13.312 1 97.69 300 TYR A O 1
ATOM 2396 N N . VAL A 1 301 ? -29.812 14.531 11.25 1 98 301 VAL A N 1
ATOM 2397 C CA . VAL A 1 301 ? -28.516 14.922 10.68 1 98 301 VAL A CA 1
ATOM 2398 C C . VAL A 1 301 ? -28.391 16.453 10.695 1 98 301 VAL A C 1
ATOM 2400 O O . VAL A 1 301 ? -27.344 16.984 11.07 1 98 301 VAL A O 1
ATOM 2403 N N . CYS A 1 302 ? -29.406 17.156 10.359 1 97.06 302 CYS A N 1
ATOM 2404 C CA . CYS A 1 302 ? -29.359 18.609 10.211 1 97.06 302 CYS A CA 1
ATOM 2405 C C . CYS A 1 302 ? -29.312 19.297 11.57 1 97.06 302 CYS A C 1
ATOM 2407 O O . CYS A 1 302 ? -28.984 20.484 11.664 1 97.06 302 CYS A O 1
ATOM 2409 N N . GLY A 1 303 ? -29.578 18.547 12.602 1 95.12 303 GLY A N 1
ATOM 2410 C CA . GLY A 1 303 ? -29.516 19.125 13.938 1 95.12 303 GLY A CA 1
ATOM 2411 C C . GLY A 1 303 ? -28.281 18.703 14.703 1 95.12 303 GLY A C 1
ATOM 2412 O O . GLY A 1 303 ? -28.078 19.109 15.852 1 95.12 303 GLY A O 1
ATOM 2413 N N . LEU A 1 304 ? -27.438 18.047 14.094 1 95.06 304 LEU A N 1
ATOM 2414 C CA . LEU A 1 304 ? -26.375 17.344 14.805 1 95.06 304 LEU A CA 1
ATOM 2415 C C . LEU A 1 304 ? -25.203 18.281 15.094 1 95.06 304 LEU A C 1
ATOM 2417 O O . LEU A 1 304 ? -24.562 18.188 16.141 1 95.06 304 LEU A O 1
ATOM 2421 N N . ALA A 1 305 ? -24.844 19.234 14.148 1 93.06 305 ALA A N 1
ATOM 2422 C CA . ALA A 1 305 ? -23.641 20.047 14.242 1 93.06 305 ALA A CA 1
ATOM 2423 C C . ALA A 1 305 ? -23.641 20.891 15.523 1 93.06 305 ALA A C 1
ATOM 2425 O O . ALA A 1 305 ? -22.656 20.875 16.281 1 93.06 305 ALA A O 1
ATOM 2426 N N . PRO A 1 306 ? -24.734 21.562 15.875 1 92.06 306 PRO A N 1
ATOM 2427 C CA . PRO A 1 306 ? -24.766 22.328 17.125 1 92.06 306 PRO A CA 1
ATOM 2428 C C . PRO A 1 306 ? -24.609 21.438 18.359 1 92.06 306 PRO A C 1
ATOM 2430 O O . PRO A 1 306 ? -24.016 21.844 19.359 1 92.06 306 PRO A O 1
ATOM 2433 N N . ARG A 1 307 ? -25.141 20.281 18.297 1 91.69 307 ARG A N 1
ATOM 2434 C CA . ARG A 1 307 ? -25.016 19.359 19.406 1 91.69 307 ARG A CA 1
ATOM 2435 C C . ARG A 1 307 ? -23.562 18.922 19.609 1 91.69 307 ARG A C 1
ATOM 2437 O O . ARG A 1 307 ? -23.109 18.828 20.75 1 91.69 307 ARG A O 1
ATOM 2444 N N . ILE A 1 308 ? -22.906 18.688 18.484 1 91.56 308 ILE A N 1
ATOM 2445 C CA . ILE A 1 308 ? -21.5 18.297 18.531 1 91.56 308 ILE A CA 1
ATOM 2446 C C . ILE A 1 308 ? -20.672 19.422 19.141 1 91.56 308 ILE A C 1
ATOM 2448 O O . ILE A 1 308 ? -19.812 19.188 19.984 1 91.56 308 ILE A O 1
ATOM 2452 N N . ARG A 1 309 ? -20.969 20.594 18.828 1 92.62 309 ARG A N 1
ATOM 2453 C CA . ARG A 1 309 ? -20.234 21.75 19.344 1 92.62 309 ARG A CA 1
ATOM 2454 C C . ARG A 1 309 ? -20.453 21.922 20.844 1 92.62 309 ARG A C 1
ATOM 2456 O O . ARG A 1 309 ? -19.516 22.219 21.578 1 92.62 309 ARG A O 1
ATOM 2463 N N . LYS A 1 310 ? -21.641 21.75 21.234 1 92.12 310 LYS A N 1
ATOM 2464 C CA . LYS A 1 310 ? -21.969 21.875 22.656 1 92.12 310 LYS A CA 1
ATOM 2465 C C . LYS A 1 310 ? -21.25 20.797 23.469 1 92.12 310 LYS A C 1
ATOM 2467 O O . LYS A 1 310 ? -20.734 21.078 24.562 1 92.12 310 LYS A O 1
ATOM 2472 N N . LEU A 1 311 ? -21.297 19.625 22.953 1 87.69 311 LEU A N 1
ATOM 2473 C CA . LEU A 1 311 ? -20.609 18.531 23.625 1 87.69 311 LEU A CA 1
ATOM 2474 C C . LEU A 1 311 ? -19.109 18.812 23.719 1 87.69 311 LEU A C 1
ATOM 2476 O O . LEU A 1 311 ? -18.484 18.5 24.734 1 87.69 311 LEU A O 1
ATOM 2480 N N . GLN A 1 312 ? -18.562 19.344 22.641 1 86.75 312 GLN A N 1
ATOM 2481 C CA . GLN A 1 312 ? -17.141 19.641 22.609 1 86.75 312 GLN A CA 1
ATOM 2482 C C . GLN A 1 312 ? -16.797 20.734 23.625 1 86.75 312 GLN A C 1
ATOM 2484 O O . GLN A 1 312 ? -15.758 20.688 24.266 1 86.75 312 GLN A O 1
ATOM 2489 N N . GLU A 1 313 ? -17.641 21.719 23.75 1 88.25 313 GLU A N 1
ATOM 2490 C CA . GLU A 1 313 ? -17.438 22.797 24.703 1 88.25 313 GLU A CA 1
ATOM 2491 C C . GLU A 1 313 ? -17.406 22.266 26.141 1 88.25 313 GLU A C 1
ATOM 2493 O O . GLU A 1 313 ? -16.578 22.688 26.938 1 88.25 313 GLU A O 1
ATOM 2498 N N . ARG A 1 314 ? -18.219 21.391 26.406 1 88.12 314 ARG A N 1
ATOM 2499 C CA . ARG A 1 314 ? -18.25 20.781 27.734 1 88.12 314 ARG A CA 1
ATOM 2500 C C . ARG A 1 314 ? -17 19.969 28 1 88.12 314 ARG A C 1
ATOM 2502 O O . ARG A 1 314 ? -16.453 19.984 29.109 1 88.12 314 ARG A O 1
ATOM 2509 N N . ALA A 1 315 ? -16.672 19.188 26.953 1 83.31 315 ALA A N 1
ATOM 2510 C CA . ALA A 1 315 ? -15.461 18.375 27.062 1 83.31 315 ALA A CA 1
ATOM 2511 C C . ALA A 1 315 ? -14.227 19.25 27.281 1 83.31 315 ALA A C 1
ATOM 2513 O O . ALA A 1 315 ? -13.336 18.906 28.062 1 83.31 315 ALA A O 1
ATOM 2514 N N . ASP A 1 316 ? -14.164 20.328 26.625 1 84.25 316 ASP A N 1
ATOM 2515 C CA . ASP A 1 316 ? -13.055 21.266 26.766 1 84.25 316 ASP A CA 1
ATOM 2516 C C . ASP A 1 316 ? -13.008 21.875 28.156 1 84.25 316 ASP A C 1
ATOM 2518 O O . ASP A 1 316 ? -11.93 22.062 28.719 1 84.25 316 ASP A O 1
ATOM 2522 N N . GLU A 1 317 ? -14.125 22.172 28.625 1 85.56 317 GLU A N 1
ATOM 2523 C CA . GLU A 1 317 ? -14.211 22.734 29.969 1 85.56 317 GLU A CA 1
ATOM 2524 C C . GLU A 1 317 ? -13.695 21.734 31.016 1 85.56 317 GLU A C 1
ATOM 2526 O O . GLU A 1 317 ? -13.008 22.125 31.953 1 85.56 317 GLU A O 1
ATOM 2531 N N . ARG A 1 318 ? -13.992 20.578 30.781 1 82.56 318 ARG A N 1
ATOM 2532 C CA . ARG A 1 318 ? -13.523 19.531 31.672 1 82.56 318 ARG A CA 1
ATOM 2533 C C . ARG A 1 318 ? -12.016 19.328 31.547 1 82.56 318 ARG A C 1
ATOM 2535 O O . ARG A 1 318 ? -11.32 19.156 32.562 1 82.56 318 ARG A O 1
ATOM 2542 N N . ALA A 1 319 ? -11.609 19.266 30.281 1 76.94 319 ALA A N 1
ATOM 2543 C CA . ALA A 1 319 ? -10.188 19.062 30.016 1 76.94 319 ALA A CA 1
ATOM 2544 C C . ALA A 1 319 ? -9.352 20.188 30.609 1 76.94 319 ALA A C 1
ATOM 2546 O O . ALA A 1 319 ? -8.242 19.953 31.094 1 76.94 319 ALA A O 1
ATOM 2547 N N . ARG A 1 320 ? -9.828 21.438 30.656 1 75.94 320 ARG A N 1
ATOM 2548 C CA . ARG A 1 320 ? -9.117 22.594 31.203 1 75.94 320 ARG A CA 1
ATOM 2549 C C . ARG A 1 320 ? -8.914 22.438 32.719 1 75.94 320 ARG A C 1
ATOM 2551 O O . ARG A 1 320 ? -7.973 23 33.281 1 75.94 320 ARG A O 1
ATOM 2558 N N . LYS A 1 321 ? -9.727 21.562 33.219 1 84.56 321 LYS A N 1
ATOM 2559 C CA . LYS A 1 321 ? -9.664 21.406 34.688 1 84.56 321 LYS A CA 1
ATOM 2560 C C . LYS A 1 321 ? -8.734 20.266 35.062 1 84.56 321 LYS A C 1
ATOM 2562 O O . LYS A 1 321 ? -8.367 20.109 36.25 1 84.56 321 LYS A O 1
ATOM 2567 N N . MET A 1 322 ? -8.531 19.562 34.094 1 79.25 322 MET A N 1
ATOM 2568 C CA . MET A 1 322 ? -7.645 18.422 34.344 1 79.25 322 MET A CA 1
ATOM 2569 C C . MET A 1 322 ? -6.184 18.828 34.188 1 79.25 322 MET A C 1
ATOM 2571 O O . MET A 1 322 ? -5.867 19.688 33.344 1 79.25 322 MET A O 1
ATOM 2575 N N . LYS A 1 323 ? -5.27 18.359 35.062 1 82.5 323 LYS A N 1
ATOM 2576 C CA . LYS A 1 323 ? -3.838 18.609 34.906 1 82.5 323 LYS A CA 1
ATOM 2577 C C . LYS A 1 323 ? -3.281 17.984 33.625 1 82.5 323 LYS A C 1
ATOM 2579 O O . LYS A 1 323 ? -3.59 16.844 33.312 1 82.5 323 LYS A O 1
ATOM 2584 N N . PRO A 1 324 ? -2.523 18.859 33 1 84.69 324 PRO A N 1
ATOM 2585 C CA . PRO A 1 324 ? -1.908 18.266 31.797 1 84.69 324 PRO A CA 1
ATOM 2586 C C . PRO A 1 324 ? -1.065 17.031 32.125 1 84.69 324 PRO A C 1
ATOM 2588 O O . PRO A 1 324 ? -0.427 16.969 33.156 1 84.69 324 PRO A O 1
ATOM 2591 N N . ARG A 1 325 ? -1.286 16.078 31.344 1 90.75 325 ARG A N 1
ATOM 2592 C CA . ARG A 1 325 ? -0.53 14.844 31.5 1 90.75 325 ARG A CA 1
ATOM 2593 C C . ARG A 1 325 ? 0.535 14.711 30.406 1 90.75 325 ARG A C 1
ATOM 2595 O O . ARG A 1 325 ? 0.268 14.977 29.234 1 90.75 325 ARG A O 1
ATOM 2602 N N . ALA A 1 326 ? 1.659 14.406 30.875 1 94.38 326 ALA A N 1
ATOM 2603 C CA . ALA A 1 326 ? 2.762 14.188 29.938 1 94.38 326 ALA A CA 1
ATOM 2604 C C . ALA A 1 326 ? 2.807 12.734 29.484 1 94.38 326 ALA A C 1
ATOM 2606 O O . ALA A 1 326 ? 2.596 11.812 30.281 1 94.38 326 ALA A O 1
ATOM 2607 N N . VAL A 1 327 ? 2.965 12.555 28.172 1 96.5 327 VAL A N 1
ATOM 2608 C CA . VAL A 1 327 ? 3.061 11.211 27.609 1 96.5 327 VAL A CA 1
ATOM 2609 C C . VAL A 1 327 ? 4.27 11.125 26.672 1 96.5 327 VAL A C 1
ATOM 2611 O O . VAL A 1 327 ? 4.582 12.086 25.969 1 96.5 327 VAL A O 1
ATOM 2614 N N . LYS A 1 328 ? 4.875 9.977 26.703 1 97.5 328 LYS A N 1
ATOM 2615 C CA . LYS A 1 328 ? 6.004 9.734 25.812 1 97.5 328 LYS A CA 1
ATOM 2616 C C . LYS A 1 328 ? 5.535 9.234 24.453 1 97.5 328 LYS A C 1
ATOM 2618 O O . LYS A 1 328 ? 4.594 8.445 24.359 1 97.5 328 LYS A O 1
ATOM 2623 N N . PHE A 1 329 ? 6.121 9.703 23.406 1 98.44 329 PHE A N 1
ATOM 2624 C CA . PHE A 1 329 ? 5.844 9.219 22.062 1 98.44 329 PHE A CA 1
ATOM 2625 C C . PHE A 1 329 ? 7.07 8.539 21.469 1 98.44 329 PHE A C 1
ATOM 2627 O O . PHE A 1 329 ? 8.117 9.172 21.312 1 98.44 329 PHE A O 1
ATOM 2634 N N . SER A 1 330 ? 6.957 7.312 21.125 1 98.62 330 SER A N 1
ATOM 2635 C CA . SER A 1 330 ? 8.062 6.566 20.531 1 98.62 330 SER A CA 1
ATOM 2636 C C . SER A 1 330 ? 8.453 7.152 19.188 1 98.62 330 SER A C 1
ATOM 2638 O O . SER A 1 330 ? 9.617 7.059 18.766 1 98.62 330 SER A O 1
ATOM 2640 N N . TRP A 1 331 ? 7.578 7.879 18.516 1 98.69 331 TRP A N 1
ATOM 2641 C CA . TRP A 1 331 ? 7.785 8.445 17.188 1 98.69 331 TRP A CA 1
ATOM 2642 C C . TRP A 1 331 ? 8.836 9.547 17.219 1 98.69 331 TRP A C 1
ATOM 2644 O O . TRP A 1 331 ? 9.422 9.891 16.188 1 98.69 331 TRP A O 1
ATOM 2654 N N . ILE A 1 332 ? 9.016 10.164 18.406 1 98.56 332 ILE A N 1
ATOM 2655 C CA . ILE A 1 332 ? 9.992 11.234 18.562 1 98.56 332 ILE A CA 1
ATOM 2656 C C . ILE A 1 332 ? 10.953 10.891 19.703 1 98.56 332 ILE A C 1
ATOM 2658 O O . ILE A 1 332 ? 11.203 11.719 20.578 1 98.56 332 ILE A O 1
ATOM 2662 N N . PHE A 1 333 ? 11.422 9.688 19.703 1 98.06 333 PHE A N 1
ATOM 2663 C CA . PHE A 1 333 ? 12.492 9.203 20.562 1 98.06 333 PHE A CA 1
ATOM 2664 C C . PHE A 1 333 ? 12.094 9.281 22.031 1 98.06 333 PHE A C 1
ATOM 2666 O O . PHE A 1 333 ? 12.906 9.641 22.891 1 98.06 333 PHE A O 1
ATOM 2673 N N . ASN A 1 334 ? 10.797 9.102 22.328 1 97.81 334 ASN A N 1
ATOM 2674 C CA . ASN A 1 334 ? 10.195 9.031 23.672 1 97.81 334 ASN A CA 1
ATOM 2675 C C . ASN A 1 334 ? 10.273 10.367 24.391 1 97.81 334 ASN A C 1
ATOM 2677 O O . ASN A 1 334 ? 10.312 10.414 25.625 1 97.81 334 ASN A O 1
ATOM 2681 N N . LYS A 1 335 ? 10.391 11.414 23.625 1 97.31 335 LYS A N 1
ATOM 2682 C CA . LYS A 1 335 ? 10.172 12.727 24.219 1 97.31 335 LYS A CA 1
ATOM 2683 C C . LYS A 1 335 ? 8.758 12.859 24.766 1 97.31 335 LYS A C 1
ATOM 2685 O O . LYS A 1 335 ? 7.816 12.273 24.219 1 97.31 335 LYS A O 1
ATOM 2690 N N . GLU A 1 336 ? 8.648 13.641 25.797 1 96.88 336 GLU A N 1
ATOM 2691 C CA . GLU A 1 336 ? 7.355 13.805 26.453 1 96.88 336 GLU A CA 1
ATOM 2692 C C . GLU A 1 336 ? 6.605 15.008 25.891 1 96.88 336 GLU A C 1
ATOM 2694 O O . GLU A 1 336 ? 7.207 16.047 25.625 1 96.88 336 GLU A O 1
ATOM 2699 N N . LEU A 1 337 ? 5.355 14.758 25.641 1 95.94 337 LEU A N 1
ATOM 2700 C CA . LEU A 1 337 ? 4.473 15.844 25.219 1 95.94 337 LEU A CA 1
ATOM 2701 C C . LEU A 1 337 ? 3.299 15.992 26.188 1 95.94 337 LEU A C 1
ATOM 2703 O O . LEU A 1 337 ? 2.803 15 26.719 1 95.94 337 LEU A O 1
ATOM 2707 N N . LEU A 1 338 ? 2.947 17.203 26.359 1 90.88 338 LEU A N 1
ATOM 2708 C CA . LEU A 1 338 ? 1.757 17.469 27.156 1 90.88 338 LEU A CA 1
ATOM 2709 C C . LEU A 1 338 ? 0.49 17.266 26.344 1 90.88 338 LEU A C 1
ATOM 2711 O O . LEU A 1 338 ? 0.428 17.672 25.172 1 90.88 338 LEU A O 1
ATOM 2715 N N . LEU A 1 339 ? -0.392 16.531 26.906 1 90.38 339 LEU A N 1
ATOM 2716 C CA . LEU A 1 339 ? -1.677 16.312 26.25 1 90.38 339 LEU A CA 1
ATOM 2717 C C . LEU A 1 339 ? -2.707 17.328 26.703 1 90.38 339 LEU A C 1
ATOM 2719 O O . LEU A 1 339 ? -2.627 17.844 27.828 1 90.38 339 LEU A O 1
ATOM 2723 N N . MET B 1 1 ? -16.188 -16.719 -14.492 1 48.41 1 MET B N 1
ATOM 2724 C CA . MET B 1 1 ? -15.43 -16.5 -13.266 1 48.41 1 MET B CA 1
ATOM 2725 C C . MET B 1 1 ? -15.031 -17.828 -12.633 1 48.41 1 MET B C 1
ATOM 2727 O O . MET B 1 1 ? -15.805 -18.797 -12.648 1 48.41 1 MET B O 1
ATOM 2731 N N . LEU B 1 2 ? -13.711 -18.172 -12.727 1 65.12 2 LEU B N 1
ATOM 2732 C CA . LEU B 1 2 ? -13.242 -19.469 -12.242 1 65.12 2 LEU B CA 1
ATOM 2733 C C . LEU B 1 2 ? -13.523 -19.625 -10.75 1 65.12 2 LEU B C 1
ATOM 2735 O O . LEU B 1 2 ? -12.625 -19.484 -9.922 1 65.12 2 LEU B O 1
ATOM 2739 N N . SER B 1 3 ? -14.945 -19.672 -10.469 1 72.44 3 SER B N 1
ATOM 2740 C CA . SER B 1 3 ? -15.367 -19.859 -9.086 1 72.44 3 SER B CA 1
ATOM 2741 C C . SER B 1 3 ? -15.344 -21.344 -8.703 1 72.44 3 SER B C 1
ATOM 2743 O O . SER B 1 3 ? -15.461 -22.203 -9.562 1 72.44 3 SER B O 1
ATOM 2745 N N . MET B 1 4 ? -15.023 -21.562 -7.398 1 81.25 4 MET B N 1
ATOM 2746 C CA . MET B 1 4 ? -15.016 -22.938 -6.895 1 81.25 4 MET B CA 1
ATOM 2747 C C . MET B 1 4 ? -16.438 -23.5 -6.828 1 81.25 4 MET B C 1
ATOM 2749 O O . MET B 1 4 ? -17.359 -22.812 -6.398 1 81.25 4 MET B O 1
ATOM 2753 N N . PRO B 1 5 ? -16.531 -24.766 -7.277 1 83.69 5 PRO B N 1
ATOM 2754 C CA . PRO B 1 5 ? -17.812 -25.422 -6.977 1 83.69 5 PRO B CA 1
ATOM 2755 C C . PRO B 1 5 ? -18.109 -25.469 -5.48 1 83.69 5 PRO B C 1
ATOM 2757 O O . PRO B 1 5 ? -17.188 -25.5 -4.664 1 83.69 5 PRO B O 1
ATOM 2760 N N . PRO B 1 6 ? -19.375 -25.469 -5.137 1 85.06 6 PRO B N 1
ATOM 2761 C CA . PRO B 1 6 ? -19.766 -25.438 -3.727 1 85.06 6 PRO B CA 1
ATOM 2762 C C . PRO B 1 6 ? -19.062 -26.5 -2.891 1 85.06 6 PRO B C 1
ATOM 2764 O O . PRO B 1 6 ? -18.688 -26.25 -1.743 1 85.06 6 PRO B O 1
ATOM 2767 N N . GLU B 1 7 ? -18.922 -27.656 -3.447 1 84.81 7 GLU B N 1
ATOM 2768 C CA . GLU B 1 7 ? -18.281 -28.75 -2.719 1 84.81 7 GLU B CA 1
ATOM 2769 C C . GLU B 1 7 ? -16.828 -28.406 -2.396 1 84.81 7 GLU B C 1
ATOM 2771 O O . GLU B 1 7 ? -16.328 -28.734 -1.316 1 84.81 7 GLU B O 1
ATOM 2776 N N . LYS B 1 8 ? -16.219 -27.797 -3.26 1 86.62 8 LYS B N 1
ATOM 2777 C CA . LYS B 1 8 ? -14.828 -27.406 -3.053 1 86.62 8 LYS B CA 1
ATOM 2778 C C . LYS B 1 8 ? -14.727 -26.266 -2.041 1 86.62 8 LYS B C 1
ATOM 2780 O O . LYS B 1 8 ? -13.766 -26.203 -1.271 1 86.62 8 LYS B O 1
ATOM 2785 N N . LEU B 1 9 ? -15.711 -25.422 -2.141 1 88 9 LEU B N 1
ATOM 2786 C CA . LEU B 1 9 ? -15.75 -24.328 -1.172 1 88 9 LEU B CA 1
ATOM 2787 C C . LEU B 1 9 ? -15.852 -24.875 0.251 1 88 9 LEU B C 1
ATOM 2789 O O . LEU B 1 9 ? -15.234 -24.344 1.17 1 88 9 LEU B O 1
ATOM 2793 N N . GLU B 1 10 ? -16.625 -25.875 0.385 1 89.69 10 GLU B N 1
ATOM 2794 C CA . GLU B 1 10 ? -16.781 -26.5 1.701 1 89.69 10 GLU B CA 1
ATOM 2795 C C . GLU B 1 10 ? -15.469 -27.125 2.168 1 89.69 10 GLU B C 1
ATOM 2797 O O . GLU B 1 10 ? -15.133 -27.062 3.354 1 89.69 10 GLU B O 1
ATOM 2802 N N . VAL B 1 11 ? -14.781 -27.734 1.258 1 88.5 11 VAL B N 1
ATOM 2803 C CA . VAL B 1 11 ? -13.484 -28.312 1.571 1 88.5 11 VAL B CA 1
ATOM 2804 C C . VAL B 1 11 ? -12.523 -27.234 2.041 1 88.5 11 VAL B C 1
ATOM 2806 O O . VAL B 1 11 ? -11.844 -27.391 3.061 1 88.5 11 VAL B O 1
ATOM 2809 N N . PHE B 1 12 ? -12.547 -26.172 1.404 1 89.56 12 PHE B N 1
ATOM 2810 C CA . PHE B 1 12 ? -11.641 -25.094 1.755 1 89.56 12 PHE B CA 1
ATOM 2811 C C . PHE B 1 12 ? -12.008 -24.484 3.105 1 89.56 12 PHE B C 1
ATOM 2813 O O . PHE B 1 12 ? -11.133 -24.188 3.922 1 89.56 12 PHE B O 1
ATOM 2820 N N . LYS B 1 13 ? -13.25 -24.328 3.303 1 90.38 13 LYS B N 1
ATOM 2821 C CA . LYS B 1 13 ? -13.727 -23.781 4.566 1 90.38 13 LYS B CA 1
ATOM 2822 C C . LYS B 1 13 ? -13.352 -24.688 5.738 1 90.38 13 LYS B C 1
ATOM 2824 O O . LYS B 1 13 ? -13.148 -24.203 6.855 1 90.38 13 LYS B O 1
ATOM 2829 N N . SER B 1 14 ? -13.281 -25.953 5.449 1 93.38 14 SER B N 1
ATOM 2830 C CA . SER B 1 14 ? -12.93 -26.906 6.496 1 93.38 14 SER B CA 1
ATOM 2831 C C . SER B 1 14 ? -11.484 -26.719 6.949 1 93.38 14 SER B C 1
ATOM 2833 O O . SER B 1 14 ? -11.086 -27.25 7.988 1 93.38 14 SER B O 1
ATOM 2835 N N . LEU B 1 15 ? -10.742 -25.953 6.215 1 95.88 15 LEU B N 1
ATOM 2836 C CA . LEU B 1 15 ? -9.328 -25.75 6.539 1 95.88 15 LEU B CA 1
ATOM 2837 C C . LEU B 1 15 ? -9.156 -24.578 7.492 1 95.88 15 LEU B C 1
ATOM 2839 O O . LEU B 1 15 ? -8.047 -24.297 7.957 1 95.88 15 LEU B O 1
ATOM 2843 N N . ASP B 1 16 ? -10.203 -23.875 7.855 1 96.06 16 ASP B N 1
ATOM 2844 C CA . ASP B 1 16 ? -10.102 -22.672 8.664 1 96.06 16 ASP B CA 1
ATOM 2845 C C . ASP B 1 16 ? -9.422 -22.953 10 1 96.06 16 ASP B C 1
ATOM 2847 O O . ASP B 1 16 ? -8.531 -22.203 10.422 1 96.06 16 ASP B O 1
ATOM 2851 N N . GLY B 1 17 ? -9.883 -23.953 10.656 1 96.81 17 GLY B N 1
ATOM 2852 C CA . GLY B 1 17 ? -9.266 -24.312 11.922 1 96.81 17 GLY B CA 1
ATOM 2853 C C . GLY B 1 17 ? -7.785 -24.609 11.805 1 96.81 17 GLY B C 1
ATOM 2854 O O . GLY B 1 17 ? -6.984 -24.125 12.609 1 96.81 17 GLY B O 1
ATOM 2855 N N . TRP B 1 18 ? -7.465 -25.375 10.789 1 97.56 18 TRP B N 1
ATOM 2856 C CA . TRP B 1 18 ? -6.066 -25.703 10.523 1 97.56 18 TRP B CA 1
ATOM 2857 C C . TRP B 1 18 ? -5.258 -24.453 10.211 1 97.56 18 TRP B C 1
ATOM 2859 O O . TRP B 1 18 ? -4.109 -24.328 10.633 1 97.56 18 TRP B O 1
ATOM 2869 N N . ALA B 1 19 ? -5.812 -23.531 9.453 1 97.62 19 ALA B N 1
ATOM 2870 C CA . ALA B 1 19 ? -5.137 -22.297 9.094 1 97.62 19 ALA B CA 1
ATOM 2871 C C . ALA B 1 19 ? -4.832 -21.453 10.328 1 97.62 19 ALA B C 1
ATOM 2873 O O . ALA B 1 19 ? -3.75 -20.875 10.438 1 97.62 19 ALA B O 1
ATOM 2874 N N . TRP B 1 20 ? -5.762 -21.375 11.289 1 97.38 20 TRP B N 1
ATOM 2875 C CA . TRP B 1 20 ? -5.535 -20.641 12.531 1 97.38 20 TRP B CA 1
ATOM 2876 C C . TRP B 1 20 ? -4.391 -21.266 13.328 1 97.38 20 TRP B C 1
ATOM 2878 O O . TRP B 1 20 ? -3.609 -20.547 13.961 1 97.38 20 TRP B O 1
ATOM 2888 N N . GLU B 1 21 ? -4.25 -22.516 13.219 1 97.44 21 GLU B N 1
ATOM 2889 C CA . GLU B 1 21 ? -3.303 -23.219 14.078 1 97.44 21 GLU B CA 1
ATOM 2890 C C . GLU B 1 21 ? -1.931 -23.328 13.414 1 97.44 21 GLU B C 1
ATOM 2892 O O . GLU B 1 21 ? -0.904 -23.281 14.094 1 97.44 21 GLU B O 1
ATOM 2897 N N . CYS B 1 22 ? -1.977 -23.438 12.062 1 97.19 22 CYS B N 1
ATOM 2898 C CA . CYS B 1 22 ? -0.734 -23.859 11.43 1 97.19 22 CYS B CA 1
ATOM 2899 C C . CYS B 1 22 ? -0.228 -22.812 10.453 1 97.19 22 CYS B C 1
ATOM 2901 O O . CYS B 1 22 ? 0.958 -22.797 10.117 1 97.19 22 CYS B O 1
ATOM 2903 N N . VAL B 1 23 ? -1.138 -21.953 9.977 1 97.69 23 VAL B N 1
ATOM 2904 C CA . VAL B 1 23 ? -0.735 -21 8.938 1 97.69 23 VAL B CA 1
ATOM 2905 C C . VAL B 1 23 ? -0.488 -19.625 9.555 1 97.69 23 VAL B C 1
ATOM 2907 O O . VAL B 1 23 ? 0.61 -19.078 9.445 1 97.69 23 VAL B O 1
ATOM 2910 N N . VAL B 1 24 ? -1.425 -19.062 10.281 1 97.44 24 VAL B N 1
ATOM 2911 C CA . VAL B 1 24 ? -1.398 -17.688 10.797 1 97.44 24 VAL B CA 1
ATOM 2912 C C . VAL B 1 24 ? -0.203 -17.516 11.727 1 97.44 24 VAL B C 1
ATOM 2914 O O . VAL B 1 24 ? 0.492 -16.5 11.672 1 97.44 24 VAL B O 1
ATOM 2917 N N . PRO B 1 25 ? 0.199 -18.562 12.492 1 96.94 25 PRO B N 1
ATOM 2918 C CA . PRO B 1 25 ? 1.314 -18.391 13.43 1 96.94 25 PRO B CA 1
ATOM 2919 C C . PRO B 1 25 ? 2.67 -18.344 12.727 1 96.94 25 PRO B C 1
ATOM 2921 O O . PRO B 1 25 ? 3.697 -18.109 13.367 1 96.94 25 PRO B O 1
ATOM 2924 N N . MET B 1 26 ? 2.648 -18.594 11.43 1 96.81 26 MET B N 1
ATOM 2925 C CA . MET B 1 26 ? 3.904 -18.5 10.688 1 96.81 26 MET B CA 1
ATOM 2926 C C . MET B 1 26 ? 4.285 -17.047 10.422 1 96.81 26 MET B C 1
ATOM 2928 O O . MET B 1 26 ? 5.402 -16.766 9.992 1 96.81 26 MET B O 1
ATOM 2932 N N . LEU B 1 27 ? 3.377 -16.109 10.664 1 97.56 27 LEU B N 1
ATOM 2933 C CA . LEU B 1 27 ? 3.738 -14.703 10.719 1 97.56 27 LEU B CA 1
ATOM 2934 C C . LEU B 1 27 ? 4.633 -14.422 11.922 1 97.56 27 LEU B C 1
ATOM 2936 O O . LEU B 1 27 ? 4.32 -14.828 13.047 1 97.56 27 LEU B O 1
ATOM 2940 N N . LYS B 1 28 ? 5.672 -13.758 11.664 1 95.5 28 LYS B N 1
ATOM 2941 C CA . LYS B 1 28 ? 6.543 -13.383 12.773 1 95.5 28 LYS B CA 1
ATOM 2942 C C . LYS B 1 28 ? 5.938 -12.234 13.578 1 95.5 28 LYS B C 1
ATOM 2944 O O . LYS B 1 28 ? 5.336 -11.32 13.008 1 95.5 28 LYS B O 1
ATOM 2949 N N . PRO B 1 29 ? 6.129 -12.312 14.93 1 96.69 29 PRO B N 1
ATOM 2950 C CA . PRO B 1 29 ? 5.766 -11.109 15.695 1 96.69 29 PRO B CA 1
ATOM 2951 C C . PRO B 1 29 ? 6.488 -9.859 15.203 1 96.69 29 PRO B C 1
ATOM 2953 O O . PRO B 1 29 ? 7.668 -9.922 14.852 1 96.69 29 PRO B O 1
ATOM 2956 N N . VAL B 1 30 ? 5.789 -8.766 15.18 1 97.56 30 VAL B N 1
ATOM 2957 C CA . VAL B 1 30 ? 6.328 -7.52 14.633 1 97.56 30 VAL B CA 1
ATOM 2958 C C . VAL B 1 30 ? 7.645 -7.18 15.328 1 97.56 30 VAL B C 1
ATOM 2960 O O . VAL B 1 30 ? 8.586 -6.699 14.688 1 97.56 30 VAL B O 1
ATOM 2963 N N . GLU B 1 31 ? 7.773 -7.48 16.594 1 97 31 GLU B N 1
ATOM 2964 C CA . GLU B 1 31 ? 8.961 -7.156 17.375 1 97 31 GLU B CA 1
ATOM 2965 C C . GLU B 1 31 ? 10.172 -7.945 16.906 1 97 31 GLU B C 1
ATOM 2967 O O . GLU B 1 31 ? 11.312 -7.559 17.172 1 97 31 GLU B O 1
ATOM 2972 N N . GLN B 1 32 ? 9.977 -9 16.188 1 96.88 32 GLN B N 1
ATOM 2973 C CA . GLN B 1 32 ? 11.062 -9.852 15.711 1 96.88 32 GLN B CA 1
ATOM 2974 C C . GLN B 1 32 ? 11.359 -9.57 14.234 1 96.88 32 GLN B C 1
ATOM 2976 O O . GLN B 1 32 ? 12.281 -10.148 13.664 1 96.88 32 GLN B O 1
ATOM 2981 N N . CYS B 1 33 ? 10.586 -8.75 13.641 1 97.56 33 CYS B N 1
ATOM 2982 C CA . CYS B 1 33 ? 10.766 -8.406 12.234 1 97.56 33 CYS B CA 1
ATOM 2983 C C . CYS B 1 33 ? 11.75 -7.25 12.07 1 97.56 33 CYS B C 1
ATOM 2985 O O . CYS B 1 33 ? 11.703 -6.281 12.836 1 97.56 33 CYS B O 1
ATOM 2987 N N . TRP B 1 34 ? 12.648 -7.426 11.148 1 98 34 TRP B N 1
ATOM 2988 C CA . TRP B 1 34 ? 13.453 -6.266 10.773 1 98 34 TRP B CA 1
ATOM 2989 C C . TRP B 1 34 ? 12.57 -5.156 10.211 1 98 34 TRP B C 1
ATOM 2991 O O . TRP B 1 34 ? 11.477 -5.418 9.711 1 98 34 TRP B O 1
ATOM 3001 N N . GLN B 1 35 ? 12.984 -3.945 10.375 1 98.06 35 GLN B N 1
ATOM 3002 C CA . GLN B 1 35 ? 12.328 -2.785 9.789 1 98.06 35 GLN B CA 1
ATOM 3003 C C . GLN B 1 35 ? 13.242 -2.066 8.812 1 98.06 35 GLN B C 1
ATOM 3005 O O . GLN B 1 35 ? 14.469 -2.104 8.953 1 98.06 35 GLN B O 1
ATOM 3010 N N . PRO B 1 36 ? 12.773 -1.395 7.797 1 97.38 36 PRO B N 1
ATOM 3011 C CA . PRO B 1 36 ? 13.578 -0.766 6.742 1 97.38 36 PRO B CA 1
ATOM 3012 C C . PRO B 1 36 ? 14.68 0.127 7.297 1 97.38 36 PRO B C 1
ATOM 3014 O O . PRO B 1 36 ? 15.812 0.085 6.812 1 97.38 36 PRO B O 1
ATOM 3017 N N . GLN B 1 37 ? 14.383 0.831 8.305 1 95.56 37 GLN B N 1
ATOM 3018 C CA . GLN B 1 37 ? 15.336 1.786 8.867 1 95.56 37 GLN B CA 1
ATOM 3019 C C . GLN B 1 37 ? 16.594 1.083 9.352 1 95.56 37 GLN B C 1
ATOM 3021 O O . GLN B 1 37 ? 17.672 1.685 9.398 1 95.56 37 GLN B O 1
ATOM 3026 N N . SER B 1 38 ? 16.516 -0.161 9.648 1 95.25 38 SER B N 1
ATOM 3027 C CA . SER B 1 38 ? 17.656 -0.888 10.219 1 95.25 38 SER B CA 1
ATOM 3028 C C . SER B 1 38 ? 18.688 -1.215 9.156 1 95.25 38 SER B C 1
ATOM 3030 O O . SER B 1 38 ? 19.812 -1.598 9.484 1 95.25 38 SER B O 1
ATOM 3032 N N . LEU B 1 39 ? 18.391 -0.996 7.91 1 97.19 39 LEU B N 1
ATOM 3033 C CA . LEU B 1 39 ? 19.281 -1.474 6.855 1 97.19 39 LEU B CA 1
ATOM 3034 C C . LEU B 1 39 ? 19.719 -0.325 5.957 1 97.19 39 LEU B C 1
ATOM 3036 O O . LEU B 1 39 ? 20.5 -0.529 5.016 1 97.19 39 LEU B O 1
ATOM 3040 N N . VAL B 1 40 ? 19.234 0.871 6.23 1 98.06 40 VAL B N 1
ATOM 3041 C CA . VAL B 1 40 ? 19.625 2.064 5.488 1 98.06 40 VAL B CA 1
ATOM 3042 C C . VAL B 1 40 ? 20.25 3.082 6.438 1 98.06 40 VAL B C 1
ATOM 3044 O O . VAL B 1 40 ? 20.172 2.934 7.66 1 98.06 40 VAL B O 1
ATOM 3047 N N . PRO B 1 41 ? 20.906 4.117 5.898 1 98.5 41 PRO B N 1
ATOM 3048 C CA . PRO B 1 41 ? 21.516 5.121 6.766 1 98.5 41 PRO B CA 1
ATOM 3049 C C . PRO B 1 41 ? 20.547 5.676 7.805 1 98.5 41 PRO B C 1
ATOM 3051 O O . PRO B 1 41 ? 19.375 5.914 7.504 1 98.5 41 PRO B O 1
ATOM 3054 N N . ASP B 1 42 ? 21.016 5.824 9.008 1 97.94 42 ASP B N 1
ATOM 3055 C CA . ASP B 1 42 ? 20.203 6.289 10.125 1 97.94 42 ASP B CA 1
ATOM 3056 C C . ASP B 1 42 ? 20.031 7.809 10.086 1 97.94 42 ASP B C 1
ATOM 3058 O O . ASP B 1 42 ? 20.938 8.547 10.5 1 97.94 42 ASP B O 1
ATOM 3062 N N . SER B 1 43 ? 18.891 8.242 9.734 1 96.56 43 SER B N 1
ATOM 3063 C CA . SER B 1 43 ? 18.672 9.664 9.523 1 96.56 43 SER B CA 1
ATOM 3064 C C . SER B 1 43 ? 18.562 10.414 10.852 1 96.56 43 SER B C 1
ATOM 3066 O O . SER B 1 43 ? 18.594 11.641 10.883 1 96.56 43 SER B O 1
ATOM 3068 N N . SER B 1 44 ? 18.438 9.727 11.961 1 97.12 44 SER B N 1
ATOM 3069 C CA . SER B 1 44 ? 18.359 10.383 13.258 1 97.12 44 SER B CA 1
ATOM 3070 C C . SER B 1 44 ? 19.719 10.867 13.727 1 97.12 44 SER B C 1
ATOM 3072 O O . SER B 1 44 ? 19.812 11.648 14.68 1 97.12 44 SER B O 1
ATOM 3074 N N . LEU B 1 45 ? 20.781 10.461 13.062 1 97.81 45 LEU B N 1
ATOM 3075 C CA . LEU B 1 45 ? 22.125 10.906 13.391 1 97.81 45 LEU B CA 1
ATOM 3076 C C . LEU B 1 45 ? 22.312 12.375 13.023 1 97.81 45 LEU B C 1
ATOM 3078 O O . LEU B 1 45 ? 21.578 12.914 12.195 1 97.81 45 LEU B O 1
ATOM 3082 N N . PRO B 1 46 ? 23.328 13.016 13.695 1 97.31 46 PRO B N 1
ATOM 3083 C CA . PRO B 1 46 ? 23.656 14.375 13.25 1 97.31 46 PRO B CA 1
ATOM 3084 C C . PRO B 1 46 ? 23.938 14.453 11.75 1 97.31 46 PRO B C 1
ATOM 3086 O O . PRO B 1 46 ? 24.438 13.492 11.156 1 97.31 46 PRO B O 1
ATOM 3089 N N . HIS B 1 47 ? 23.656 15.547 11.219 1 96.69 47 HIS B N 1
ATOM 3090 C CA . HIS B 1 47 ? 23.672 15.75 9.773 1 96.69 47 HIS B CA 1
ATOM 3091 C C . HIS B 1 47 ? 24.969 15.211 9.156 1 96.69 47 HIS B C 1
ATOM 3093 O O . HIS B 1 47 ? 24.922 14.461 8.18 1 96.69 47 HIS B O 1
ATOM 3099 N N . GLU B 1 48 ? 26.109 15.547 9.703 1 96.88 48 GLU B N 1
ATOM 3100 C CA . GLU B 1 48 ? 27.391 15.172 9.117 1 96.88 48 GLU B CA 1
ATOM 3101 C C . GLU B 1 48 ? 27.578 13.656 9.141 1 96.88 48 GLU B C 1
ATOM 3103 O O . GLU B 1 48 ? 28.094 13.078 8.18 1 96.88 48 GLU B O 1
ATOM 3108 N N . GLU B 1 49 ? 27.188 13.047 10.211 1 98 49 GLU B N 1
ATOM 3109 C CA . GLU B 1 49 ? 27.312 11.602 10.336 1 98 49 GLU B CA 1
ATOM 3110 C C . GLU B 1 49 ? 26.375 10.875 9.383 1 98 49 GLU B C 1
ATOM 3112 O O . GLU B 1 49 ? 26.75 9.883 8.758 1 98 49 GLU B O 1
ATOM 3117 N N . PHE B 1 50 ? 25.141 11.383 9.336 1 98.31 50 PHE B N 1
ATOM 3118 C CA . PHE B 1 50 ? 24.172 10.836 8.398 1 98.31 50 PHE B CA 1
ATOM 3119 C C . PHE B 1 50 ? 24.688 10.938 6.965 1 98.31 50 PHE B C 1
ATOM 3121 O O . PHE B 1 50 ? 24.609 9.969 6.199 1 98.31 50 PHE B O 1
ATOM 3128 N N . MET B 1 51 ? 25.219 12.062 6.582 1 97.38 51 MET B N 1
ATOM 3129 C CA . MET B 1 51 ? 25.672 12.289 5.211 1 97.38 51 MET B CA 1
ATOM 3130 C C . MET B 1 51 ? 26.891 11.43 4.891 1 97.38 51 MET B C 1
ATOM 3132 O O . MET B 1 51 ? 27.078 11.023 3.742 1 97.38 51 MET B O 1
ATOM 3136 N N . GLU B 1 52 ? 27.703 11.109 5.941 1 97.94 52 GLU B N 1
ATOM 3137 C CA . GLU B 1 52 ? 28.812 10.188 5.738 1 97.94 52 GLU B CA 1
ATOM 3138 C C . GLU B 1 52 ? 28.297 8.789 5.387 1 97.94 52 GLU B C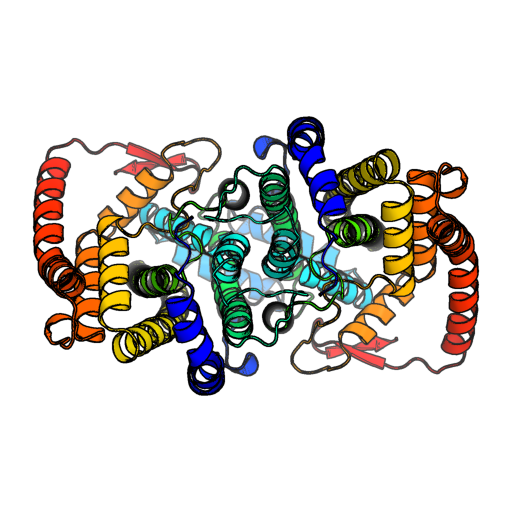 1
ATOM 3140 O O . GLU B 1 52 ? 28.891 8.109 4.539 1 97.94 52 GLU B O 1
ATOM 3145 N N . GLU B 1 53 ? 27.297 8.383 6.047 1 98.31 53 GLU B N 1
ATOM 3146 C CA . GLU B 1 53 ? 26.703 7.09 5.723 1 98.31 53 GLU B CA 1
ATOM 3147 C C . GLU B 1 53 ? 26.125 7.082 4.309 1 98.31 53 GLU B C 1
ATOM 3149 O O . GLU B 1 53 ? 26.25 6.09 3.588 1 98.31 53 GLU B O 1
ATOM 3154 N N . VAL B 1 54 ? 25.5 8.18 3.918 1 98.56 54 VAL B N 1
ATOM 3155 C CA . VAL B 1 54 ? 24.938 8.289 2.574 1 98.56 54 VAL B CA 1
ATOM 3156 C C . VAL B 1 54 ? 26.078 8.273 1.544 1 98.56 54 VAL B C 1
ATOM 3158 O O . VAL B 1 54 ? 25.953 7.625 0.501 1 98.56 54 VAL B O 1
ATOM 3161 N N . LYS B 1 55 ? 27.125 8.977 1.852 1 98.38 55 LYS B N 1
ATOM 3162 C CA . LYS B 1 55 ? 28.281 8.984 0.962 1 98.38 55 LYS B CA 1
ATOM 3163 C C . LYS B 1 55 ? 28.828 7.574 0.756 1 98.38 55 LYS B C 1
ATOM 3165 O O . LYS B 1 55 ? 29.141 7.184 -0.369 1 98.38 55 LYS B O 1
ATOM 3170 N N . ALA B 1 56 ? 28.969 6.852 1.864 1 98.31 56 ALA B N 1
ATOM 3171 C CA . ALA B 1 56 ? 29.438 5.473 1.78 1 98.31 56 ALA B CA 1
ATOM 3172 C C . ALA B 1 56 ? 28.516 4.625 0.911 1 98.31 56 ALA B C 1
ATOM 3174 O O . ALA B 1 56 ? 28.984 3.805 0.115 1 98.31 56 ALA B O 1
ATOM 3175 N N . LEU B 1 57 ? 27.234 4.777 1.079 1 98.62 57 LEU B N 1
ATOM 3176 C CA . LEU B 1 57 ? 26.25 4.074 0.261 1 98.62 57 LEU B CA 1
ATOM 3177 C C . LEU B 1 57 ? 26.438 4.414 -1.215 1 98.62 57 LEU B C 1
ATOM 3179 O O . LEU B 1 57 ? 26.453 3.523 -2.064 1 98.62 57 LEU B O 1
ATOM 3183 N N . ARG B 1 58 ? 26.594 5.691 -1.522 1 98.56 58 ARG B N 1
ATOM 3184 C CA . ARG B 1 58 ? 26.734 6.145 -2.902 1 98.56 58 ARG B CA 1
ATOM 3185 C C . ARG B 1 58 ? 28.016 5.613 -3.521 1 98.56 58 ARG B C 1
ATOM 3187 O O . ARG B 1 58 ? 28.062 5.289 -4.711 1 98.56 58 ARG B O 1
ATOM 3194 N N . GLN B 1 59 ? 29.047 5.531 -2.715 1 98.25 59 GLN B N 1
ATOM 3195 C CA . GLN B 1 59 ? 30.312 5.008 -3.205 1 98.25 59 GLN B CA 1
ATOM 3196 C C . GLN B 1 59 ? 30.188 3.541 -3.609 1 98.25 59 GLN B C 1
ATOM 3198 O O . GLN B 1 59 ? 30.688 3.135 -4.66 1 98.25 59 GLN B O 1
ATOM 3203 N N . ARG B 1 60 ? 29.516 2.773 -2.836 1 98.38 60 ARG B N 1
ATOM 3204 C CA . ARG B 1 60 ? 29.312 1.37 -3.176 1 98.38 60 ARG B CA 1
ATOM 3205 C C . ARG B 1 60 ? 28.391 1.229 -4.387 1 98.38 60 ARG B C 1
ATOM 3207 O O . ARG B 1 60 ? 28.656 0.429 -5.285 1 98.38 60 ARG B O 1
ATOM 3214 N N . ALA B 1 61 ? 27.359 2.021 -4.406 1 97.94 61 ALA B N 1
ATOM 3215 C CA . ALA B 1 61 ? 26.359 1.935 -5.465 1 97.94 61 ALA B CA 1
ATOM 3216 C C . ALA B 1 61 ? 26.953 2.338 -6.812 1 97.94 61 ALA B C 1
ATOM 3218 O O . ALA B 1 61 ? 26.484 1.882 -7.863 1 97.94 61 ALA B O 1
ATOM 3219 N N . LYS B 1 62 ? 27.891 3.232 -6.746 1 96.62 62 LYS B N 1
ATOM 3220 C CA . LYS B 1 62 ? 28.531 3.727 -7.969 1 96.62 62 LYS B CA 1
ATOM 3221 C C . LYS B 1 62 ? 29.109 2.58 -8.789 1 96.62 62 LYS B C 1
ATOM 3223 O O . LYS B 1 62 ? 29.156 2.65 -10.016 1 96.62 62 LYS B O 1
ATOM 3228 N N . GLU B 1 63 ? 29.5 1.48 -8.133 1 94.44 63 GLU B N 1
ATOM 3229 C CA . GLU B 1 63 ? 30.203 0.369 -8.773 1 94.44 63 GLU B CA 1
ATOM 3230 C C . GLU B 1 63 ? 29.219 -0.614 -9.398 1 94.44 63 GLU B C 1
ATOM 3232 O O . GLU B 1 63 ? 29.609 -1.475 -10.188 1 94.44 63 GLU B O 1
ATOM 3237 N N . LEU B 1 64 ? 27.953 -0.466 -9.172 1 97.94 64 LEU B N 1
ATOM 3238 C CA . LEU B 1 64 ? 26.953 -1.398 -9.688 1 97.94 64 LEU B CA 1
ATOM 3239 C C . LEU B 1 64 ? 26.625 -1.086 -11.141 1 97.94 64 LEU B C 1
ATOM 3241 O O . LEU B 1 64 ? 26.469 0.08 -11.508 1 97.94 64 LEU B O 1
ATOM 3245 N N . PRO B 1 65 ? 26.516 -2.133 -11.961 1 97.56 65 PRO B N 1
ATOM 3246 C CA . PRO B 1 65 ? 26.156 -1.898 -13.367 1 97.56 65 PRO B CA 1
ATOM 3247 C C . PRO B 1 65 ? 24.734 -1.359 -13.531 1 97.56 65 PRO B C 1
ATOM 3249 O O . PRO B 1 65 ? 23.844 -1.7 -12.742 1 97.56 65 PRO B O 1
ATOM 3252 N N . ASP B 1 66 ? 24.547 -0.616 -14.602 1 97.94 66 ASP B N 1
ATOM 3253 C CA . ASP B 1 66 ? 23.234 -0.044 -14.891 1 97.94 66 ASP B CA 1
ATOM 3254 C C . ASP B 1 66 ? 22.188 -1.14 -15.086 1 97.94 66 ASP B C 1
ATOM 3256 O O . ASP B 1 66 ? 21.031 -0.984 -14.672 1 97.94 66 ASP B O 1
ATOM 3260 N N . ASP B 1 67 ? 22.547 -2.195 -15.727 1 97.62 67 ASP B N 1
ATOM 3261 C CA . ASP B 1 67 ? 21.625 -3.301 -15.945 1 97.62 67 ASP B CA 1
ATOM 3262 C C . ASP B 1 67 ? 21.125 -3.875 -14.617 1 97.62 67 ASP B C 1
ATOM 3264 O O . ASP B 1 67 ? 19.953 -4.227 -14.492 1 97.62 67 ASP B O 1
ATOM 3268 N N . TYR B 1 68 ? 22.062 -3.951 -13.672 1 98.25 68 TYR B N 1
ATOM 3269 C CA . TYR B 1 68 ? 21.672 -4.406 -12.336 1 98.25 68 TYR B CA 1
ATOM 3270 C C . TYR B 1 68 ? 20.641 -3.479 -11.719 1 98.25 68 TYR B C 1
ATOM 3272 O O . TYR B 1 68 ? 19.656 -3.941 -11.117 1 98.25 68 TYR B O 1
ATOM 3280 N N . LEU B 1 69 ? 20.844 -2.178 -11.883 1 98.62 69 LEU B N 1
ATOM 3281 C CA . LEU B 1 69 ? 19.938 -1.194 -11.297 1 98.62 69 LEU B CA 1
ATOM 3282 C C . LEU B 1 69 ? 18.547 -1.3 -11.914 1 98.62 69 LEU B C 1
ATOM 3284 O O . LEU B 1 69 ? 17.547 -1.14 -11.219 1 98.62 69 LEU B O 1
ATOM 3288 N N . VAL B 1 70 ? 18.484 -1.565 -13.188 1 98.62 70 VAL B N 1
ATOM 3289 C CA . VAL B 1 70 ? 17.203 -1.726 -13.859 1 98.62 70 VAL B CA 1
ATOM 3290 C C . VAL B 1 70 ? 16.438 -2.893 -13.242 1 98.62 70 VAL B C 1
ATOM 3292 O O . VAL B 1 70 ? 15.25 -2.775 -12.961 1 98.62 70 VAL B O 1
ATOM 3295 N N . VAL B 1 71 ? 17.094 -3.977 -13.016 1 98.31 71 VAL B N 1
ATOM 3296 C CA . VAL B 1 71 ? 16.453 -5.156 -12.445 1 98.31 71 VAL B CA 1
ATOM 3297 C C . VAL B 1 71 ? 16.031 -4.875 -11.008 1 98.31 71 VAL B C 1
ATOM 3299 O O . VAL B 1 71 ? 14.938 -5.254 -10.586 1 98.31 71 VAL B O 1
ATOM 3302 N N . LEU B 1 72 ? 16.906 -4.176 -10.25 1 98.81 72 LEU B N 1
ATOM 3303 C CA . LEU B 1 72 ? 16.578 -3.84 -8.867 1 98.81 72 LEU B CA 1
ATOM 3304 C C . LEU B 1 72 ? 15.359 -2.922 -8.805 1 98.81 72 LEU B C 1
ATOM 3306 O O . LEU B 1 72 ? 14.508 -3.072 -7.926 1 98.81 72 LEU B O 1
ATOM 3310 N N . VAL B 1 73 ? 15.289 -1.976 -9.727 1 98.75 73 VAL B N 1
ATOM 3311 C CA . VAL B 1 73 ? 14.141 -1.081 -9.805 1 98.75 73 VAL B CA 1
ATOM 3312 C C . VAL B 1 73 ? 12.875 -1.887 -10.094 1 98.75 73 VAL B C 1
ATOM 3314 O O . VAL B 1 73 ? 11.836 -1.674 -9.469 1 98.75 73 VAL B O 1
ATOM 3317 N N . GLY B 1 74 ? 12.945 -2.816 -11.055 1 98.31 74 GLY B N 1
ATOM 3318 C CA . GLY B 1 74 ? 11.797 -3.662 -11.344 1 98.31 74 GLY B CA 1
ATOM 3319 C C . GLY B 1 74 ? 11.312 -4.449 -10.141 1 98.31 74 GLY B C 1
ATOM 3320 O O . GLY B 1 74 ? 10.109 -4.57 -9.922 1 98.31 74 GLY B O 1
ATOM 3321 N N . ASP B 1 75 ? 12.289 -4.977 -9.391 1 97.81 75 ASP B N 1
ATOM 3322 C CA . ASP B 1 75 ? 11.953 -5.676 -8.156 1 97.81 75 ASP B CA 1
ATOM 3323 C C . ASP B 1 75 ? 11.234 -4.75 -7.176 1 97.81 75 ASP B C 1
ATOM 3325 O O . ASP B 1 75 ? 10.227 -5.129 -6.578 1 97.81 75 ASP B O 1
ATOM 3329 N N . MET B 1 76 ? 11.734 -3.576 -7.055 1 98.25 76 MET B N 1
ATOM 3330 C CA . MET B 1 76 ? 11.164 -2.611 -6.121 1 98.25 76 MET B CA 1
ATOM 3331 C C . MET B 1 76 ? 9.758 -2.201 -6.559 1 98.25 76 MET B C 1
ATOM 3333 O O . MET B 1 76 ? 8.836 -2.148 -5.742 1 98.25 76 MET B O 1
ATOM 3337 N N . VAL B 1 77 ? 9.586 -1.909 -7.855 1 98.12 77 VAL B N 1
ATOM 3338 C CA . VAL B 1 77 ? 8.297 -1.502 -8.398 1 98.12 77 VAL B CA 1
ATOM 3339 C C . VAL B 1 77 ? 7.258 -2.594 -8.141 1 98.12 77 VAL B C 1
ATOM 3341 O O . VAL B 1 77 ? 6.109 -2.303 -7.805 1 98.12 77 VAL B O 1
ATOM 3344 N N . THR B 1 78 ? 7.672 -3.791 -8.266 1 96.88 78 THR B N 1
ATOM 3345 C CA . THR B 1 78 ? 6.781 -4.918 -8.016 1 96.88 78 THR B CA 1
ATOM 3346 C C . THR B 1 78 ? 6.34 -4.938 -6.555 1 96.88 78 THR B C 1
ATOM 3348 O O . THR B 1 78 ? 5.164 -5.164 -6.262 1 96.88 78 THR B O 1
ATOM 3351 N N . GLU B 1 79 ? 7.273 -4.641 -5.664 1 96.94 79 GLU B N 1
ATOM 3352 C CA . GLU B 1 79 ? 6.961 -4.629 -4.238 1 96.94 79 GLU B CA 1
ATOM 3353 C C . GLU B 1 79 ? 5.973 -3.514 -3.9 1 96.94 79 GLU B C 1
ATOM 3355 O O . GLU B 1 79 ? 5.258 -3.594 -2.9 1 96.94 79 GLU B O 1
ATOM 3360 N N . GLU B 1 80 ? 5.871 -2.514 -4.711 1 96.5 80 GLU B N 1
ATOM 3361 C CA . GLU B 1 80 ? 5.117 -1.308 -4.387 1 96.5 80 GLU B CA 1
ATOM 3362 C C . GLU B 1 80 ? 3.645 -1.462 -4.762 1 96.5 80 GLU B C 1
ATOM 3364 O O . GLU B 1 80 ? 2.811 -0.645 -4.367 1 96.5 80 GLU B O 1
ATOM 3369 N N . ALA B 1 81 ? 3.307 -2.469 -5.496 1 95.31 81 ALA B N 1
ATOM 3370 C CA . ALA B 1 81 ? 1.918 -2.639 -5.918 1 95.31 81 ALA B CA 1
ATOM 3371 C C . ALA B 1 81 ? 1.136 -3.469 -4.902 1 95.31 81 ALA B C 1
ATOM 3373 O O . ALA B 1 81 ? 0.208 -4.195 -5.27 1 95.31 81 ALA B O 1
ATOM 3374 N N . LEU B 1 82 ? 1.412 -3.344 -3.695 1 96.31 82 LEU B N 1
ATOM 3375 C CA . LEU B 1 82 ? 0.914 -4.172 -2.605 1 96.31 82 LEU B CA 1
ATOM 3376 C C . LEU B 1 82 ? -0.599 -4.039 -2.467 1 96.31 82 LEU B C 1
ATOM 3378 O O . LEU B 1 82 ? -1.29 -5.02 -2.18 1 96.31 82 LEU B O 1
ATOM 3382 N N . PRO B 1 83 ? -1.174 -2.807 -2.65 1 95.5 83 PRO B N 1
ATOM 3383 C CA . PRO B 1 83 ? -2.635 -2.746 -2.584 1 95.5 83 PRO B CA 1
ATOM 3384 C C . PRO B 1 83 ? -3.312 -3.66 -3.602 1 95.5 83 PRO B C 1
ATOM 3386 O O . PRO B 1 83 ? -4.344 -4.266 -3.305 1 95.5 83 PRO B O 1
ATOM 3389 N N . THR B 1 84 ? -2.688 -3.805 -4.719 1 94.12 84 THR B N 1
ATOM 3390 C CA . THR B 1 84 ? -3.211 -4.684 -5.758 1 94.12 84 THR B CA 1
ATOM 3391 C C . THR B 1 84 ? -3.15 -6.141 -5.312 1 94.12 84 THR B C 1
ATOM 3393 O O . THR B 1 84 ? -4.109 -6.895 -5.504 1 94.12 84 THR B O 1
ATOM 3396 N N . TYR B 1 85 ? -2.072 -6.496 -4.656 1 93.62 85 TYR B N 1
ATOM 3397 C CA . TYR B 1 85 ? -1.888 -7.883 -4.246 1 93.62 85 TYR B CA 1
ATOM 3398 C C . TYR B 1 85 ? -2.826 -8.242 -3.102 1 93.62 85 TYR B C 1
ATOM 3400 O O . TYR B 1 85 ? -3.373 -9.352 -3.062 1 93.62 85 TYR B O 1
ATOM 3408 N N . GLN B 1 86 ? -2.98 -7.328 -2.229 1 93.31 86 GLN B N 1
ATOM 3409 C CA . GLN B 1 86 ? -3.912 -7.602 -1.141 1 93.31 86 GLN B CA 1
ATOM 3410 C C . GLN B 1 86 ? -5.336 -7.754 -1.662 1 93.31 86 GLN B C 1
ATOM 3412 O O . GLN B 1 86 ? -6.094 -8.602 -1.184 1 93.31 86 GLN B O 1
ATOM 3417 N N . THR B 1 87 ? -5.68 -6.938 -2.598 1 90.25 87 THR B N 1
ATOM 3418 C CA . THR B 1 87 ? -7.004 -7.035 -3.199 1 90.25 87 THR B CA 1
ATOM 3419 C C . THR B 1 87 ? -7.195 -8.391 -3.877 1 90.25 87 THR B C 1
ATOM 3421 O O . THR B 1 87 ? -8.242 -9.016 -3.736 1 90.25 87 THR B O 1
ATOM 3424 N N . LEU B 1 88 ? -6.191 -8.805 -4.555 1 88 88 LEU B N 1
ATOM 3425 C CA . LEU B 1 88 ? -6.254 -10.109 -5.211 1 88 88 LEU B CA 1
ATOM 3426 C C . LEU B 1 88 ? -6.531 -11.211 -4.199 1 88 88 LEU B C 1
ATOM 3428 O O . LEU B 1 88 ? -7.41 -12.047 -4.41 1 88 88 LEU B O 1
ATOM 3432 N N . MET B 1 89 ? -5.828 -11.172 -3.129 1 90.25 89 MET B N 1
ATOM 3433 C CA . MET B 1 89 ? -5.961 -12.227 -2.127 1 90.25 89 MET B CA 1
ATOM 3434 C C . MET B 1 89 ? -7.332 -12.164 -1.455 1 90.25 89 MET B C 1
ATOM 3436 O O . MET B 1 89 ? -7.965 -13.203 -1.235 1 90.25 89 MET B O 1
ATOM 3440 N N . THR B 1 90 ? -7.805 -10.984 -1.221 1 87.88 90 THR B N 1
ATOM 3441 C CA . THR B 1 90 ? -9.039 -10.844 -0.453 1 87.88 90 THR B CA 1
ATOM 3442 C C . THR B 1 90 ? -10.258 -11.062 -1.343 1 87.88 90 THR B C 1
ATOM 3444 O O . THR B 1 90 ? -11.375 -11.188 -0.847 1 87.88 90 THR B O 1
ATOM 3447 N N . THR B 1 91 ? -10.031 -11.148 -2.615 1 84.5 91 THR B N 1
ATOM 3448 C CA . THR B 1 91 ? -11.133 -11.43 -3.527 1 84.5 91 THR B CA 1
ATOM 3449 C C . THR B 1 91 ? -11.344 -12.93 -3.674 1 84.5 91 THR B C 1
ATOM 3451 O O . THR B 1 91 ? -12.383 -13.375 -4.184 1 84.5 91 THR B O 1
ATOM 3454 N N . MET B 1 92 ? -10.398 -13.688 -3.211 1 87.81 92 MET B N 1
ATOM 3455 C CA . MET B 1 92 ? -10.539 -15.133 -3.273 1 87.81 92 MET B CA 1
ATOM 3456 C C . MET B 1 92 ? -11.656 -15.617 -2.361 1 87.81 92 MET B C 1
ATOM 3458 O O . MET B 1 92 ? -11.883 -15.039 -1.294 1 87.81 92 MET B O 1
ATOM 3462 N N . GLU B 1 93 ? -12.297 -16.625 -2.857 1 87.31 93 GLU B N 1
ATOM 3463 C CA . GLU B 1 93 ? -13.359 -17.203 -2.035 1 87.31 93 GLU B CA 1
ATOM 3464 C C . GLU B 1 93 ? -12.812 -17.688 -0.695 1 87.31 93 GLU B C 1
ATOM 3466 O O . GLU B 1 93 ? -11.828 -18.438 -0.652 1 87.31 93 GLU B O 1
ATOM 3471 N N . GLY B 1 94 ? -13.406 -17.234 0.36 1 84.69 94 GLY B N 1
ATOM 3472 C CA . GLY B 1 94 ? -12.984 -17.625 1.694 1 84.69 94 GLY B CA 1
ATOM 3473 C C . GLY B 1 94 ? -12.016 -16.656 2.328 1 84.69 94 GLY B C 1
ATOM 3474 O O . GLY B 1 94 ? -11.75 -16.719 3.531 1 84.69 94 GLY B O 1
ATOM 3475 N N . PHE B 1 95 ? -11.555 -15.711 1.51 1 88 95 PHE B N 1
ATOM 3476 C CA . PHE B 1 95 ? -10.531 -14.797 1.983 1 88 95 PHE B CA 1
ATOM 3477 C C . PHE B 1 95 ? -11.125 -13.422 2.277 1 88 95 PHE B C 1
ATOM 3479 O O . PHE B 1 95 ? -10.398 -12.492 2.625 1 88 95 PHE B O 1
ATOM 3486 N N . GLN B 1 96 ? -12.375 -13.289 2.066 1 83.94 96 GLN B N 1
ATOM 3487 C CA . GLN B 1 96 ? -13.031 -11.992 2.182 1 83.94 96 GLN B CA 1
ATOM 3488 C C . GLN B 1 96 ? -12.766 -11.359 3.545 1 83.94 96 GLN B C 1
ATOM 3490 O O . GLN B 1 96 ? -12.906 -12.016 4.578 1 83.94 96 GLN B O 1
ATOM 3495 N N . ASP B 1 97 ? -12.312 -10.203 3.428 1 85.62 97 ASP B N 1
ATOM 3496 C CA . ASP B 1 97 ? -11.977 -9.477 4.645 1 85.62 97 ASP B CA 1
ATOM 3497 C C . ASP B 1 97 ? -13.031 -8.414 4.961 1 85.62 97 ASP B C 1
ATOM 3499 O O . ASP B 1 97 ? -12.719 -7.23 5.074 1 85.62 97 ASP B O 1
ATOM 3503 N N . GLU B 1 98 ? -14.289 -8.867 4.902 1 71.31 98 GLU B N 1
ATOM 3504 C CA . GLU B 1 98 ? -15.375 -7.926 5.176 1 71.31 98 GLU B CA 1
ATOM 3505 C C . GLU B 1 98 ? -15.047 -7.047 6.383 1 71.31 98 GLU B C 1
ATOM 3507 O O . GLU B 1 98 ? -14.086 -7.309 7.105 1 71.31 98 GLU B O 1
ATOM 3512 N N . PRO B 1 99 ? -15.57 -6.113 6.918 1 62.88 99 PRO B N 1
ATOM 3513 C CA . PRO B 1 99 ? -15.492 -4.82 7.602 1 62.88 99 PRO B CA 1
ATOM 3514 C C . PRO B 1 99 ? -14.055 -4.332 7.773 1 62.88 99 PRO B C 1
ATOM 3516 O O . PRO B 1 99 ? -13.828 -3.189 8.188 1 62.88 99 PRO B O 1
ATOM 3519 N N . GLY B 1 100 ? -12.922 -4.859 7.203 1 76.94 100 GLY B N 1
ATOM 3520 C CA . GLY B 1 100 ? -11.5 -4.555 7.238 1 76.94 100 GLY B CA 1
ATOM 3521 C C . GLY B 1 100 ? -10.742 -5.375 8.266 1 76.94 100 GLY B C 1
ATOM 3522 O O . GLY B 1 100 ? -9.508 -5.324 8.312 1 76.94 100 GLY B O 1
ATOM 3523 N N . ARG B 1 101 ? -11.5 -6.309 9.055 1 86.38 101 ARG B N 1
ATOM 3524 C CA . ARG B 1 101 ? -10.898 -7.141 10.094 1 86.38 101 ARG B CA 1
ATOM 3525 C C . ARG B 1 101 ? -11.695 -8.422 10.297 1 86.38 101 ARG B C 1
ATOM 3527 O O . ARG B 1 101 ? -12.102 -8.734 11.422 1 86.38 101 ARG B O 1
ATOM 3534 N N . SER B 1 102 ? -11.844 -9.148 9.203 1 88.62 102 SER B N 1
ATOM 3535 C CA . SER B 1 102 ? -12.539 -10.43 9.25 1 88.62 102 SER B CA 1
ATOM 3536 C C . SER B 1 102 ? -11.812 -11.414 10.164 1 88.62 102 SER B C 1
ATOM 3538 O O . SER B 1 102 ? -10.578 -11.469 10.172 1 88.62 102 SER B O 1
ATOM 3540 N N . PRO B 1 103 ? -12.602 -12.125 10.93 1 88.25 103 PRO B N 1
ATOM 3541 C CA . PRO B 1 103 ? -11.977 -13.125 11.805 1 88.25 103 PRO B CA 1
ATOM 3542 C C . PRO B 1 103 ? -11.516 -14.367 11.047 1 88.25 103 PRO B C 1
ATOM 3544 O O . PRO B 1 103 ? -10.969 -15.297 11.641 1 88.25 103 PRO B O 1
ATOM 3547 N N . ASN B 1 104 ? -11.766 -14.445 9.805 1 91.25 104 ASN B N 1
ATOM 3548 C CA . ASN B 1 104 ? -11.289 -15.539 8.969 1 91.25 104 ASN B CA 1
ATOM 3549 C C . ASN B 1 104 ? -9.766 -15.602 8.93 1 91.25 104 ASN B C 1
ATOM 3551 O O . ASN B 1 104 ? -9.102 -14.57 8.812 1 91.25 104 ASN B O 1
ATOM 3555 N N . PRO B 1 105 ? -9.195 -16.859 9.148 1 95.75 105 PRO B N 1
ATOM 3556 C CA . PRO B 1 105 ? -7.742 -16.969 9.242 1 95.75 105 PRO B CA 1
ATOM 3557 C C . PRO B 1 105 ? -7.027 -16.516 7.973 1 95.75 105 PRO B C 1
ATOM 3559 O O . PRO B 1 105 ? -5.902 -16.016 8.039 1 95.75 105 PRO B O 1
ATOM 3562 N N . TRP B 1 106 ? -7.699 -16.656 6.852 1 96 106 TRP B N 1
ATOM 3563 C CA . TRP B 1 106 ? -7.066 -16.297 5.586 1 96 106 TRP B CA 1
ATOM 3564 C C . TRP B 1 106 ? -6.98 -14.781 5.43 1 96 106 TRP B C 1
ATOM 3566 O O . TRP B 1 106 ? -6.004 -14.266 4.883 1 96 106 TRP B O 1
ATOM 3576 N N . ALA B 1 107 ? -8.008 -14.078 5.906 1 94.44 107 ALA B N 1
ATOM 3577 C CA . ALA B 1 107 ? -7.941 -12.617 5.957 1 94.44 107 ALA B CA 1
ATOM 3578 C C . ALA B 1 107 ? -6.836 -12.156 6.902 1 94.44 107 ALA B C 1
ATOM 3580 O O . ALA B 1 107 ? -6.09 -11.227 6.59 1 94.44 107 ALA B O 1
ATOM 3581 N N . ALA B 1 108 ? -6.742 -12.797 8.039 1 95.56 108 ALA B N 1
ATOM 3582 C CA . ALA B 1 108 ? -5.695 -12.469 9.008 1 95.56 108 ALA B CA 1
ATOM 3583 C C . ALA B 1 108 ? -4.309 -12.703 8.414 1 95.56 108 ALA B C 1
ATOM 3585 O O . ALA B 1 108 ? -3.418 -11.859 8.555 1 95.56 108 ALA B O 1
ATOM 3586 N N . TRP B 1 109 ? -4.141 -13.82 7.758 1 97.38 109 TRP B N 1
ATOM 3587 C CA . TRP B 1 109 ? -2.879 -14.117 7.09 1 97.38 109 TRP B CA 1
ATOM 3588 C C . TRP B 1 109 ? -2.551 -13.055 6.051 1 97.38 109 TRP B C 1
ATOM 3590 O O . TRP B 1 109 ? -1.422 -12.562 5.992 1 97.38 109 TRP B O 1
ATOM 3600 N N . THR B 1 110 ? -3.543 -12.719 5.238 1 96.5 110 THR B N 1
ATOM 3601 C CA . THR B 1 110 ? -3.326 -11.773 4.156 1 96.5 110 THR B CA 1
ATOM 3602 C C . THR B 1 110 ? -2.877 -10.422 4.703 1 96.5 110 THR B C 1
ATOM 3604 O O . THR B 1 110 ? -1.946 -9.805 4.18 1 96.5 110 THR B O 1
ATOM 3607 N N . ARG B 1 111 ? -3.467 -9.914 5.754 1 96.5 111 ARG B N 1
ATOM 3608 C CA . ARG B 1 111 ? -3.09 -8.633 6.34 1 96.5 111 ARG B CA 1
ATOM 3609 C C . ARG B 1 111 ? -1.672 -8.68 6.898 1 96.5 111 ARG B C 1
ATOM 3611 O O . ARG B 1 111 ? -0.885 -7.754 6.688 1 96.5 111 ARG B O 1
ATOM 3618 N N . GLY B 1 112 ? -1.41 -9.766 7.633 1 97.75 112 GLY B N 1
ATOM 3619 C CA . GLY B 1 112 ? -0.068 -9.93 8.172 1 97.75 112 GLY B CA 1
ATOM 3620 C C . GLY B 1 112 ? 0.996 -10.023 7.094 1 97.75 112 GLY B C 1
ATOM 3621 O O . GLY B 1 112 ? 2.053 -9.391 7.199 1 97.75 112 GLY B O 1
ATOM 3622 N N . TRP B 1 113 ? 0.698 -10.867 6.086 1 98.31 113 TRP B N 1
ATOM 3623 C CA . TRP B 1 113 ? 1.592 -10.992 4.938 1 98.31 113 TRP B CA 1
ATOM 3624 C C . TRP B 1 113 ? 1.825 -9.641 4.281 1 98.31 113 TRP B C 1
ATOM 3626 O O . TRP B 1 113 ? 2.963 -9.281 3.969 1 98.31 113 TRP B O 1
ATOM 3636 N N . THR B 1 114 ? 0.77 -8.867 4.094 1 97.75 114 THR B N 1
ATOM 3637 C CA . THR B 1 114 ? 0.855 -7.543 3.475 1 97.75 114 THR B CA 1
ATOM 3638 C C . THR B 1 114 ? 1.762 -6.625 4.289 1 97.75 114 THR B C 1
ATOM 3640 O O . THR B 1 114 ? 2.578 -5.895 3.725 1 97.75 114 THR B O 1
ATOM 3643 N N . ALA B 1 115 ? 1.606 -6.676 5.562 1 98.31 115 ALA B N 1
ATOM 3644 C CA . ALA B 1 115 ? 2.436 -5.852 6.441 1 98.31 115 ALA B CA 1
ATOM 3645 C C . ALA B 1 115 ? 3.912 -6.211 6.297 1 98.31 115 ALA B C 1
ATOM 3647 O O . ALA B 1 115 ? 4.77 -5.328 6.254 1 98.31 115 ALA B O 1
ATOM 3648 N N . GLU B 1 116 ? 4.211 -7.48 6.203 1 98.38 116 GLU B N 1
ATOM 3649 C CA . GLU B 1 116 ? 5.59 -7.922 6.023 1 98.38 116 GLU B CA 1
ATOM 3650 C C . GLU B 1 116 ? 6.129 -7.504 4.656 1 98.38 116 GLU B C 1
ATOM 3652 O O . GLU B 1 116 ? 7.285 -7.094 4.539 1 98.38 116 GLU B O 1
ATOM 3657 N N . GLU B 1 117 ? 5.254 -7.617 3.656 1 98 117 GLU B N 1
ATOM 3658 C CA . GLU B 1 117 ? 5.66 -7.277 2.297 1 98 117 GLU B CA 1
ATOM 3659 C C . GLU B 1 117 ? 5.914 -5.781 2.154 1 98 117 GLU B C 1
ATOM 3661 O O . GLU B 1 117 ? 6.777 -5.363 1.38 1 98 117 GLU B O 1
ATOM 3666 N N . ASN B 1 118 ? 5.172 -4.969 2.877 1 98.25 118 ASN B N 1
ATOM 3667 C CA . ASN B 1 118 ? 5.273 -3.518 2.779 1 98.25 118 ASN B CA 1
ATOM 3668 C C . ASN B 1 118 ? 6.695 -3.035 3.061 1 98.25 118 ASN B C 1
ATOM 3670 O O . ASN B 1 118 ? 7.16 -2.072 2.449 1 98.25 118 ASN B O 1
ATOM 3674 N N . ARG B 1 119 ? 7.406 -3.711 3.924 1 98.12 119 ARG B N 1
ATOM 3675 C CA . ARG B 1 119 ? 8.75 -3.322 4.328 1 98.12 119 ARG B CA 1
ATOM 3676 C C . ARG B 1 119 ? 9.734 -3.477 3.174 1 98.12 119 ARG B C 1
ATOM 3678 O O . ARG B 1 119 ? 10.734 -2.756 3.098 1 98.12 119 ARG B O 1
ATOM 3685 N N . HIS B 1 120 ? 9.438 -4.43 2.254 1 98.62 120 HIS B N 1
ATOM 3686 C CA . HIS B 1 120 ? 10.352 -4.695 1.146 1 98.62 120 HIS B CA 1
ATOM 3687 C C . HIS B 1 120 ? 10.461 -3.488 0.22 1 98.62 120 HIS B C 1
ATOM 3689 O O . HIS B 1 120 ? 11.562 -3.047 -0.108 1 98.62 120 HIS B O 1
ATOM 3695 N N . GLY B 1 121 ? 9.266 -2.973 -0.153 1 97.81 121 GLY B N 1
ATOM 3696 C CA . GLY B 1 121 ? 9.242 -1.804 -1.017 1 97.81 121 GLY B CA 1
ATOM 3697 C C . GLY B 1 121 ? 9.852 -0.574 -0.369 1 97.81 121 GLY B C 1
ATOM 3698 O O . GLY B 1 121 ? 10.625 0.152 -1.003 1 97.81 121 GLY B O 1
ATOM 3699 N N . ASP B 1 122 ? 9.547 -0.358 0.912 1 97.94 122 ASP B N 1
ATOM 3700 C CA . ASP B 1 122 ? 10.07 0.792 1.642 1 97.94 122 ASP B CA 1
ATOM 3701 C C . ASP B 1 122 ? 11.602 0.757 1.696 1 97.94 122 ASP B C 1
ATOM 3703 O O . ASP B 1 122 ? 12.258 1.783 1.512 1 97.94 122 ASP B O 1
ATOM 3707 N N . LEU B 1 123 ? 12.141 -0.442 1.96 1 98.62 123 LEU B N 1
ATOM 3708 C CA . LEU B 1 123 ? 13.578 -0.615 2.098 1 98.62 123 LEU B CA 1
ATOM 3709 C C . LEU B 1 123 ? 14.289 -0.359 0.771 1 98.62 123 LEU B C 1
ATOM 3711 O O . LEU B 1 123 ? 15.219 0.444 0.706 1 98.62 123 LEU B O 1
ATOM 3715 N N . LEU B 1 124 ? 13.805 -0.987 -0.279 1 98.75 124 LEU B N 1
ATOM 3716 C CA . LEU B 1 124 ? 14.438 -0.856 -1.587 1 98.75 124 LEU B CA 1
ATOM 3717 C C . LEU B 1 124 ? 14.305 0.568 -2.115 1 98.75 124 LEU B C 1
ATOM 3719 O O . LEU B 1 124 ? 15.242 1.1 -2.723 1 98.75 124 LEU B O 1
ATOM 3723 N N . ARG B 1 125 ? 13.164 1.175 -1.86 1 98.44 125 ARG B N 1
ATOM 3724 C CA . ARG B 1 125 ? 12.93 2.543 -2.312 1 98.44 125 ARG B CA 1
ATOM 3725 C C . ARG B 1 125 ? 13.922 3.506 -1.667 1 98.44 125 ARG B C 1
ATOM 3727 O O . ARG B 1 125 ? 14.492 4.367 -2.344 1 98.44 125 ARG B O 1
ATOM 3734 N N . THR B 1 126 ? 14.086 3.359 -0.375 1 98.62 126 THR B N 1
ATOM 3735 C CA . THR B 1 126 ? 14.992 4.246 0.345 1 98.62 126 THR B CA 1
ATOM 3736 C C . THR B 1 126 ? 16.422 4.074 -0.156 1 98.62 126 THR B C 1
ATOM 3738 O O . THR B 1 126 ? 17.125 5.059 -0.396 1 98.62 126 THR B O 1
ATOM 3741 N N . TYR B 1 127 ? 16.875 2.838 -0.356 1 98.81 127 TYR B N 1
ATOM 3742 C CA . TYR B 1 127 ? 18.219 2.584 -0.864 1 98.81 127 TYR B CA 1
ATOM 3743 C C . TYR B 1 127 ? 18.406 3.211 -2.24 1 98.81 127 TYR B C 1
ATOM 3745 O O . TYR B 1 127 ? 19.406 3.91 -2.48 1 98.81 127 TYR B O 1
ATOM 3753 N N . LEU B 1 128 ? 17.422 2.904 -3.139 1 98.81 128 LEU B N 1
ATOM 3754 C CA . LEU B 1 128 ? 17.547 3.389 -4.512 1 98.81 128 LEU B CA 1
ATOM 3755 C C . LEU B 1 128 ? 17.531 4.91 -4.555 1 98.81 128 LEU B C 1
ATOM 3757 O O . LEU B 1 128 ? 18.297 5.523 -5.301 1 98.81 128 LEU B O 1
ATOM 3761 N N . TYR B 1 129 ? 16.719 5.527 -3.721 1 98.75 129 TYR B N 1
ATOM 3762 C CA . TYR B 1 129 ? 16.688 6.98 -3.611 1 98.75 129 TYR B CA 1
ATOM 3763 C C . TYR B 1 129 ? 18.031 7.527 -3.176 1 98.75 129 TYR B C 1
ATOM 3765 O O . TYR B 1 129 ? 18.594 8.422 -3.824 1 98.75 129 TYR B O 1
ATOM 3773 N N . LEU B 1 130 ? 18.609 6.938 -2.127 1 98.69 130 LEU B N 1
ATOM 3774 C CA . LEU B 1 130 ? 19.844 7.473 -1.555 1 98.69 130 LEU B CA 1
ATOM 3775 C C . LEU B 1 130 ? 21.031 7.199 -2.471 1 98.69 130 LEU B C 1
ATOM 3777 O O . LEU B 1 130 ? 22.047 7.883 -2.391 1 98.69 130 LEU B O 1
ATOM 3781 N N . SER B 1 131 ? 20.938 6.184 -3.334 1 98.56 131 SER B N 1
ATOM 3782 C CA . SER B 1 131 ? 22.047 5.82 -4.207 1 98.56 131 SER B CA 1
ATOM 3783 C C . SER B 1 131 ? 22.344 6.93 -5.211 1 98.56 131 SER B C 1
ATOM 3785 O O . SER B 1 131 ? 23.469 7.047 -5.699 1 98.56 131 SER B O 1
ATOM 3787 N N . GLY B 1 132 ? 21.25 7.672 -5.574 1 98.25 132 GLY B N 1
ATOM 3788 C CA . GLY B 1 132 ? 21.391 8.727 -6.562 1 98.25 132 GLY B CA 1
ATOM 3789 C C . GLY B 1 132 ? 21.609 8.203 -7.969 1 98.25 132 GLY B C 1
ATOM 3790 O O . GLY B 1 132 ? 21.906 8.969 -8.883 1 98.25 132 GLY B O 1
ATOM 3791 N N . ARG B 1 133 ? 21.391 6.895 -8.141 1 98.31 133 ARG B N 1
ATOM 3792 C CA . ARG B 1 133 ? 21.75 6.246 -9.391 1 98.31 133 ARG B CA 1
ATOM 3793 C C . ARG B 1 133 ? 20.531 6.031 -10.273 1 98.31 133 ARG B C 1
ATOM 3795 O O . ARG B 1 133 ? 20.641 5.598 -11.422 1 98.31 133 ARG B O 1
ATOM 3802 N N . VAL B 1 134 ? 19.359 6.375 -9.75 1 98.69 134 VAL B N 1
ATOM 3803 C CA . VAL B 1 134 ? 18.141 6.078 -10.492 1 98.69 134 VAL B CA 1
ATOM 3804 C C . VAL B 1 134 ? 17.266 7.332 -10.594 1 98.69 134 VAL B C 1
ATOM 3806 O O . VAL B 1 134 ? 17.453 8.273 -9.812 1 98.69 134 VAL B O 1
ATOM 3809 N N . HIS B 1 135 ? 16.375 7.348 -11.578 1 98.56 135 HIS B N 1
ATOM 3810 C CA . HIS B 1 135 ? 15.445 8.445 -11.805 1 98.56 135 HIS B CA 1
ATOM 3811 C C . HIS B 1 135 ? 14.148 8.227 -11.039 1 98.56 135 HIS B C 1
ATOM 3813 O O . HIS B 1 135 ? 13.156 7.742 -11.602 1 98.56 135 HIS B O 1
ATOM 3819 N N . MET B 1 136 ? 14.109 8.766 -9.836 1 98.44 136 MET B N 1
ATOM 3820 C CA . MET B 1 136 ? 13.023 8.469 -8.906 1 98.44 136 MET B CA 1
ATOM 3821 C C . MET B 1 136 ? 11.688 8.953 -9.453 1 98.44 136 MET B C 1
ATOM 3823 O O . MET B 1 136 ? 10.656 8.328 -9.219 1 98.44 136 MET B O 1
ATOM 3827 N N . LYS B 1 137 ? 11.648 10.055 -10.141 1 98.12 137 LYS B N 1
ATOM 3828 C CA . LYS B 1 137 ? 10.391 10.57 -10.688 1 98.12 137 LYS B CA 1
ATOM 3829 C C . LYS B 1 137 ? 9.766 9.57 -11.656 1 98.12 137 LYS B C 1
ATOM 3831 O O . LYS B 1 137 ? 8.562 9.32 -11.602 1 98.12 137 LYS B O 1
ATOM 3836 N N . MET B 1 138 ? 10.594 9.008 -12.516 1 98.44 138 MET B N 1
ATOM 3837 C CA . MET B 1 138 ? 10.102 8.039 -13.492 1 98.44 138 MET B CA 1
ATOM 3838 C C . MET B 1 138 ? 9.688 6.742 -12.805 1 98.44 138 MET B C 1
ATOM 3840 O O . MET B 1 138 ? 8.742 6.086 -13.234 1 98.44 138 MET B O 1
ATOM 3844 N N . ILE B 1 139 ? 10.391 6.371 -11.797 1 98.56 139 ILE B N 1
ATOM 3845 C CA . ILE B 1 139 ? 10.039 5.195 -11.016 1 98.56 139 ILE B CA 1
ATOM 3846 C C . ILE B 1 139 ? 8.703 5.418 -10.312 1 98.56 139 ILE B C 1
ATOM 3848 O O . ILE B 1 139 ? 7.828 4.555 -10.344 1 98.56 139 ILE B O 1
ATOM 3852 N N . ASP B 1 140 ? 8.523 6.637 -9.727 1 98.19 140 ASP B N 1
ATOM 3853 C CA . ASP B 1 140 ? 7.254 6.984 -9.094 1 98.19 140 ASP B CA 1
ATOM 3854 C C . ASP B 1 140 ? 6.105 6.922 -10.094 1 98.19 140 ASP B C 1
ATOM 3856 O O . ASP B 1 140 ? 5.027 6.406 -9.781 1 98.19 140 ASP B O 1
ATOM 3860 N N . LYS B 1 141 ? 6.34 7.43 -11.258 1 98.31 141 LYS B N 1
ATOM 3861 C CA . LYS B 1 141 ? 5.328 7.363 -12.305 1 98.31 141 LYS B CA 1
ATOM 3862 C C . LYS B 1 141 ? 4.992 5.918 -12.664 1 98.31 141 LYS B C 1
ATOM 3864 O O . LYS B 1 141 ? 3.826 5.578 -12.875 1 98.31 141 LYS B O 1
ATOM 3869 N N . THR B 1 142 ? 5.996 5.098 -12.75 1 98.75 142 THR B N 1
ATOM 3870 C CA . THR B 1 142 ? 5.789 3.689 -13.062 1 98.75 142 THR B CA 1
ATOM 3871 C C . THR B 1 142 ? 4.914 3.021 -12.008 1 98.75 142 THR B C 1
ATOM 3873 O O . THR B 1 142 ? 4.008 2.256 -12.344 1 98.75 142 THR B O 1
ATOM 3876 N N . ILE B 1 143 ? 5.223 3.316 -10.75 1 98.44 143 ILE B N 1
ATOM 3877 C CA . ILE B 1 143 ? 4.426 2.777 -9.648 1 98.44 143 ILE B CA 1
ATOM 3878 C C . ILE B 1 143 ? 2.984 3.268 -9.766 1 98.44 143 ILE B C 1
ATOM 3880 O O . ILE B 1 143 ? 2.043 2.49 -9.609 1 98.44 143 ILE B O 1
ATOM 3884 N N . HIS B 1 144 ? 2.812 4.547 -10.055 1 98.56 144 HIS B N 1
ATOM 3885 C CA . HIS B 1 144 ? 1.496 5.148 -10.234 1 98.56 144 HIS B CA 1
ATOM 3886 C C . HIS B 1 144 ? 0.709 4.434 -11.328 1 98.56 144 HIS B C 1
ATOM 3888 O O . HIS B 1 144 ? -0.448 4.062 -11.125 1 98.56 144 HIS B O 1
ATOM 3894 N N . TYR B 1 145 ? 1.333 4.195 -12.453 1 98.38 145 TYR B N 1
ATOM 3895 C CA . TYR B 1 145 ? 0.693 3.484 -13.555 1 98.38 145 TYR B CA 1
ATOM 3896 C C . TYR B 1 145 ? 0.342 2.057 -13.156 1 98.38 145 TYR B C 1
ATOM 3898 O O . TYR B 1 145 ? -0.743 1.565 -13.469 1 98.38 145 TYR B O 1
ATOM 3906 N N . LEU B 1 146 ? 1.259 1.473 -12.516 1 97.88 146 LEU B N 1
ATOM 3907 C CA . LEU B 1 146 ? 1.093 0.062 -12.18 1 97.88 146 LEU B CA 1
ATOM 3908 C C . LEU B 1 146 ? -0.092 -0.141 -11.242 1 97.88 146 LEU B C 1
ATOM 3910 O O . LEU B 1 146 ? -0.945 -0.997 -11.492 1 97.88 146 LEU B O 1
ATOM 3914 N N . ILE B 1 147 ? -0.162 0.637 -10.18 1 97.31 147 ILE B N 1
ATOM 3915 C CA . ILE B 1 147 ? -1.262 0.52 -9.227 1 97.31 147 ILE B CA 1
ATOM 3916 C C . ILE B 1 147 ? -2.58 0.855 -9.914 1 97.31 147 ILE B C 1
ATOM 3918 O O . ILE B 1 147 ? -3.59 0.178 -9.703 1 97.31 147 ILE B O 1
ATOM 3922 N N . SER B 1 148 ? -2.574 1.837 -10.789 1 96.94 148 SER B N 1
ATOM 3923 C CA . SER B 1 148 ? -3.777 2.213 -11.523 1 96.94 148 SER B CA 1
ATOM 3924 C C . SER B 1 148 ? -4.23 1.093 -12.453 1 96.94 148 SER B C 1
ATOM 3926 O O . SER B 1 148 ? -5.43 0.909 -12.68 1 96.94 148 SER B O 1
ATOM 3928 N N . ALA B 1 149 ? -3.293 0.367 -12.945 1 95.06 149 ALA B N 1
ATOM 3929 C CA . ALA B 1 149 ? -3.596 -0.672 -13.922 1 95.06 149 ALA B CA 1
ATOM 3930 C C . ALA B 1 149 ? -4.152 -1.921 -13.25 1 95.06 149 ALA B C 1
ATOM 3932 O O . ALA B 1 149 ? -4.945 -2.654 -13.844 1 95.06 149 ALA B O 1
ATOM 3933 N N . GLY B 1 150 ? -3.752 -2.107 -12.016 1 93.88 150 GLY B N 1
ATOM 3934 C CA . GLY B 1 150 ? -4.09 -3.357 -11.352 1 93.88 150 GLY B CA 1
ATOM 3935 C C . GLY B 1 150 ? -3.283 -4.539 -11.867 1 93.88 150 GLY B C 1
ATOM 3936 O O . GLY B 1 150 ? -2.064 -4.441 -12.023 1 93.88 150 GLY B O 1
ATOM 3937 N N . MET B 1 151 ? -3.924 -5.648 -11.883 1 90.69 151 MET B N 1
ATOM 3938 C CA . MET B 1 151 ? -3.256 -6.867 -12.336 1 90.69 151 MET B CA 1
ATOM 3939 C C . MET B 1 151 ? -4.23 -7.777 -13.078 1 90.69 151 MET B C 1
ATOM 3941 O O . MET B 1 151 ? -5.441 -7.684 -12.883 1 90.69 151 MET B O 1
ATOM 3945 N N . GLU B 1 152 ? -3.668 -8.523 -13.961 1 84.5 152 GLU B N 1
ATOM 3946 C CA . GLU B 1 152 ? -4.406 -9.555 -14.688 1 84.5 152 GLU B CA 1
ATOM 3947 C C . GLU B 1 152 ? -3.748 -10.922 -14.539 1 84.5 152 GLU B C 1
ATOM 3949 O O . GLU B 1 152 ? -2.662 -11.156 -15.078 1 84.5 152 GLU B O 1
ATOM 3954 N N . HIS B 1 153 ? -4.344 -11.797 -13.734 1 75.56 153 HIS B N 1
ATOM 3955 C CA . HIS B 1 153 ? -3.676 -13.078 -13.531 1 75.56 153 HIS B CA 1
ATOM 3956 C C . HIS B 1 153 ? -4.555 -14.234 -13.992 1 75.56 153 HIS B C 1
ATOM 3958 O O . HIS B 1 153 ? -4.078 -15.367 -14.117 1 75.56 153 HIS B O 1
ATOM 3964 N N . GLY B 1 154 ? -5.754 -13.961 -14.242 1 76.88 154 GLY B N 1
ATOM 3965 C CA . GLY B 1 154 ? -6.641 -15 -14.734 1 76.88 154 GLY B CA 1
ATOM 3966 C C . GLY B 1 154 ? -6.98 -16.047 -13.695 1 76.88 154 GLY B C 1
ATOM 3967 O O . GLY B 1 154 ? -7.242 -17.203 -14.031 1 76.88 154 GLY B O 1
ATOM 3968 N N . LEU B 1 155 ? -6.891 -15.719 -12.422 1 80.5 155 LEU B N 1
ATOM 3969 C CA . LEU B 1 155 ? -7.086 -16.688 -11.344 1 80.5 155 LEU B CA 1
ATOM 3970 C C . LEU B 1 155 ? -8.555 -16.766 -10.938 1 80.5 155 LEU B C 1
ATOM 3972 O O . LEU B 1 155 ? -8.969 -17.703 -10.266 1 80.5 155 LEU B O 1
ATOM 3976 N N . GLY B 1 156 ? -9.25 -15.805 -11.414 1 81.5 156 GLY B N 1
ATOM 3977 C CA . GLY B 1 156 ? -10.578 -15.68 -10.844 1 81.5 156 GLY B CA 1
ATOM 3978 C C . GLY B 1 156 ? -10.57 -15.492 -9.336 1 81.5 156 GLY B C 1
ATOM 3979 O O . GLY B 1 156 ? -9.789 -14.688 -8.812 1 81.5 156 GLY B O 1
ATOM 3980 N N . ASN B 1 157 ? -11.516 -16.188 -8.648 1 86.38 157 ASN B N 1
ATOM 3981 C CA . ASN B 1 157 ? -11.578 -16.094 -7.191 1 86.38 157 ASN B CA 1
ATOM 3982 C C . ASN B 1 157 ? -11.359 -17.453 -6.539 1 86.38 157 ASN B C 1
ATOM 3984 O O . ASN B 1 157 ? -11.844 -17.703 -5.43 1 86.38 157 ASN B O 1
ATOM 3988 N N . ASN B 1 158 ? -10.625 -18.344 -7.238 1 90.56 158 ASN B N 1
ATOM 3989 C CA . ASN B 1 158 ? -10.352 -19.703 -6.785 1 90.56 158 ASN B CA 1
ATOM 3990 C C . ASN B 1 158 ? -9.102 -19.766 -5.918 1 90.56 158 ASN B C 1
ATOM 3992 O O . ASN B 1 158 ? -7.984 -19.625 -6.426 1 90.56 158 ASN B O 1
ATOM 3996 N N . PRO B 1 159 ? -9.312 -20.125 -4.676 1 92.56 159 PRO B N 1
ATOM 3997 C CA . PRO B 1 159 ? -8.148 -20.094 -3.787 1 92.56 159 PRO B CA 1
ATOM 3998 C C . PRO B 1 159 ? -7.113 -21.156 -4.156 1 92.56 159 PRO B C 1
ATOM 4000 O O . PRO B 1 159 ? -5.918 -20.969 -3.9 1 92.56 159 PRO B O 1
ATOM 4003 N N . TYR B 1 160 ? -7.531 -22.312 -4.793 1 94.5 160 TYR B N 1
ATOM 4004 C CA . TYR B 1 160 ? -6.562 -23.312 -5.25 1 94.5 160 TYR B CA 1
ATOM 4005 C C . TYR B 1 160 ? -5.543 -22.688 -6.195 1 94.5 160 TYR B C 1
ATOM 4007 O O . TYR B 1 160 ? -4.336 -22.859 -6.023 1 94.5 160 TYR B O 1
ATOM 4015 N N . LEU B 1 161 ? -6.113 -21.938 -7.117 1 93.75 161 LEU B N 1
ATOM 4016 C CA . LEU B 1 161 ? -5.25 -21.281 -8.094 1 93.75 161 LEU B CA 1
ATOM 4017 C C . LEU B 1 161 ? -4.395 -20.219 -7.426 1 93.75 161 LEU B C 1
ATOM 4019 O O . LEU B 1 161 ? -3.211 -20.078 -7.742 1 93.75 161 LEU B O 1
ATOM 4023 N N . GLY B 1 162 ? -5.004 -19.469 -6.492 1 93.12 162 GLY B N 1
ATOM 4024 C CA . GLY B 1 162 ? -4.281 -18.438 -5.777 1 93.12 162 GLY B CA 1
ATOM 4025 C C . GLY B 1 162 ? -3.074 -18.953 -5.023 1 93.12 162 GLY B C 1
ATOM 4026 O O . GLY B 1 162 ? -1.997 -18.359 -5.078 1 93.12 162 GLY B O 1
ATOM 4027 N N . PHE B 1 163 ? -3.23 -20.078 -4.387 1 95.88 163 PHE B N 1
ATOM 4028 C CA . PHE B 1 163 ? -2.148 -20.609 -3.561 1 95.88 163 PHE B CA 1
ATOM 4029 C C . PHE B 1 163 ? -1.051 -21.203 -4.426 1 95.88 163 PHE B C 1
ATOM 4031 O O . PHE B 1 163 ? 0.13 -21.141 -4.074 1 95.88 163 PHE B O 1
ATOM 4038 N N . VAL B 1 164 ? -1.449 -21.797 -5.531 1 96.69 164 VAL B N 1
ATOM 4039 C CA . VAL B 1 164 ? -0.434 -22.297 -6.457 1 96.69 164 VAL B CA 1
ATOM 4040 C C . VAL B 1 164 ? 0.371 -21.109 -7.008 1 96.69 164 VAL B C 1
ATOM 4042 O O . VAL B 1 164 ? 1.604 -21.156 -7.012 1 96.69 164 VAL B O 1
ATOM 4045 N N . TYR B 1 165 ? -0.327 -20.125 -7.41 1 95.38 165 TYR B N 1
ATOM 4046 C CA . TYR B 1 165 ? 0.303 -18.922 -7.957 1 95.38 165 TYR B CA 1
ATOM 4047 C C . TYR B 1 165 ? 1.265 -18.312 -6.949 1 95.38 165 TYR B C 1
ATOM 4049 O O . TYR B 1 165 ? 2.408 -17.984 -7.285 1 95.38 165 TYR B O 1
ATOM 4057 N N . THR B 1 166 ? 0.801 -18.141 -5.73 1 95.75 166 THR B N 1
ATOM 4058 C CA . THR B 1 166 ? 1.61 -17.469 -4.723 1 95.75 166 THR B CA 1
ATOM 4059 C C . THR B 1 166 ? 2.807 -18.328 -4.328 1 95.75 166 THR B C 1
ATOM 4061 O O . THR B 1 166 ? 3.881 -17.812 -4.023 1 95.75 166 THR B O 1
ATOM 4064 N N . SER B 1 167 ? 2.635 -19.672 -4.297 1 97.88 167 SER B N 1
ATOM 4065 C CA . SER B 1 167 ? 3.775 -20.547 -4.043 1 97.88 167 SER B CA 1
ATOM 4066 C C . SER B 1 167 ? 4.879 -20.328 -5.07 1 97.88 167 SER B C 1
ATOM 4068 O O . SER B 1 167 ? 6.047 -20.172 -4.707 1 97.88 167 SER B O 1
ATOM 4070 N N . PHE B 1 168 ? 4.434 -20.297 -6.258 1 97.31 168 PHE B N 1
ATOM 4071 C CA . PHE B 1 168 ? 5.387 -20.094 -7.344 1 97.31 168 PHE B CA 1
ATOM 4072 C C . PHE B 1 168 ? 6.027 -18.719 -7.258 1 97.31 168 PHE B C 1
ATOM 4074 O O . PHE B 1 168 ? 7.254 -18.594 -7.336 1 97.31 168 PHE B O 1
ATOM 4081 N N . GLN B 1 169 ? 5.23 -17.703 -7.102 1 96.25 169 GLN B N 1
ATOM 4082 C CA . GLN B 1 169 ? 5.707 -16.312 -7.125 1 96.25 169 GLN B CA 1
ATOM 4083 C C . GLN B 1 169 ? 6.641 -16.047 -5.949 1 96.25 169 GLN B C 1
ATOM 4085 O O . GLN B 1 169 ? 7.625 -15.312 -6.094 1 96.25 169 GLN B O 1
ATOM 4090 N N . GLU B 1 170 ? 6.324 -16.578 -4.773 1 97.75 170 GLU B N 1
ATOM 4091 C CA . GLU B 1 170 ? 7.203 -16.375 -3.627 1 97.75 170 GLU B CA 1
ATOM 4092 C C . GLU B 1 170 ? 8.57 -17.016 -3.857 1 97.75 170 GLU B C 1
ATOM 4094 O O . GLU B 1 170 ? 9.594 -16.469 -3.449 1 97.75 170 GLU B O 1
ATOM 4099 N N . ARG B 1 171 ? 8.578 -18.172 -4.473 1 98.25 171 ARG B N 1
ATOM 4100 C CA . ARG B 1 171 ? 9.867 -18.781 -4.789 1 98.25 171 ARG B CA 1
ATOM 4101 C C . ARG B 1 171 ? 10.609 -17.984 -5.859 1 98.25 171 ARG B C 1
ATOM 4103 O O . ARG B 1 171 ? 11.828 -17.844 -5.793 1 98.25 171 ARG B O 1
ATOM 4110 N N . ALA B 1 172 ? 9.852 -17.531 -6.84 1 97.69 172 ALA B N 1
ATOM 4111 C CA . ALA B 1 172 ? 10.469 -16.719 -7.883 1 97.69 172 ALA B CA 1
ATOM 4112 C C . ALA B 1 172 ? 11.141 -15.477 -7.293 1 97.69 172 ALA B C 1
ATOM 4114 O O . ALA B 1 172 ? 12.273 -15.141 -7.66 1 97.69 172 ALA B O 1
ATOM 4115 N N . THR B 1 173 ? 10.484 -14.789 -6.387 1 97.88 173 THR B N 1
ATOM 4116 C CA . THR B 1 173 ? 11.055 -13.586 -5.801 1 97.88 173 THR B CA 1
ATOM 4117 C C . THR B 1 173 ? 12.203 -13.938 -4.852 1 97.88 173 THR B C 1
ATOM 4119 O O . THR B 1 173 ? 13.172 -13.18 -4.738 1 97.88 173 THR B O 1
ATOM 4122 N N . PHE B 1 174 ? 12.031 -15.109 -4.18 1 98.56 174 PHE B N 1
ATOM 4123 C CA . PHE B 1 174 ? 13.148 -15.602 -3.387 1 98.56 174 PHE B CA 1
ATOM 4124 C C . PHE B 1 174 ? 14.398 -15.742 -4.25 1 98.56 174 PHE B C 1
ATOM 4126 O O . PHE B 1 174 ? 15.469 -15.25 -3.887 1 98.56 174 PHE B O 1
ATOM 4133 N N . VAL B 1 175 ? 14.25 -16.359 -5.371 1 98.31 175 VAL B N 1
ATOM 4134 C CA . VAL B 1 175 ? 15.359 -16.562 -6.297 1 98.31 175 VAL B CA 1
ATOM 4135 C C . VAL B 1 175 ? 15.867 -15.227 -6.812 1 98.31 175 VAL B C 1
ATOM 4137 O O . VAL B 1 175 ? 17.078 -14.969 -6.82 1 98.31 175 VAL B O 1
ATOM 4140 N N . SER B 1 176 ? 14.992 -14.352 -7.215 1 98.19 176 SER B N 1
ATOM 4141 C CA . SER B 1 176 ? 15.359 -13.055 -7.77 1 98.19 176 SER B CA 1
ATOM 4142 C C . SER B 1 176 ? 16.141 -12.219 -6.758 1 98.19 176 SER B C 1
ATOM 4144 O O . SER B 1 176 ? 17.219 -11.711 -7.062 1 98.19 176 SER B O 1
ATOM 4146 N N . HIS B 1 177 ? 15.625 -12.086 -5.574 1 98.75 177 HIS B N 1
ATOM 4147 C CA . HIS B 1 177 ? 16.297 -11.32 -4.535 1 98.75 177 HIS B CA 1
ATOM 4148 C C . HIS B 1 177 ? 17.609 -11.977 -4.121 1 98.75 177 HIS B C 1
ATOM 4150 O O . HIS B 1 177 ? 18.578 -11.289 -3.785 1 98.75 177 HIS B O 1
ATOM 4156 N N . GLY B 1 178 ? 17.578 -13.312 -4.074 1 98.75 178 GLY B N 1
ATOM 4157 C CA . GLY B 1 178 ? 18.828 -14.008 -3.812 1 98.75 178 GLY B CA 1
ATOM 4158 C C . GLY B 1 178 ? 19.891 -13.711 -4.84 1 98.75 178 GLY B C 1
ATOM 4159 O O . GLY B 1 178 ? 21.047 -13.453 -4.484 1 98.75 178 GLY B O 1
ATOM 4160 N N . ASN B 1 179 ? 19.531 -13.734 -6.078 1 98.62 179 ASN B N 1
ATOM 4161 C CA . ASN B 1 179 ? 20.484 -13.461 -7.156 1 98.62 179 ASN B CA 1
ATOM 4162 C C . ASN B 1 179 ? 20.938 -12 -7.145 1 98.62 179 ASN B C 1
ATOM 4164 O O . ASN B 1 179 ? 22.109 -11.711 -7.402 1 98.62 179 ASN B O 1
ATOM 4168 N N . THR B 1 180 ? 20.062 -11.078 -6.848 1 98.69 180 THR B N 1
ATOM 4169 C CA . THR B 1 180 ? 20.469 -9.68 -6.75 1 98.69 180 THR B CA 1
ATOM 4170 C C . THR B 1 180 ? 21.406 -9.469 -5.562 1 98.69 180 THR B C 1
ATOM 4172 O O . THR B 1 180 ? 22.312 -8.633 -5.617 1 98.69 180 THR B O 1
ATOM 4175 N N . ALA B 1 181 ? 21.141 -10.242 -4.473 1 98.81 181 ALA B N 1
ATOM 4176 C CA . ALA B 1 181 ? 22.062 -10.188 -3.344 1 98.81 181 ALA B CA 1
ATOM 4177 C C . ALA B 1 181 ? 23.469 -10.625 -3.762 1 98.81 181 ALA B C 1
ATOM 4179 O O . ALA B 1 181 ? 24.453 -9.93 -3.475 1 98.81 181 ALA B O 1
ATOM 4180 N N . ARG B 1 182 ? 23.547 -11.734 -4.465 1 98.56 182 ARG B N 1
ATOM 4181 C CA . ARG B 1 182 ? 24.828 -12.258 -4.93 1 98.56 182 ARG B CA 1
ATOM 4182 C C . ARG B 1 182 ? 25.531 -11.266 -5.848 1 98.56 182 ARG B C 1
ATOM 4184 O O . ARG B 1 182 ? 26.719 -10.992 -5.68 1 98.56 182 ARG B O 1
ATOM 4191 N N . LEU B 1 183 ? 24.844 -10.711 -6.762 1 98.25 183 LEU B N 1
ATOM 4192 C CA . LEU B 1 183 ? 25.406 -9.789 -7.738 1 98.25 183 LEU B CA 1
ATOM 4193 C C . LEU B 1 183 ? 25.844 -8.492 -7.066 1 98.25 183 LEU B C 1
ATOM 4195 O O . LEU B 1 183 ? 26.828 -7.875 -7.48 1 98.25 183 LEU B O 1
ATOM 4199 N N . ALA B 1 184 ? 25.062 -8.047 -6.066 1 98.56 184 ALA B N 1
ATOM 4200 C CA . ALA B 1 184 ? 25.453 -6.852 -5.316 1 98.56 184 ALA B CA 1
ATOM 4201 C C . ALA B 1 184 ? 26.781 -7.066 -4.602 1 98.56 184 ALA B C 1
ATOM 4203 O O . ALA B 1 184 ? 27.641 -6.184 -4.598 1 98.56 184 ALA B O 1
ATOM 4204 N N . LYS B 1 185 ? 26.891 -8.234 -4.016 1 97.88 185 LYS B N 1
ATOM 4205 C CA . LYS B 1 185 ? 28.125 -8.57 -3.34 1 97.88 185 LYS B CA 1
ATOM 4206 C C . LYS B 1 185 ? 29.297 -8.578 -4.32 1 97.88 185 LYS B C 1
ATOM 4208 O O . LYS B 1 185 ? 30.359 -8.008 -4.043 1 97.88 185 LYS B O 1
ATOM 4213 N N . GLU B 1 186 ? 29.109 -9.18 -5.434 1 97.62 186 GLU B N 1
ATOM 4214 C CA . GLU B 1 186 ? 30.141 -9.25 -6.477 1 97.62 186 GLU B CA 1
ATOM 4215 C C . GLU B 1 186 ? 30.469 -7.863 -7.02 1 97.62 186 GLU B C 1
ATOM 4217 O O . GLU B 1 186 ? 31.609 -7.602 -7.414 1 97.62 186 GLU B O 1
ATOM 4222 N N . GLY B 1 187 ? 29.484 -7.012 -6.988 1 96.38 187 GLY B N 1
ATOM 4223 C CA . GLY B 1 187 ? 29.656 -5.66 -7.496 1 96.38 187 GLY B CA 1
ATOM 4224 C C . GLY B 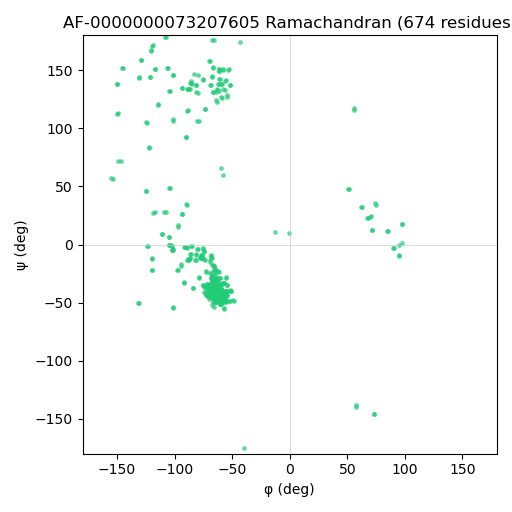1 187 ? 30.234 -4.707 -6.473 1 96.38 187 GLY B C 1
ATOM 4225 O O . GLY B 1 187 ? 30.469 -3.533 -6.773 1 96.38 187 GLY B O 1
ATOM 4226 N N . GLY B 1 188 ? 30.484 -5.195 -5.277 1 96.62 188 GLY B N 1
ATOM 4227 C CA . GLY B 1 188 ? 31.188 -4.395 -4.293 1 96.62 188 GLY B CA 1
ATOM 4228 C C . GLY B 1 188 ? 30.266 -3.697 -3.314 1 96.62 188 GLY B C 1
ATOM 4229 O O . GLY B 1 188 ? 30.656 -2.715 -2.676 1 96.62 188 GLY B O 1
ATOM 4230 N N . ASP B 1 189 ? 29.062 -4.109 -3.191 1 98.19 189 ASP B N 1
ATOM 4231 C CA . ASP B 1 189 ? 28.125 -3.527 -2.223 1 98.19 189 ASP B CA 1
ATOM 4232 C C . ASP B 1 189 ? 27.594 -4.594 -1.271 1 98.19 189 ASP B C 1
ATOM 4234 O O . ASP B 1 189 ? 26.453 -5.027 -1.402 1 98.19 189 ASP B O 1
ATOM 4238 N N . PRO B 1 190 ? 28.297 -4.895 -0.274 1 98 190 PRO B N 1
ATOM 4239 C CA . PRO B 1 190 ? 27.859 -5.926 0.668 1 98 190 PRO B CA 1
ATOM 4240 C C . PRO B 1 190 ? 26.625 -5.523 1.456 1 98 190 PRO B C 1
ATOM 4242 O O . PRO B 1 190 ? 25.875 -6.387 1.92 1 98 190 PRO B O 1
ATOM 4245 N N . VAL B 1 191 ? 26.422 -4.203 1.647 1 98.19 191 VAL B N 1
ATOM 4246 C CA . VAL B 1 191 ? 25.234 -3.742 2.365 1 98.19 191 VAL B CA 1
ATOM 4247 C C . VAL B 1 191 ? 23.984 -4.035 1.54 1 98.19 191 VAL B C 1
ATOM 4249 O O . VAL B 1 191 ? 22.984 -4.531 2.068 1 98.19 191 VAL B O 1
ATOM 4252 N N . LEU B 1 192 ? 24.047 -3.709 0.244 1 98.81 192 LEU B N 1
ATOM 4253 C CA . LEU B 1 192 ? 22.938 -4.031 -0.634 1 98.81 192 LEU B CA 1
ATOM 4254 C C . LEU B 1 192 ? 22.703 -5.535 -0.697 1 98.81 192 LEU B C 1
ATOM 4256 O O . LEU B 1 192 ? 21.562 -5.996 -0.779 1 98.81 192 LEU B O 1
ATOM 4260 N N . ALA B 1 193 ? 23.797 -6.305 -0.732 1 98.81 193 ALA B N 1
ATOM 4261 C CA . ALA B 1 193 ? 23.688 -7.758 -0.683 1 98.81 193 ALA B CA 1
ATOM 4262 C C . ALA B 1 193 ? 22.891 -8.203 0.542 1 98.81 193 ALA B C 1
ATOM 4264 O O . ALA B 1 193 ? 22.031 -9.086 0.452 1 98.81 193 ALA B O 1
ATOM 4265 N N . ARG B 1 194 ? 23.172 -7.598 1.654 1 98.69 194 ARG B N 1
ATOM 4266 C CA . ARG B 1 194 ? 22.438 -7.902 2.883 1 98.69 194 ARG B CA 1
ATOM 4267 C C . ARG B 1 194 ? 20.984 -7.5 2.768 1 98.69 194 ARG B C 1
ATOM 4269 O O . ARG B 1 194 ? 20.094 -8.227 3.221 1 98.69 194 ARG B O 1
ATOM 4276 N N . ILE B 1 195 ? 20.719 -6.332 2.199 1 98.75 195 ILE B N 1
ATOM 4277 C CA . ILE B 1 195 ? 19.359 -5.852 1.99 1 98.75 195 ILE B CA 1
ATOM 4278 C C . ILE B 1 195 ? 18.578 -6.871 1.167 1 98.75 195 ILE B C 1
ATOM 4280 O O . ILE B 1 195 ? 17.531 -7.367 1.608 1 98.75 195 ILE B O 1
ATOM 4284 N N . CYS B 1 196 ? 19.078 -7.23 0.003 1 98.81 196 CYS B N 1
ATOM 4285 C CA . CYS B 1 196 ? 18.406 -8.18 -0.881 1 98.81 196 CYS B CA 1
ATOM 4286 C C . CYS B 1 196 ? 18.297 -9.547 -0.224 1 98.81 196 CYS B C 1
ATOM 4288 O O . CYS B 1 196 ? 17.281 -10.234 -0.366 1 98.81 196 CYS B O 1
ATOM 4290 N N . GLY B 1 197 ? 19.359 -9.945 0.469 1 98.81 197 GLY B N 1
ATOM 4291 C CA . GLY B 1 197 ? 19.328 -11.211 1.18 1 98.81 197 GLY B CA 1
ATOM 4292 C C . GLY B 1 197 ? 18.266 -11.273 2.26 1 98.81 197 GLY B C 1
ATOM 4293 O O . GLY B 1 197 ? 17.625 -12.305 2.453 1 98.81 197 GLY B O 1
ATOM 4294 N N . THR B 1 198 ? 18.109 -10.195 3.002 1 98.69 198 THR B N 1
ATOM 4295 C CA . THR B 1 198 ? 17.094 -10.109 4.043 1 98.69 198 THR B CA 1
ATOM 4296 C C . THR B 1 198 ? 15.695 -10.25 3.449 1 98.69 198 THR B C 1
ATOM 4298 O O . THR B 1 198 ? 14.844 -10.945 4.004 1 98.69 198 THR B O 1
ATOM 4301 N N . ILE B 1 199 ? 15.469 -9.586 2.352 1 98.75 199 ILE B N 1
ATOM 4302 C CA . ILE B 1 199 ? 14.188 -9.695 1.663 1 98.75 199 ILE B CA 1
ATOM 4303 C C . ILE B 1 199 ? 13.992 -11.125 1.154 1 98.75 199 ILE B C 1
ATOM 4305 O O . ILE B 1 199 ? 12.906 -11.695 1.285 1 98.75 199 ILE B O 1
ATOM 4309 N N . ALA B 1 200 ? 15.062 -11.703 0.545 1 98.81 200 ALA B N 1
ATOM 4310 C CA . ALA B 1 200 ? 14.992 -13.078 0.056 1 98.81 200 ALA B CA 1
ATOM 4311 C C . ALA B 1 200 ? 14.586 -14.039 1.17 1 98.81 200 ALA B C 1
ATOM 4313 O O . ALA B 1 200 ? 13.812 -14.977 0.941 1 98.81 200 ALA B O 1
ATOM 4314 N N . ALA B 1 201 ? 15.094 -13.828 2.34 1 98.56 201 ALA B N 1
ATOM 4315 C CA . ALA B 1 201 ? 14.75 -14.68 3.475 1 98.56 201 ALA B CA 1
ATOM 4316 C C . ALA B 1 201 ? 13.266 -14.586 3.799 1 98.56 201 ALA B C 1
ATOM 4318 O O . ALA B 1 201 ? 12.625 -15.594 4.113 1 98.56 201 ALA B O 1
ATOM 4319 N N . ASP B 1 202 ? 12.695 -13.406 3.771 1 98.5 202 ASP B N 1
ATOM 4320 C CA . ASP B 1 202 ? 11.25 -13.25 3.963 1 98.5 202 ASP B CA 1
ATOM 4321 C C . ASP B 1 202 ? 10.469 -13.992 2.887 1 98.5 202 ASP B C 1
ATOM 4323 O O . ASP B 1 202 ? 9.477 -14.664 3.186 1 98.5 202 ASP B O 1
ATOM 4327 N N . GLU B 1 203 ? 10.914 -13.789 1.647 1 98.44 203 GLU B N 1
ATOM 4328 C CA . GLU B 1 203 ? 10.25 -14.461 0.542 1 98.44 203 GLU B CA 1
ATOM 4329 C C . GLU B 1 203 ? 10.25 -15.977 0.74 1 98.44 203 GLU B C 1
ATOM 4331 O O . GLU B 1 203 ? 9.273 -16.656 0.428 1 98.44 203 GLU B O 1
ATOM 4336 N N . LYS B 1 204 ? 11.344 -16.484 1.175 1 98.5 204 LYS B N 1
ATOM 4337 C CA . LYS B 1 204 ? 11.445 -17.922 1.43 1 98.5 204 LYS B CA 1
ATOM 4338 C C . LYS B 1 204 ? 10.453 -18.359 2.506 1 98.5 204 LYS B C 1
ATOM 4340 O O . LYS B 1 204 ? 9.828 -19.406 2.389 1 98.5 204 LYS B O 1
ATOM 4345 N N . ARG B 1 205 ? 10.352 -17.609 3.564 1 98.25 205 ARG B N 1
ATOM 4346 C CA . ARG B 1 205 ? 9.383 -17.922 4.613 1 98.25 205 ARG B CA 1
ATOM 4347 C C . ARG B 1 205 ? 7.961 -17.906 4.062 1 98.25 205 ARG B C 1
ATOM 4349 O O . ARG B 1 205 ? 7.156 -18.797 4.391 1 98.25 205 ARG B O 1
ATOM 4356 N N . HIS B 1 206 ? 7.602 -16.906 3.287 1 98.56 206 HIS B N 1
ATOM 4357 C CA . HIS B 1 206 ? 6.281 -16.828 2.668 1 98.56 206 HIS B CA 1
ATOM 4358 C C . HIS B 1 206 ? 6.035 -18.016 1.75 1 98.56 206 HIS B C 1
ATOM 4360 O O . HIS B 1 206 ? 4.941 -18.594 1.747 1 98.56 206 HIS B O 1
ATOM 4366 N N . GLU B 1 207 ? 7.055 -18.328 0.96 1 98.38 207 GLU B N 1
ATOM 4367 C CA . GLU B 1 207 ? 6.98 -19.5 0.099 1 98.38 207 GLU B CA 1
ATOM 4368 C C . GLU B 1 207 ? 6.609 -20.75 0.898 1 98.38 207 GLU B C 1
ATOM 4370 O O . GLU B 1 207 ? 5.75 -21.531 0.48 1 98.38 207 GLU B O 1
ATOM 4375 N N . ASN B 1 208 ? 7.305 -20.938 1.998 1 98.19 208 ASN B N 1
ATOM 4376 C CA . ASN B 1 208 ? 7.055 -22.094 2.842 1 98.19 208 ASN B CA 1
ATOM 4377 C C . ASN B 1 208 ? 5.59 -22.172 3.268 1 98.19 208 ASN B C 1
ATOM 4379 O O . ASN B 1 208 ? 5.004 -23.25 3.297 1 98.19 208 ASN B O 1
ATOM 4383 N N . VAL B 1 209 ? 5.02 -21.078 3.564 1 98 209 VAL B N 1
ATOM 4384 C CA . VAL B 1 209 ? 3.625 -21.047 4 1 98 209 VAL B CA 1
ATOM 4385 C C . VAL B 1 209 ? 2.713 -21.453 2.85 1 98 209 VAL B C 1
ATOM 4387 O O . VAL B 1 209 ? 1.881 -22.359 3.004 1 98 209 VAL B O 1
ATOM 4390 N N . TYR B 1 210 ? 2.846 -20.844 1.752 1 98 210 TYR B N 1
ATOM 4391 C CA . TYR B 1 210 ? 1.949 -21.094 0.629 1 98 210 TYR B CA 1
ATOM 4392 C C . TYR B 1 210 ? 2.113 -22.516 0.115 1 98 210 TYR B C 1
ATOM 4394 O O . TYR B 1 210 ? 1.134 -23.156 -0.27 1 98 210 TYR B O 1
ATOM 4402 N N . THR B 1 211 ? 3.334 -23.016 0.093 1 98.38 211 THR B N 1
ATOM 4403 C CA . THR B 1 211 ? 3.566 -24.391 -0.334 1 98.38 211 THR B CA 1
ATOM 4404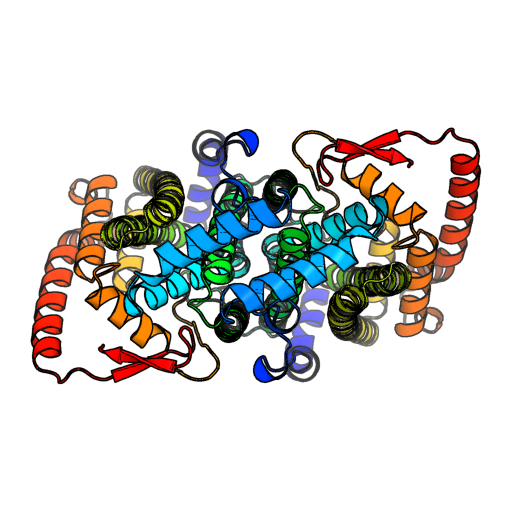 C C . THR B 1 211 ? 2.902 -25.375 0.625 1 98.38 211 THR B C 1
ATOM 4406 O O . THR B 1 211 ? 2.361 -26.391 0.199 1 98.38 211 THR B O 1
ATOM 4409 N N . ARG B 1 212 ? 2.979 -25.078 1.908 1 97.94 212 ARG B N 1
ATOM 4410 C CA . ARG B 1 212 ? 2.33 -25.922 2.908 1 97.94 212 ARG B CA 1
ATOM 4411 C C . ARG B 1 212 ? 0.82 -25.969 2.691 1 97.94 212 ARG B C 1
ATOM 4413 O O . ARG B 1 212 ? 0.187 -27 2.895 1 97.94 212 ARG B O 1
ATOM 4420 N N . VAL B 1 213 ? 0.24 -24.875 2.354 1 97.69 213 VAL B N 1
ATOM 4421 C CA . VAL B 1 213 ? -1.197 -24.844 2.104 1 97.69 213 VAL B CA 1
ATOM 4422 C C . VAL B 1 213 ? -1.539 -25.719 0.907 1 97.69 213 VAL B C 1
ATOM 4424 O O . VAL B 1 213 ? -2.52 -26.469 0.939 1 97.69 213 VAL B O 1
ATOM 4427 N N . VAL B 1 214 ? -0.733 -25.625 -0.128 1 98.12 214 VAL B N 1
ATOM 4428 C CA . VAL B 1 214 ? -0.98 -26.469 -1.296 1 98.12 214 VAL B CA 1
ATOM 4429 C C . VAL B 1 214 ? -0.803 -27.938 -0.924 1 98.12 214 VAL B C 1
ATOM 4431 O O . VAL B 1 214 ? -1.563 -28.797 -1.379 1 98.12 214 VAL B O 1
ATOM 4434 N N . GLU B 1 215 ? 0.171 -28.25 -0.082 1 98.19 215 GLU B N 1
ATOM 4435 C CA . GLU B 1 215 ? 0.331 -29.609 0.416 1 98.19 215 GLU B CA 1
ATOM 4436 C C . GLU B 1 215 ? -0.929 -30.078 1.134 1 98.19 215 GLU B C 1
ATOM 4438 O O . GLU B 1 215 ? -1.368 -31.219 0.94 1 98.19 215 GLU B O 1
ATOM 4443 N N . LYS B 1 216 ? -1.458 -29.234 1.941 1 98 216 LYS B N 1
ATOM 4444 C CA . LYS B 1 216 ? -2.688 -29.578 2.656 1 98 216 LYS B CA 1
ATOM 4445 C C . LYS B 1 216 ? -3.844 -29.797 1.686 1 98 216 LYS B C 1
ATOM 4447 O O . LYS B 1 216 ? -4.66 -30.703 1.885 1 98 216 LYS B O 1
ATOM 4452 N N . LEU B 1 217 ? -3.918 -29 0.646 1 96.88 217 LEU B N 1
ATOM 4453 C CA . LEU B 1 217 ? -4.949 -29.156 -0.373 1 96.88 217 LEU B CA 1
ATOM 4454 C C . LEU B 1 217 ? -4.785 -30.484 -1.102 1 96.88 217 LEU B C 1
ATOM 4456 O O . LEU B 1 217 ? -5.77 -31.156 -1.41 1 96.88 217 LEU B O 1
ATOM 4460 N N . LEU B 1 218 ? -3.539 -30.844 -1.387 1 97.75 218 LEU B N 1
ATOM 4461 C CA . LEU B 1 218 ? -3.256 -32.125 -2.051 1 97.75 218 LEU B CA 1
ATOM 4462 C C . LEU B 1 218 ? -3.65 -33.281 -1.166 1 97.75 218 LEU B C 1
ATOM 4464 O O . LEU B 1 218 ? -4.012 -34.344 -1.669 1 97.75 218 LEU B O 1
ATOM 4468 N N . GLU B 1 219 ? -3.607 -33.094 0.121 1 96.81 219 GLU B N 1
ATOM 4469 C CA . GLU B 1 219 ? -4.016 -34.125 1.072 1 96.81 219 GLU B CA 1
ATOM 4470 C C . GLU B 1 219 ? -5.531 -34.281 1.096 1 96.81 219 GLU B C 1
ATOM 4472 O O . GLU B 1 219 ? -6.043 -35.406 1.098 1 96.81 219 GLU B O 1
ATOM 4477 N N . VAL B 1 220 ? -6.301 -33.188 1.061 1 95.56 220 VAL B N 1
ATOM 4478 C CA . VAL B 1 220 ? -7.734 -33.281 1.327 1 95.56 220 VAL B CA 1
ATOM 4479 C C . VAL B 1 220 ? -8.5 -33.344 0.01 1 95.56 220 VAL B C 1
ATOM 4481 O O . VAL B 1 220 ? -9.641 -33.812 -0.024 1 95.56 220 VAL B O 1
ATOM 4484 N N . ASP B 1 221 ? -7.895 -32.875 -1.022 1 95.62 221 ASP B N 1
ATOM 4485 C CA . ASP B 1 221 ? -8.484 -32.906 -2.359 1 95.62 221 ASP B CA 1
ATOM 4486 C C . ASP B 1 221 ? -7.41 -33.094 -3.43 1 95.62 221 ASP B C 1
ATOM 4488 O O . ASP B 1 221 ? -7.164 -32.188 -4.234 1 95.62 221 ASP B O 1
ATOM 4492 N N . PRO B 1 222 ? -6.867 -34.281 -3.504 1 96.81 222 PRO B N 1
ATOM 4493 C CA . PRO B 1 222 ? -5.699 -34.5 -4.359 1 96.81 222 PRO B CA 1
ATOM 4494 C C . PRO B 1 222 ? -5.973 -34.188 -5.828 1 96.81 222 PRO B C 1
ATOM 4496 O O . PRO B 1 222 ? -5.176 -33.5 -6.473 1 96.81 222 PRO B O 1
ATOM 4499 N N . SER B 1 223 ? -7.125 -34.562 -6.367 1 96.69 223 SER B N 1
ATOM 4500 C CA . SER B 1 223 ? -7.41 -34.344 -7.781 1 96.69 223 SER B CA 1
ATOM 4501 C C . SER B 1 223 ? -7.641 -32.875 -8.07 1 96.69 223 SER B C 1
ATOM 4503 O O . SER B 1 223 ? -7.125 -32.312 -9.055 1 96.69 223 SER B O 1
ATOM 4505 N N . GLY B 1 224 ? -8.43 -32.219 -7.176 1 95.44 224 GLY B N 1
ATOM 4506 C CA . GLY B 1 224 ? -8.68 -30.797 -7.375 1 95.44 224 GLY B CA 1
ATOM 4507 C C . GLY B 1 224 ? -7.426 -29.953 -7.316 1 95.44 224 GLY B C 1
ATOM 4508 O O . GLY B 1 224 ? -7.238 -29.062 -8.133 1 95.44 224 GLY B O 1
ATOM 4509 N N . ALA B 1 225 ? -6.605 -30.266 -6.375 1 97.12 225 ALA B N 1
ATOM 4510 C CA . ALA B 1 225 ? -5.348 -29.531 -6.227 1 97.12 225 ALA B CA 1
ATOM 4511 C C . ALA B 1 225 ? -4.422 -29.781 -7.414 1 97.12 225 ALA B C 1
ATOM 4513 O O . ALA B 1 225 ? -3.805 -28.859 -7.938 1 97.12 225 ALA B O 1
ATOM 4514 N N . MET B 1 226 ? -4.34 -31.016 -7.859 1 98.19 226 MET B N 1
ATOM 4515 C CA . MET B 1 226 ? -3.508 -31.375 -9 1 98.19 226 MET B CA 1
ATOM 4516 C C . MET B 1 226 ? -3.969 -30.641 -10.258 1 98.19 226 MET B C 1
ATOM 4518 O O . MET B 1 226 ? -3.145 -30.156 -11.039 1 98.19 226 MET B O 1
ATOM 4522 N N . GLU B 1 227 ? -5.238 -30.547 -10.438 1 96.88 227 GLU B N 1
ATOM 4523 C CA . GLU B 1 227 ? -5.805 -29.844 -11.594 1 96.88 227 GLU B CA 1
ATOM 4524 C C . GLU B 1 227 ? -5.52 -28.359 -11.539 1 96.88 227 GLU B C 1
ATOM 4526 O O . GLU B 1 227 ? -5.277 -27.719 -12.57 1 96.88 227 GLU B O 1
ATOM 4531 N N . ALA B 1 228 ? -5.586 -27.828 -10.344 1 95.94 228 ALA B N 1
ATOM 4532 C CA . ALA B 1 228 ? -5.27 -26.406 -10.164 1 95.94 228 ALA B CA 1
ATOM 4533 C C . ALA B 1 228 ? -3.814 -26.125 -10.539 1 95.94 228 ALA B C 1
ATOM 4535 O O . ALA B 1 228 ? -3.52 -25.125 -11.195 1 95.94 228 ALA B O 1
ATOM 4536 N N . ILE B 1 229 ? -2.953 -26.984 -10.094 1 97.88 229 ILE B N 1
ATOM 4537 C CA . ILE B 1 229 ? -1.538 -26.844 -10.422 1 97.88 229 ILE B CA 1
ATOM 4538 C C . ILE B 1 229 ? -1.347 -26.875 -11.93 1 97.88 229 ILE B C 1
ATOM 4540 O O . ILE B 1 229 ? -0.677 -26.016 -12.5 1 97.88 229 ILE B O 1
ATOM 4544 N N . ALA B 1 230 ? -1.958 -27.828 -12.539 1 97.44 230 ALA B N 1
ATOM 4545 C CA . ALA B 1 230 ? -1.85 -27.969 -13.984 1 97.44 230 ALA B CA 1
ATOM 4546 C C . ALA B 1 230 ? -2.375 -26.719 -14.695 1 97.44 230 ALA B C 1
ATOM 4548 O O . ALA B 1 230 ? -1.769 -26.25 -15.664 1 97.44 230 ALA B O 1
ATOM 4549 N N . TYR B 1 231 ? -3.471 -26.281 -14.227 1 95.19 231 TYR B N 1
ATOM 4550 C CA . TYR B 1 231 ? -4.082 -25.094 -14.82 1 95.19 231 TYR B CA 1
ATOM 4551 C C . TYR B 1 231 ? -3.127 -23.906 -14.773 1 95.19 231 TYR B C 1
ATOM 4553 O O . TYR B 1 231 ? -2.951 -23.203 -15.773 1 95.19 231 TYR B O 1
ATOM 4561 N N . MET B 1 232 ? -2.498 -23.688 -13.656 1 94.81 232 MET B N 1
ATOM 4562 C CA . MET B 1 232 ? -1.592 -22.547 -13.484 1 94.81 232 MET B CA 1
ATOM 4563 C C . MET B 1 232 ? -0.36 -22.703 -14.375 1 94.81 232 MET B C 1
ATOM 4565 O O . MET B 1 232 ? 0.147 -21.719 -14.914 1 94.81 232 MET B O 1
ATOM 4569 N N . MET B 1 233 ? 0.096 -23.891 -14.492 1 94.75 233 MET B N 1
ATOM 4570 C CA . MET B 1 233 ? 1.277 -24.125 -15.32 1 94.75 233 MET B CA 1
ATOM 4571 C C . MET B 1 233 ? 0.956 -23.906 -16.797 1 94.75 233 MET B C 1
ATOM 4573 O O . MET B 1 233 ? 1.798 -23.422 -17.547 1 94.75 233 MET B O 1
ATOM 4577 N N . GLU B 1 234 ? -0.248 -24.25 -17.156 1 93 234 GLU B N 1
ATOM 4578 C CA . GLU B 1 234 ? -0.676 -24.031 -18.531 1 93 234 GLU B CA 1
ATOM 4579 C C . GLU B 1 234 ? -0.731 -22.547 -18.859 1 93 234 GLU B C 1
ATOM 4581 O O . GLU B 1 234 ? -0.419 -22.141 -19.984 1 93 234 GLU B O 1
ATOM 4586 N N . LYS B 1 235 ? -1.159 -21.797 -17.938 1 89.25 235 LYS B N 1
ATOM 4587 C CA . LYS B 1 235 ? -1.294 -20.344 -18.156 1 89.25 235 LYS B CA 1
ATOM 4588 C C . LYS B 1 235 ? 0.052 -19.641 -18 1 89.25 235 LYS B C 1
ATOM 4590 O O . LYS B 1 235 ? 0.196 -18.484 -18.391 1 89.25 235 LYS B O 1
ATOM 4595 N N . LYS B 1 236 ? 1.104 -20.312 -17.641 1 85.12 236 LYS B N 1
ATOM 4596 C CA . LYS B 1 236 ? 2.414 -19.734 -17.359 1 85.12 236 LYS B CA 1
ATOM 4597 C C . LYS B 1 236 ? 2.326 -18.656 -16.297 1 85.12 236 LYS B C 1
ATOM 4599 O O . LYS B 1 236 ? 1.746 -17.594 -16.516 1 85.12 236 LYS B O 1
ATOM 4604 N N . ILE B 1 237 ? 2.896 -18.812 -15.273 1 87.94 237 ILE B N 1
ATOM 4605 C CA . ILE B 1 237 ? 2.848 -17.891 -14.148 1 87.94 237 ILE B CA 1
ATOM 4606 C C . ILE B 1 237 ? 3.682 -16.656 -14.461 1 87.94 237 ILE B C 1
ATOM 4608 O O . ILE B 1 237 ? 4.875 -16.75 -14.75 1 87.94 237 ILE B O 1
ATOM 4612 N N . THR B 1 238 ? 2.996 -15.562 -14.508 1 86.12 238 THR B N 1
ATOM 4613 C CA . THR B 1 238 ? 3.646 -14.297 -14.805 1 86.12 238 THR B CA 1
ATOM 4614 C C . THR B 1 238 ? 3.762 -13.438 -13.547 1 86.12 238 THR B C 1
ATOM 4616 O O . THR B 1 238 ? 2.941 -13.555 -12.641 1 86.12 238 THR B O 1
ATOM 4619 N N . MET B 1 239 ? 4.82 -12.633 -13.633 1 88.56 239 MET B N 1
ATOM 4620 C CA . MET B 1 239 ? 5.004 -11.711 -12.516 1 88.56 239 MET B CA 1
ATOM 4621 C C . MET B 1 239 ? 3.812 -10.773 -12.383 1 88.56 239 MET B C 1
ATOM 4623 O O . MET B 1 239 ? 3.26 -10.312 -13.383 1 88.56 239 MET B O 1
ATOM 4627 N N . PRO B 1 240 ? 3.445 -10.469 -11.156 1 85.06 240 PRO B N 1
ATOM 4628 C CA . PRO B 1 240 ? 2.242 -9.656 -10.969 1 85.06 240 PRO B CA 1
ATOM 4629 C C . PRO B 1 240 ? 2.383 -8.242 -11.539 1 85.06 240 PRO B C 1
ATOM 4631 O O . PRO B 1 240 ? 1.385 -7.625 -11.914 1 85.06 240 PRO B O 1
ATOM 4634 N N . ALA B 1 241 ? 3.592 -7.75 -11.68 1 89.25 241 ALA B N 1
ATOM 4635 C CA . ALA B 1 241 ? 3.812 -6.387 -12.156 1 89.25 241 ALA B CA 1
ATOM 4636 C C . ALA B 1 241 ? 4.012 -6.363 -13.672 1 89.25 241 ALA B C 1
ATOM 4638 O O . ALA B 1 241 ? 4.629 -5.441 -14.203 1 89.25 241 ALA B O 1
ATOM 4639 N N . HIS B 1 242 ? 3.467 -7.344 -14.398 1 92.94 242 HIS B N 1
ATOM 4640 C CA . HIS B 1 242 ? 3.713 -7.469 -15.836 1 92.94 242 HIS B CA 1
ATOM 4641 C C . HIS B 1 242 ? 3.062 -6.324 -16.609 1 92.94 242 HIS B C 1
ATOM 4643 O O . HIS B 1 242 ? 3.359 -6.113 -17.781 1 92.94 242 HIS B O 1
ATOM 4649 N N . LEU B 1 243 ? 2.232 -5.52 -15.938 1 94.38 243 LEU B N 1
ATOM 4650 C CA . LEU B 1 243 ? 1.593 -4.387 -16.594 1 94.38 243 LEU B CA 1
ATOM 4651 C C . LEU B 1 243 ? 2.363 -3.098 -16.328 1 94.38 243 LEU B C 1
ATOM 4653 O O . LEU B 1 243 ? 1.835 -2 -16.531 1 94.38 243 LEU B O 1
ATOM 4657 N N . MET B 1 244 ? 3.578 -3.158 -15.883 1 97.38 244 MET B N 1
ATOM 4658 C CA . MET B 1 244 ? 4.371 -1.966 -15.602 1 97.38 244 MET B CA 1
ATOM 4659 C C . MET B 1 244 ? 4.543 -1.112 -16.844 1 97.38 244 MET B C 1
ATOM 4661 O O . MET B 1 244 ? 4.723 -1.643 -17.953 1 97.38 244 MET B O 1
ATOM 4665 N N . TYR B 1 245 ? 4.426 0.144 -16.641 1 98.31 245 TYR B N 1
ATOM 4666 C CA . TYR B 1 245 ? 4.512 1.205 -17.641 1 98.31 245 TYR B CA 1
ATOM 4667 C C . TYR B 1 245 ? 5.047 2.492 -17.031 1 98.31 245 TYR B C 1
ATOM 4669 O O . TYR B 1 245 ? 4.691 2.844 -15.898 1 98.31 245 TYR B O 1
ATOM 4677 N N . ASP B 1 246 ? 5.949 3.189 -17.781 1 98.31 246 ASP B N 1
ATOM 4678 C CA . ASP B 1 246 ? 6.562 4.375 -17.188 1 98.31 246 ASP B CA 1
ATOM 4679 C C . ASP B 1 246 ? 6.078 5.645 -17.891 1 98.31 246 ASP B C 1
ATOM 4681 O O . ASP B 1 246 ? 6.59 6.738 -17.625 1 98.31 246 ASP B O 1
ATOM 4685 N N . GLY B 1 247 ? 5.074 5.52 -18.766 1 97.44 247 GLY B N 1
ATOM 4686 C CA . GLY B 1 247 ? 4.578 6.668 -19.5 1 97.44 247 GLY B CA 1
ATOM 4687 C C . GLY B 1 247 ? 5.293 6.883 -20.828 1 97.44 247 GLY B C 1
ATOM 4688 O O . GLY B 1 247 ? 4.895 7.734 -21.625 1 97.44 247 GLY B O 1
ATOM 4689 N N . GLU B 1 248 ? 6.305 6.055 -21.141 1 97.5 248 GLU B N 1
ATOM 4690 C CA . GLU B 1 248 ? 7.121 6.258 -22.344 1 97.5 248 GLU B CA 1
ATOM 4691 C C . GLU B 1 248 ? 7.266 4.961 -23.125 1 97.5 248 GLU B C 1
ATOM 4693 O O . GLU B 1 248 ? 6.965 4.922 -24.328 1 97.5 248 GLU B O 1
ATOM 4698 N N . ASP B 1 249 ? 7.641 3.93 -22.469 1 97.69 249 ASP B N 1
ATOM 4699 C CA . ASP B 1 249 ? 7.91 2.652 -23.125 1 97.69 249 ASP B CA 1
ATOM 4700 C C . ASP B 1 249 ? 6.742 1.685 -22.938 1 97.69 249 ASP B C 1
ATOM 4702 O O . ASP B 1 249 ? 6.602 1.066 -21.891 1 97.69 249 ASP B O 1
ATOM 4706 N N . PRO B 1 250 ? 5.949 1.386 -23.938 1 96.81 250 PRO B N 1
ATOM 4707 C CA . PRO B 1 250 ? 4.832 0.446 -23.812 1 96.81 250 PRO B CA 1
ATOM 4708 C C . PRO B 1 250 ? 5.297 -0.998 -23.625 1 96.81 250 PRO B C 1
ATOM 4710 O O . PRO B 1 250 ? 4.492 -1.864 -23.266 1 96.81 250 PRO B O 1
ATOM 4713 N N . ARG B 1 251 ? 6.609 -1.219 -23.891 1 97.5 251 ARG B N 1
ATOM 4714 C CA . ARG B 1 251 ? 7.156 -2.564 -23.75 1 97.5 251 ARG B CA 1
ATOM 4715 C C . ARG B 1 251 ? 8.094 -2.641 -22.547 1 97.5 251 ARG B C 1
ATOM 4717 O O . ARG B 1 251 ? 9.078 -3.385 -22.562 1 97.5 251 ARG B O 1
ATOM 4724 N N . LEU B 1 252 ? 7.859 -1.817 -21.562 1 98.12 252 LEU B N 1
ATOM 4725 C CA . LEU B 1 252 ? 8.75 -1.699 -20.422 1 98.12 252 LEU B CA 1
ATOM 4726 C C . LEU B 1 252 ? 8.969 -3.055 -19.75 1 98.12 252 LEU B C 1
ATOM 4728 O O . LEU B 1 252 ? 10.102 -3.416 -19.422 1 98.12 252 LEU B O 1
ATOM 4732 N N . PHE B 1 253 ? 7.938 -3.859 -19.609 1 97.25 253 PHE B N 1
ATOM 4733 C CA . PHE B 1 253 ? 8.047 -5.156 -18.953 1 97.25 253 PHE B CA 1
ATOM 4734 C C . PHE B 1 253 ? 8.93 -6.102 -19.75 1 97.25 253 PHE B C 1
ATOM 4736 O O . PHE B 1 253 ? 9.766 -6.812 -19.203 1 97.25 253 PHE B O 1
ATOM 4743 N N . GLU B 1 254 ? 8.695 -6.164 -20.984 1 95.88 254 GLU B N 1
ATOM 4744 C CA . GLU B 1 254 ? 9.5 -7.02 -21.859 1 95.88 254 GLU B CA 1
ATOM 4745 C C . GLU B 1 254 ? 10.977 -6.641 -21.797 1 95.88 254 GLU B C 1
ATOM 4747 O O . GLU B 1 254 ? 11.844 -7.516 -21.734 1 95.88 254 GLU B O 1
ATOM 4752 N N . HIS B 1 255 ? 11.242 -5.348 -21.859 1 97.5 255 HIS B N 1
ATOM 4753 C CA . HIS B 1 255 ? 12.617 -4.863 -21.797 1 97.5 255 HIS B CA 1
ATOM 4754 C C . HIS B 1 255 ? 13.25 -5.176 -20.453 1 97.5 255 HIS B C 1
ATOM 4756 O O . HIS B 1 255 ? 14.391 -5.648 -20.391 1 97.5 255 HIS B O 1
ATOM 4762 N N . PHE B 1 256 ? 12.484 -4.953 -19.391 1 97.25 256 PHE B N 1
ATOM 4763 C CA . PHE B 1 256 ? 12.938 -5.289 -18.047 1 97.25 256 PHE B CA 1
ATOM 4764 C C . PHE B 1 256 ? 13.25 -6.777 -17.938 1 97.25 256 PHE B C 1
ATOM 4766 O O . PHE B 1 256 ? 14.305 -7.156 -17.422 1 97.25 256 PHE B O 1
ATOM 4773 N N . SER B 1 257 ? 12.312 -7.609 -18.422 1 95.44 257 SER B N 1
ATOM 4774 C CA . SER B 1 257 ? 12.461 -9.062 -18.359 1 95.44 257 SER B CA 1
ATOM 4775 C C . SER B 1 257 ? 13.703 -9.523 -19.125 1 95.44 257 SER B C 1
ATOM 4777 O O . SER B 1 257 ? 14.406 -10.43 -18.672 1 95.44 257 SER B O 1
ATOM 4779 N N . ALA B 1 258 ? 13.984 -8.875 -20.234 1 94.44 258 ALA B N 1
ATOM 4780 C CA . ALA B 1 258 ? 15.172 -9.211 -21.031 1 94.44 258 ALA B CA 1
ATOM 4781 C C . ALA B 1 258 ? 16.453 -8.891 -20.25 1 94.44 258 ALA B C 1
ATOM 4783 O O . ALA B 1 258 ? 17.422 -9.648 -20.297 1 94.44 258 ALA B O 1
ATOM 4784 N N . VAL B 1 259 ? 16.453 -7.781 -19.594 1 96.75 259 VAL B N 1
ATOM 4785 C CA . VAL B 1 259 ? 17.609 -7.398 -18.797 1 96.75 259 VAL B CA 1
ATOM 4786 C C . VAL B 1 259 ? 17.797 -8.375 -17.641 1 96.75 259 VAL B C 1
ATOM 4788 O O . VAL B 1 259 ? 18.922 -8.773 -17.312 1 96.75 259 VAL B O 1
ATOM 4791 N N . ALA B 1 260 ? 16.656 -8.797 -17.031 1 96.31 260 ALA B N 1
ATOM 4792 C CA . ALA B 1 260 ? 16.719 -9.766 -15.93 1 96.31 260 ALA B CA 1
ATOM 4793 C C . ALA B 1 260 ? 17.312 -11.094 -16.406 1 96.31 260 ALA B C 1
ATOM 4795 O O . ALA B 1 260 ? 18.109 -11.703 -15.703 1 96.31 260 ALA B O 1
ATOM 4796 N N . GLN B 1 261 ? 16.922 -11.5 -17.578 1 93.25 261 GLN B N 1
ATOM 4797 C CA . GLN B 1 261 ? 17.438 -12.727 -18.156 1 93.25 261 GLN B CA 1
ATOM 4798 C C . GLN B 1 261 ? 18.938 -12.609 -18.438 1 93.25 261 GLN B C 1
ATOM 4800 O O . GLN B 1 261 ? 19.719 -13.492 -18.078 1 93.25 261 GLN B O 1
ATOM 4805 N N . ARG B 1 262 ? 19.359 -11.531 -19 1 92.75 262 ARG B N 1
ATOM 4806 C CA . ARG B 1 262 ? 20.75 -11.328 -19.406 1 92.75 262 ARG B CA 1
ATOM 4807 C C . ARG B 1 262 ? 21.672 -11.234 -18.203 1 92.75 262 ARG B C 1
ATOM 4809 O O . ARG B 1 262 ? 22.797 -11.727 -18.234 1 92.75 262 ARG B O 1
ATOM 4816 N N . THR B 1 263 ? 21.188 -10.609 -17.141 1 95.56 263 THR B N 1
ATOM 4817 C CA . THR B 1 263 ? 22.016 -10.398 -15.961 1 95.56 263 THR B CA 1
ATOM 4818 C C . THR B 1 263 ? 22.031 -11.641 -15.078 1 95.56 263 THR B C 1
ATOM 4820 O O . THR B 1 263 ? 22.812 -11.734 -14.141 1 95.56 263 THR B O 1
ATOM 4823 N N . GLY B 1 264 ? 21.062 -12.602 -15.383 1 95 264 GLY B N 1
ATOM 4824 C CA . GLY B 1 264 ? 21.031 -13.836 -14.617 1 95 264 GLY B CA 1
ATOM 4825 C C . GLY B 1 264 ? 20.234 -13.719 -13.328 1 95 264 GLY B C 1
ATOM 4826 O O . GLY B 1 264 ? 20.312 -14.578 -12.453 1 95 264 GLY B O 1
ATOM 4827 N N . VAL B 1 265 ? 19.5 -12.648 -13.172 1 97.31 265 VAL B N 1
ATOM 4828 C CA . VAL B 1 265 ? 18.719 -12.445 -11.953 1 97.31 265 VAL B CA 1
ATOM 4829 C C . VAL B 1 265 ? 17.516 -13.391 -11.953 1 97.31 265 VAL B C 1
ATOM 4831 O O . VAL B 1 265 ? 17.156 -13.961 -10.922 1 97.31 265 VAL B O 1
ATOM 4834 N N . TYR B 1 266 ? 16.875 -13.516 -13.039 1 95.94 266 TYR B N 1
ATOM 4835 C CA . TYR B 1 266 ? 15.758 -14.438 -13.227 1 95.94 266 TYR B CA 1
ATOM 4836 C C . TYR B 1 266 ? 15.68 -14.922 -14.672 1 95.94 266 TYR B C 1
ATOM 4838 O O . TYR B 1 266 ? 15.336 -14.148 -15.57 1 95.94 266 TYR B O 1
ATOM 4846 N N . THR B 1 267 ? 15.922 -16.172 -14.898 1 93.62 267 THR B N 1
ATOM 4847 C CA . THR B 1 267 ? 16.016 -16.734 -16.25 1 93.62 267 THR B CA 1
ATOM 4848 C C . THR B 1 267 ? 14.961 -17.812 -16.453 1 93.62 267 THR B C 1
ATOM 4850 O O . THR B 1 267 ? 14.266 -18.203 -15.516 1 93.62 267 THR B O 1
ATOM 4853 N N . ALA B 1 268 ? 14.859 -18.219 -17.641 1 90.56 268 ALA B N 1
ATOM 4854 C CA . ALA B 1 268 ? 13.977 -19.344 -17.969 1 90.56 268 ALA B CA 1
ATOM 4855 C C . ALA B 1 268 ? 14.398 -20.609 -17.219 1 90.56 268 ALA B C 1
ATOM 4857 O O . ALA B 1 268 ? 13.555 -21.422 -16.844 1 90.56 268 ALA B O 1
ATOM 4858 N N . ASN B 1 269 ? 15.664 -20.766 -17.047 1 93.12 269 ASN B N 1
ATOM 4859 C CA . ASN B 1 269 ? 16.141 -21.906 -16.266 1 93.12 269 ASN B CA 1
ATOM 4860 C C . ASN B 1 269 ? 15.664 -2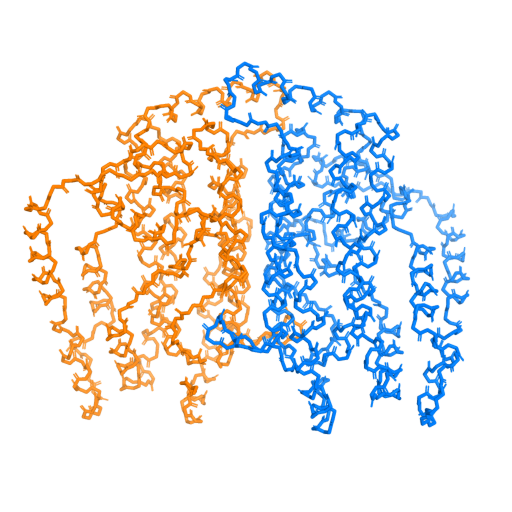1.828 -14.812 1 93.12 269 ASN B C 1
ATOM 4862 O O . ASN B 1 269 ? 15.359 -22.844 -14.203 1 93.12 269 ASN B O 1
ATOM 4866 N N . ASP B 1 270 ? 15.672 -20.641 -14.281 1 95.56 270 ASP B N 1
ATOM 4867 C CA . ASP B 1 270 ? 15.133 -20.469 -12.938 1 95.56 270 ASP B CA 1
ATOM 4868 C C . ASP B 1 270 ? 13.664 -20.859 -12.883 1 95.56 270 ASP B C 1
ATOM 4870 O O . ASP B 1 270 ? 13.227 -21.516 -11.922 1 95.56 270 ASP B O 1
ATOM 4874 N N . TYR B 1 271 ? 12.938 -20.453 -13.875 1 95.06 271 TYR B N 1
ATOM 4875 C CA . TYR B 1 271 ? 11.523 -20.812 -13.961 1 95.06 271 TYR B CA 1
ATOM 4876 C C . TYR B 1 271 ? 11.352 -22.328 -13.906 1 95.06 271 TYR B C 1
ATOM 4878 O O . TYR B 1 271 ? 10.523 -22.844 -13.141 1 95.06 271 TYR B O 1
ATOM 4886 N N . ALA B 1 272 ? 12.125 -23.062 -14.742 1 95.69 272 ALA B N 1
ATOM 4887 C CA . ALA B 1 272 ? 12.078 -24.516 -14.773 1 95.69 272 ALA B CA 1
ATOM 4888 C C . ALA B 1 272 ? 12.5 -25.109 -13.43 1 95.69 272 ALA B C 1
ATOM 4890 O O . ALA B 1 272 ? 11.914 -26.078 -12.953 1 95.69 272 ALA B O 1
ATOM 4891 N N . ASP B 1 273 ? 13.516 -24.531 -12.852 1 97.25 273 ASP B N 1
ATOM 4892 C CA . ASP B 1 273 ? 14.008 -25 -11.555 1 97.25 273 ASP B CA 1
ATOM 4893 C C . ASP B 1 273 ? 12.938 -24.844 -10.477 1 97.25 273 ASP B C 1
ATOM 4895 O O . ASP B 1 273 ? 12.805 -25.703 -9.594 1 97.25 273 ASP B O 1
ATOM 4899 N N . ILE B 1 274 ? 12.242 -23.75 -10.516 1 97.62 274 ILE B N 1
ATOM 4900 C CA . ILE B 1 274 ? 11.18 -23.484 -9.547 1 97.62 274 ILE B CA 1
ATOM 4901 C C . ILE B 1 274 ? 10.078 -24.531 -9.688 1 97.62 274 ILE B C 1
ATOM 4903 O O . ILE B 1 274 ? 9.609 -25.094 -8.695 1 97.62 274 ILE B O 1
ATOM 4907 N N . LEU B 1 275 ? 9.727 -24.797 -10.891 1 97 275 LEU B N 1
ATOM 4908 C CA . LEU B 1 275 ? 8.719 -25.828 -11.148 1 97 275 LEU B CA 1
ATOM 4909 C C . LEU B 1 275 ? 9.18 -27.188 -10.609 1 97 275 LEU B C 1
ATOM 4911 O O . LEU B 1 275 ? 8.414 -27.875 -9.922 1 97 275 LEU B O 1
ATOM 4915 N N . GLU B 1 276 ? 10.398 -27.516 -10.914 1 97.25 276 GLU B N 1
ATOM 4916 C CA . GLU B 1 276 ? 10.938 -28.781 -10.438 1 97.25 276 GLU B CA 1
ATOM 4917 C C . GLU B 1 276 ? 10.969 -28.828 -8.914 1 97.25 276 GLU B C 1
ATOM 4919 O O . GLU B 1 276 ? 10.695 -29.875 -8.312 1 97.25 276 GLU B O 1
ATOM 4924 N N . PHE B 1 277 ? 11.367 -27.797 -8.391 1 98.06 277 PHE B N 1
ATOM 4925 C CA . PHE B 1 277 ? 11.406 -27.719 -6.934 1 98.06 277 PHE B CA 1
ATOM 4926 C C . PHE B 1 277 ? 10.023 -27.969 -6.34 1 98.06 277 PHE B C 1
ATOM 4928 O O . PHE B 1 277 ? 9.883 -28.75 -5.398 1 98.06 277 PHE B O 1
ATOM 4935 N N . LEU B 1 278 ? 8.977 -27.297 -6.875 1 98.25 278 LEU B N 1
ATOM 4936 C CA . LEU B 1 278 ? 7.625 -27.406 -6.344 1 98.25 278 LEU B CA 1
ATOM 4937 C C . LEU B 1 278 ? 7.062 -28.812 -6.574 1 98.25 278 LEU B C 1
ATOM 4939 O O . LEU B 1 278 ? 6.34 -29.344 -5.727 1 98.25 278 LEU B O 1
ATOM 4943 N N . ILE B 1 279 ? 7.41 -29.406 -7.711 1 98 279 ILE B N 1
ATOM 4944 C CA . ILE B 1 279 ? 7.016 -30.781 -7.98 1 98 279 ILE B CA 1
ATOM 4945 C C . ILE B 1 279 ? 7.59 -31.703 -6.91 1 98 279 ILE B C 1
ATOM 4947 O O . ILE B 1 279 ? 6.891 -32.562 -6.395 1 98 279 ILE B O 1
ATOM 4951 N N . GLY B 1 280 ? 8.82 -31.469 -6.645 1 98 280 GLY B N 1
ATOM 4952 C CA . GLY B 1 280 ? 9.469 -32.25 -5.602 1 98 280 GLY B CA 1
ATOM 4953 C C . GLY B 1 280 ? 8.891 -32 -4.223 1 98 280 GLY B C 1
ATOM 4954 O O . GLY B 1 280 ? 8.609 -32.938 -3.477 1 98 280 GLY B O 1
ATOM 4955 N N . GLN B 1 281 ? 8.695 -30.734 -3.867 1 98.06 281 GLN B N 1
ATOM 4956 C CA . GLN B 1 281 ? 8.172 -30.328 -2.57 1 98.06 281 GLN B CA 1
ATOM 4957 C C . GLN B 1 281 ? 6.785 -30.922 -2.328 1 98.06 281 GLN B C 1
ATOM 4959 O O . GLN B 1 281 ? 6.48 -31.359 -1.221 1 98.06 281 GLN B O 1
ATOM 4964 N N . TRP B 1 282 ? 5.945 -30.953 -3.338 1 98.56 282 TRP B N 1
ATOM 4965 C CA . TRP B 1 282 ? 4.57 -31.422 -3.229 1 98.56 282 TRP B CA 1
ATOM 4966 C C . TRP B 1 282 ? 4.48 -32.906 -3.525 1 98.56 282 TRP B C 1
ATOM 4968 O O . TRP B 1 282 ? 3.391 -33.5 -3.51 1 98.56 282 TRP B O 1
ATOM 4978 N N . ARG B 1 283 ? 5.602 -33.594 -3.877 1 97.94 283 ARG B N 1
ATOM 4979 C CA . ARG B 1 283 ? 5.672 -35 -4.191 1 97.94 283 ARG B CA 1
ATOM 4980 C C . ARG B 1 283 ? 4.621 -35.406 -5.227 1 97.94 283 ARG B C 1
ATOM 4982 O O . ARG B 1 283 ? 3.895 -36.375 -5.051 1 97.94 283 ARG B O 1
ATOM 4989 N N . LEU B 1 284 ? 4.582 -34.625 -6.227 1 98.38 284 LEU B N 1
ATOM 4990 C CA . LEU B 1 284 ? 3.508 -34.75 -7.207 1 98.38 284 LEU B CA 1
ATOM 4991 C C . LEU B 1 284 ? 3.646 -36.062 -7.977 1 98.38 284 LEU B C 1
ATOM 4993 O O . LEU B 1 284 ? 2.646 -36.688 -8.344 1 98.38 284 LEU B O 1
ATOM 4997 N N . GLU B 1 285 ? 4.832 -36.5 -8.242 1 97.19 285 GLU B N 1
ATOM 4998 C CA . GLU B 1 285 ? 5.047 -37.719 -9.008 1 97.19 285 GLU B CA 1
ATOM 4999 C C . GLU B 1 285 ? 4.5 -38.938 -8.273 1 97.19 285 GLU B C 1
ATOM 5001 O O . GLU B 1 285 ? 4.066 -39.906 -8.898 1 97.19 285 GLU B O 1
ATOM 5006 N N . LYS B 1 286 ? 4.473 -38.844 -7.031 1 97.06 286 LYS B N 1
ATOM 5007 C CA . LYS B 1 286 ? 4.074 -40 -6.219 1 97.06 286 LYS B CA 1
ATOM 5008 C C . LYS B 1 286 ? 2.646 -39.844 -5.707 1 97.06 286 LYS B C 1
ATOM 5010 O O . LYS B 1 286 ? 2.158 -40.688 -4.949 1 97.06 286 LYS B O 1
ATOM 5015 N N . LEU B 1 287 ? 2.078 -38.75 -6.078 1 97.06 287 LEU B N 1
ATOM 5016 C CA . LEU B 1 287 ? 0.728 -38.5 -5.594 1 97.06 287 LEU B CA 1
ATOM 5017 C C . LEU B 1 287 ? -0.255 -39.531 -6.121 1 97.06 287 LEU B C 1
ATOM 5019 O O . LEU B 1 287 ? -0.298 -39.781 -7.324 1 97.06 287 LEU B O 1
ATOM 5023 N N . GLY B 1 288 ? -0.973 -40.219 -5.242 1 95.5 288 GLY B N 1
ATOM 5024 C CA . GLY B 1 288 ? -1.979 -41.219 -5.602 1 95.5 288 GLY B CA 1
ATOM 5025 C C . GLY B 1 288 ? -3.396 -40.75 -5.332 1 95.5 288 GLY B C 1
ATOM 5026 O O . GLY B 1 288 ? -3.613 -39.594 -4.953 1 95.5 288 GLY B O 1
ATOM 5027 N N . GLY B 1 289 ? -4.391 -41.625 -5.676 1 95.25 289 GLY B N 1
ATOM 5028 C CA . GLY B 1 289 ? -5.781 -41.312 -5.379 1 95.25 289 GLY B CA 1
ATOM 5029 C C . GLY B 1 289 ? -6.371 -40.25 -6.305 1 95.25 289 GLY B C 1
ATOM 5030 O O . GLY B 1 289 ? -7.238 -39.469 -5.898 1 95.25 289 GLY B O 1
ATOM 5031 N N . LEU B 1 290 ? -5.945 -40.25 -7.559 1 97.69 290 LEU B N 1
ATOM 5032 C CA . LEU B 1 290 ? -6.367 -39.219 -8.5 1 97.69 290 LEU B CA 1
ATOM 5033 C C . LEU B 1 290 ? -7.469 -39.75 -9.422 1 97.69 290 LEU B C 1
ATOM 5035 O O . LEU B 1 290 ? -7.496 -40.938 -9.742 1 97.69 290 LEU B O 1
ATOM 5039 N N . THR B 1 291 ? -8.367 -38.844 -9.773 1 97.5 291 THR B N 1
ATOM 5040 C CA . THR B 1 291 ? -9.281 -39.125 -10.883 1 97.5 291 THR B CA 1
ATOM 5041 C C . THR B 1 291 ? -8.523 -39.188 -12.203 1 97.5 291 THR B C 1
ATOM 5043 O O . THR B 1 291 ? -7.316 -38.938 -12.25 1 97.5 291 THR B O 1
ATOM 5046 N N . ALA B 1 292 ? -9.266 -39.531 -13.25 1 97.69 292 ALA B N 1
ATOM 5047 C CA . ALA B 1 292 ? -8.648 -39.562 -14.57 1 97.69 292 ALA B CA 1
ATOM 5048 C C . ALA B 1 292 ? -8.102 -38.188 -14.961 1 97.69 292 ALA B C 1
ATOM 5050 O O . ALA B 1 292 ? -7 -38.094 -15.508 1 97.69 292 ALA B O 1
ATOM 5051 N N . GLU B 1 293 ? -8.898 -37.25 -14.672 1 96.94 293 GLU B N 1
ATOM 5052 C CA . GLU B 1 293 ? -8.461 -35.875 -14.961 1 96.94 293 GLU B CA 1
ATOM 5053 C C . GLU B 1 293 ? -7.25 -35.5 -14.117 1 96.94 293 GLU B C 1
ATOM 5055 O O . GLU B 1 293 ? -6.332 -34.844 -14.602 1 96.94 293 GLU B O 1
ATOM 5060 N N . GLY B 1 294 ? -7.258 -35.906 -12.859 1 97.56 294 GLY B N 1
ATOM 5061 C CA . GLY B 1 294 ? -6.129 -35.656 -11.977 1 97.56 294 GLY B CA 1
ATOM 5062 C C . GLY B 1 294 ? -4.848 -36.312 -12.461 1 97.56 294 GLY B C 1
ATOM 5063 O O . GLY B 1 294 ? -3.77 -35.719 -12.367 1 97.56 294 GLY B O 1
ATOM 5064 N N . LYS B 1 295 ? -5.051 -37.5 -12.977 1 98 295 LYS B N 1
ATOM 5065 C CA . LYS B 1 295 ? -3.887 -38.219 -13.477 1 98 295 LYS B CA 1
ATOM 5066 C C . LYS B 1 295 ? -3.316 -37.562 -14.727 1 98 295 LYS B C 1
ATOM 5068 O O . LYS B 1 295 ? -2.098 -37.5 -14.891 1 98 295 LYS B O 1
ATOM 5073 N N . ARG B 1 296 ? -4.125 -37.125 -15.586 1 97.88 296 ARG B N 1
ATOM 5074 C CA . ARG B 1 296 ? -3.67 -36.406 -16.766 1 97.88 296 ARG B CA 1
ATOM 5075 C C . ARG B 1 296 ? -2.92 -35.125 -16.375 1 97.88 296 ARG B C 1
ATOM 5077 O O . ARG B 1 296 ? -1.893 -34.812 -16.969 1 97.88 296 ARG B O 1
ATOM 5084 N N . ALA B 1 297 ? -3.482 -34.469 -15.398 1 98.25 297 ALA B N 1
ATOM 5085 C CA . ALA B 1 297 ? -2.842 -33.25 -14.883 1 98.25 297 ALA B CA 1
ATOM 5086 C C . ALA B 1 297 ? -1.466 -33.562 -14.305 1 98.25 297 ALA B C 1
ATOM 5088 O O . ALA B 1 297 ? -0.505 -32.812 -14.531 1 98.25 297 ALA B O 1
ATOM 5089 N N . GLN B 1 298 ? -1.416 -34.625 -13.57 1 98.25 298 GLN B N 1
ATOM 5090 C CA . GLN B 1 298 ? -0.162 -35.062 -12.961 1 98.25 298 GLN B CA 1
ATOM 5091 C C . GLN B 1 298 ? 0.898 -35.312 -14.023 1 98.25 298 GLN B C 1
ATOM 5093 O O . GLN B 1 298 ? 2.029 -34.844 -13.914 1 98.25 298 GLN B O 1
ATOM 5098 N N . ASP B 1 299 ? 0.537 -36.031 -15.031 1 97.69 299 ASP B N 1
ATOM 5099 C CA . ASP B 1 299 ? 1.462 -36.344 -16.109 1 97.69 299 ASP B CA 1
ATOM 5100 C C . ASP B 1 299 ? 1.945 -35.094 -16.812 1 97.69 299 ASP B C 1
ATOM 5102 O O . ASP B 1 299 ? 3.133 -34.969 -17.125 1 97.69 299 ASP B O 1
ATOM 5106 N N . TYR B 1 300 ? 1.011 -34.281 -17.031 1 97.62 300 TYR B N 1
ATOM 5107 C CA . TYR B 1 300 ? 1.33 -33.031 -17.703 1 97.62 300 TYR B CA 1
ATOM 5108 C C . TYR B 1 300 ? 2.346 -32.219 -16.906 1 97.62 300 TYR B C 1
ATOM 5110 O O . TYR B 1 300 ? 3.391 -31.844 -17.438 1 97.62 300 TYR B O 1
ATOM 5118 N N . VAL B 1 301 ? 2.055 -32.031 -15.609 1 97.94 301 VAL B N 1
ATOM 5119 C CA . VAL B 1 301 ? 2.857 -31.141 -14.758 1 97.94 301 VAL B CA 1
ATOM 5120 C C . VAL B 1 301 ? 4.25 -31.75 -14.562 1 97.94 301 VAL B C 1
ATOM 5122 O O . VAL B 1 301 ? 5.254 -31.047 -14.656 1 97.94 301 VAL B O 1
ATOM 5125 N N . CYS B 1 302 ? 4.355 -33 -14.344 1 97 302 CYS B N 1
ATOM 5126 C CA . CYS B 1 302 ? 5.609 -33.688 -14.016 1 97 302 CYS B CA 1
ATOM 5127 C C . CYS B 1 302 ? 6.5 -33.812 -15.25 1 97 302 CYS B C 1
ATOM 5129 O O . CYS B 1 302 ? 7.703 -34.031 -15.125 1 97 302 CYS B O 1
ATOM 5131 N N . GLY B 1 303 ? 5.945 -33.562 -16.406 1 95.06 303 GLY B N 1
ATOM 5132 C CA . GLY B 1 303 ? 6.742 -33.594 -17.625 1 95.06 303 GLY B CA 1
ATOM 5133 C C . GLY B 1 303 ? 7.066 -32.219 -18.172 1 95.06 303 GLY B C 1
ATOM 5134 O O . GLY B 1 303 ? 7.727 -32.125 -19.203 1 95.06 303 GLY B O 1
ATOM 5135 N N . LEU B 1 304 ? 6.738 -31.25 -17.484 1 94.94 304 LEU B N 1
ATOM 5136 C CA . LEU B 1 304 ? 6.742 -29.906 -18.062 1 94.94 304 LEU B CA 1
ATOM 5137 C C . LEU B 1 304 ? 8.133 -29.297 -18 1 94.94 304 LEU B C 1
ATOM 5139 O O . LEU B 1 304 ? 8.539 -28.562 -18.906 1 94.94 304 LEU B O 1
ATOM 5143 N N . ALA B 1 305 ? 8.938 -29.547 -16.891 1 92.88 305 ALA B N 1
ATOM 5144 C CA . ALA B 1 305 ? 10.203 -28.859 -16.656 1 92.88 305 ALA B CA 1
ATOM 5145 C C . ALA B 1 305 ? 11.18 -29.094 -17.797 1 92.88 305 ALA B C 1
ATOM 5147 O O . ALA B 1 305 ? 11.742 -28.141 -18.344 1 92.88 305 ALA B O 1
ATOM 5148 N N . PRO B 1 306 ? 11.367 -30.328 -18.281 1 91.88 306 PRO B N 1
ATOM 5149 C CA . PRO B 1 306 ? 12.258 -30.562 -19.422 1 91.88 306 PRO B CA 1
ATOM 5150 C C . PRO B 1 306 ? 11.789 -29.859 -20.688 1 91.88 306 PRO B C 1
ATOM 5152 O O . PRO B 1 306 ? 12.617 -29.406 -21.5 1 91.88 306 PRO B O 1
ATOM 5155 N N . ARG B 1 307 ? 10.539 -29.797 -20.875 1 91.62 307 ARG B N 1
ATOM 5156 C CA . ARG B 1 307 ? 10 -29.125 -22.047 1 91.62 307 ARG B CA 1
ATOM 5157 C C . ARG B 1 307 ? 10.312 -27.625 -22.016 1 91.62 307 ARG B C 1
ATOM 5159 O O . ARG B 1 307 ? 10.648 -27.031 -23.047 1 91.62 307 ARG B O 1
ATOM 5166 N N . ILE B 1 308 ? 10.164 -27.062 -20.812 1 91.5 308 ILE B N 1
ATOM 5167 C CA . ILE B 1 308 ? 10.453 -25.641 -20.641 1 91.5 308 ILE B CA 1
ATOM 5168 C C . ILE B 1 308 ? 11.93 -25.375 -20.938 1 91.5 308 ILE B C 1
ATOM 5170 O O . ILE B 1 308 ? 12.266 -24.406 -21.609 1 91.5 308 ILE B O 1
ATOM 5174 N N . ARG B 1 309 ? 12.766 -26.219 -20.531 1 92.62 309 ARG B N 1
ATOM 5175 C CA . ARG B 1 309 ? 14.195 -26.062 -20.734 1 92.62 309 ARG B CA 1
ATOM 5176 C C . ARG B 1 309 ? 14.539 -26.156 -22.219 1 92.62 309 ARG B C 1
ATOM 5178 O O . ARG B 1 309 ? 15.359 -25.375 -22.719 1 92.62 309 ARG B O 1
ATOM 5185 N N . LYS B 1 310 ? 13.953 -27.062 -22.875 1 92 310 LYS B N 1
ATOM 5186 C CA . LYS B 1 310 ? 14.195 -27.219 -24.297 1 92 310 LYS B CA 1
ATOM 5187 C C . LYS B 1 310 ? 13.734 -26 -25.078 1 92 310 LYS B C 1
ATOM 5189 O O . LYS B 1 310 ? 14.422 -25.547 -26 1 92 310 LYS B O 1
ATOM 5194 N N . LEU B 1 311 ? 12.586 -25.547 -24.734 1 87.62 311 LEU B N 1
ATOM 5195 C CA . LEU B 1 311 ? 12.062 -24.359 -25.375 1 87.62 311 LEU B CA 1
ATOM 5196 C C . LEU B 1 311 ? 12.984 -23.156 -25.141 1 87.62 311 LEU B C 1
ATOM 5198 O O . LEU B 1 311 ? 13.188 -22.344 -26.047 1 87.62 311 LEU B O 1
ATOM 5202 N N . GLN B 1 312 ? 13.469 -23.062 -23.906 1 86.69 312 GLN B N 1
ATOM 5203 C CA . GLN B 1 312 ? 14.359 -21.969 -23.578 1 86.69 312 GLN B CA 1
ATOM 5204 C C . GLN B 1 312 ? 15.664 -22.047 -24.359 1 86.69 312 GLN B C 1
ATOM 5206 O O . GLN B 1 312 ? 16.219 -21.031 -24.781 1 86.69 312 GLN B O 1
ATOM 5211 N N . GLU B 1 313 ? 16.172 -23.234 -24.516 1 88.12 313 GLU B N 1
ATOM 5212 C CA . GLU B 1 313 ? 17.391 -23.453 -25.281 1 88.12 313 GLU B CA 1
ATOM 5213 C C . GLU B 1 313 ? 17.234 -22.984 -26.734 1 88.12 313 GLU B C 1
ATOM 5215 O O . GLU B 1 313 ? 18.125 -22.375 -27.297 1 88.12 313 GLU B O 1
ATOM 5220 N N . ARG B 1 314 ? 16.172 -23.266 -27.281 1 87.81 314 ARG B N 1
ATOM 5221 C CA . ARG B 1 314 ? 15.875 -22.844 -28.641 1 87.81 314 ARG B CA 1
ATOM 5222 C C . ARG B 1 314 ? 15.758 -21.328 -28.75 1 87.81 314 ARG B C 1
ATOM 5224 O O . ARG B 1 314 ? 16.234 -20.734 -29.719 1 87.81 314 ARG B O 1
ATOM 5231 N N . ALA B 1 315 ? 15.031 -20.797 -27.734 1 83.38 315 ALA B N 1
ATOM 5232 C CA . ALA B 1 315 ? 14.875 -19.344 -27.719 1 83.38 315 ALA B CA 1
ATOM 5233 C C . ALA B 1 315 ? 16.219 -18.656 -27.578 1 83.38 315 ALA B C 1
ATOM 5235 O O . ALA B 1 315 ? 16.453 -17.609 -28.188 1 83.38 315 ALA B O 1
ATOM 5236 N N . ASP B 1 316 ? 17.047 -19.203 -26.781 1 84.06 316 ASP B N 1
ATOM 5237 C CA . ASP B 1 316 ? 18.391 -18.641 -26.578 1 84.06 316 ASP B CA 1
ATOM 5238 C C . ASP B 1 316 ? 19.219 -18.719 -27.859 1 84.06 316 ASP B C 1
ATOM 5240 O O . ASP B 1 316 ? 19.969 -17.797 -28.188 1 84.06 316 ASP B O 1
ATOM 5244 N N . GLU B 1 317 ? 19.078 -19.766 -28.516 1 85.62 317 GLU B N 1
ATOM 5245 C CA . GLU B 1 317 ? 19.797 -19.953 -29.781 1 85.62 317 GLU B CA 1
ATOM 5246 C C . GLU B 1 317 ? 19.359 -18.906 -30.797 1 85.62 317 GLU B C 1
ATOM 5248 O O . GLU B 1 317 ? 20.188 -18.375 -31.547 1 85.62 317 GLU B O 1
ATOM 5253 N N . ARG B 1 318 ? 18.172 -18.656 -30.781 1 82.81 318 ARG B N 1
ATOM 5254 C CA . ARG B 1 318 ? 17.641 -17.641 -31.688 1 82.81 318 ARG B CA 1
ATOM 5255 C C . ARG B 1 318 ? 18.109 -16.25 -31.297 1 82.81 318 ARG B C 1
ATOM 5257 O O . ARG B 1 318 ? 18.453 -15.438 -32.156 1 82.81 318 ARG B O 1
ATOM 5264 N N . ALA B 1 319 ? 18 -16.031 -29.984 1 77.12 319 ALA B N 1
ATOM 5265 C CA . A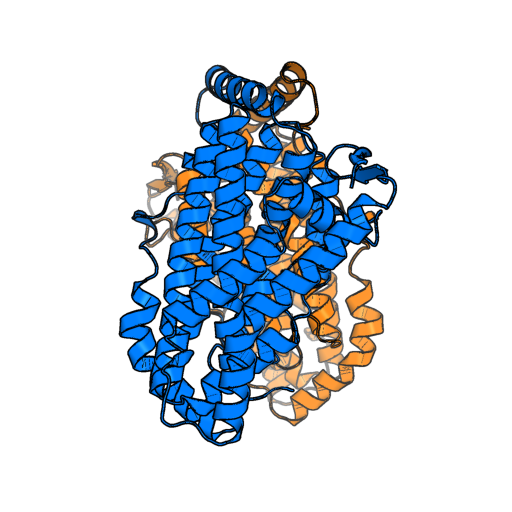LA B 1 319 ? 18.391 -14.727 -29.453 1 77.12 319 ALA B CA 1
ATOM 5266 C C . ALA B 1 319 ? 19.859 -14.445 -29.75 1 77.12 319 ALA B C 1
ATOM 5268 O O . ALA B 1 319 ? 20.25 -13.305 -30 1 77.12 319 ALA B O 1
ATOM 5269 N N . ARG B 1 320 ? 20.781 -15.453 -29.734 1 76.81 320 ARG B N 1
ATOM 5270 C CA . ARG B 1 320 ? 22.219 -15.305 -29.984 1 76.81 320 ARG B CA 1
ATOM 5271 C C . ARG B 1 320 ? 22.469 -14.875 -31.422 1 76.81 320 ARG B C 1
ATOM 5273 O O . ARG B 1 320 ? 23.484 -14.25 -31.719 1 76.81 320 ARG B O 1
ATOM 5280 N N . LYS B 1 321 ? 21.453 -15.109 -32.188 1 85.31 321 LYS B N 1
ATOM 5281 C CA . LYS B 1 321 ? 21.641 -14.812 -33.625 1 85.31 321 LYS B CA 1
ATOM 5282 C C . LYS B 1 321 ? 21.125 -13.414 -33.938 1 85.31 321 LYS B C 1
ATOM 5284 O O . LYS B 1 321 ? 21.406 -12.891 -35.031 1 85.31 321 LYS B O 1
ATOM 5289 N N . MET B 1 322 ? 20.391 -13.023 -33.094 1 79.88 322 MET B N 1
ATOM 5290 C CA . MET B 1 322 ? 19.828 -11.688 -33.312 1 79.88 322 MET B CA 1
ATOM 5291 C C . MET B 1 322 ? 20.797 -10.617 -32.781 1 79.88 322 MET B C 1
ATOM 5293 O O . MET B 1 322 ? 21.531 -10.844 -31.828 1 79.88 322 MET B O 1
ATOM 5297 N N . LYS B 1 323 ? 20.953 -9.477 -33.5 1 83.69 323 LYS B N 1
ATOM 5298 C CA . LYS B 1 323 ? 21.781 -8.359 -33.062 1 83.69 323 LYS B CA 1
ATOM 5299 C C . LYS B 1 323 ? 21.219 -7.73 -31.781 1 83.69 323 LYS B C 1
ATOM 5301 O O . LYS B 1 323 ? 20.016 -7.492 -31.672 1 83.69 323 LYS B O 1
ATOM 5306 N N . PRO B 1 324 ? 22.188 -7.586 -30.891 1 84.81 324 PRO B N 1
ATOM 5307 C CA . PRO B 1 324 ? 21.719 -6.914 -29.672 1 84.81 324 PRO B CA 1
ATOM 5308 C C . PRO B 1 324 ? 21.078 -5.559 -29.953 1 84.81 324 PRO B C 1
ATOM 5310 O O . PRO B 1 324 ? 21.516 -4.844 -30.859 1 84.81 324 PRO B O 1
ATOM 5313 N N . ARG B 1 325 ? 19.984 -5.391 -29.359 1 90.88 325 ARG B N 1
ATOM 5314 C CA . ARG B 1 325 ? 19.266 -4.129 -29.5 1 90.88 325 ARG B CA 1
ATOM 5315 C C . ARG B 1 325 ? 19.422 -3.264 -28.25 1 90.88 325 ARG B C 1
ATOM 5317 O O . ARG B 1 325 ? 19.297 -3.756 -27.141 1 90.88 325 ARG B O 1
ATOM 5324 N N . ALA B 1 326 ? 19.734 -2.064 -28.531 1 94.44 326 ALA B N 1
ATOM 5325 C CA . ALA B 1 326 ? 19.844 -1.106 -27.438 1 94.44 326 ALA B CA 1
ATOM 5326 C C . ALA B 1 326 ? 18.5 -0.44 -27.156 1 94.44 326 ALA B C 1
ATOM 5328 O O . ALA B 1 326 ? 17.766 -0.093 -28.078 1 94.44 326 ALA B O 1
ATOM 5329 N N . VAL B 1 327 ? 18.156 -0.38 -25.859 1 96.62 327 VAL B N 1
ATOM 5330 C CA . VAL B 1 327 ? 16.922 0.265 -25.453 1 96.62 327 VAL B CA 1
ATOM 5331 C C . VAL B 1 327 ? 17.188 1.249 -24.312 1 96.62 327 VAL B C 1
ATOM 5333 O O . VAL B 1 327 ? 18.016 0.984 -23.453 1 96.62 327 VAL B O 1
ATOM 5336 N N . LYS B 1 328 ? 16.469 2.328 -24.359 1 97.56 328 LYS B N 1
ATOM 5337 C CA . LYS B 1 328 ? 16.578 3.322 -23.297 1 97.56 328 LYS B CA 1
ATOM 5338 C C . LYS B 1 328 ? 15.672 2.979 -22.125 1 97.56 328 LYS B C 1
ATOM 5340 O O . LYS B 1 328 ? 14.539 2.518 -22.328 1 97.56 328 LYS B O 1
ATOM 5345 N N . PHE B 1 329 ? 16.141 3.146 -20.953 1 98.44 329 PHE B N 1
ATOM 5346 C CA . PHE B 1 329 ? 15.328 2.973 -19.75 1 98.44 329 PHE B CA 1
ATOM 5347 C C . PHE B 1 329 ? 15.164 4.293 -19.016 1 98.44 329 PHE B C 1
ATOM 5349 O O . PHE B 1 329 ? 16.141 4.891 -18.562 1 98.44 329 PHE B O 1
ATOM 5356 N N . SER B 1 330 ? 13.969 4.73 -18.844 1 98.62 330 SER B N 1
ATOM 5357 C CA . SER B 1 330 ? 13.695 5.973 -18.141 1 98.62 330 SER B CA 1
ATOM 5358 C C . SER B 1 330 ? 14.109 5.883 -16.672 1 98.62 330 SER B C 1
ATOM 5360 O O . SER B 1 330 ? 14.461 6.891 -16.062 1 98.62 330 SER B O 1
ATOM 5362 N N . TRP B 1 331 ? 14.234 4.695 -16.109 1 98.69 331 TRP B N 1
ATOM 5363 C CA . TRP B 1 331 ? 14.562 4.453 -14.711 1 98.69 331 TRP B CA 1
ATOM 5364 C C . TRP B 1 331 ? 16 4.855 -14.414 1 98.69 331 TRP B C 1
ATOM 5366 O O . TRP B 1 331 ? 16.359 5.086 -13.25 1 98.69 331 TRP B O 1
ATOM 5376 N N . ILE B 1 332 ? 16.859 4.867 -15.453 1 98.56 332 ILE B N 1
ATOM 5377 C CA . ILE B 1 332 ? 18.25 5.238 -15.297 1 98.56 332 ILE B CA 1
ATOM 5378 C C . ILE B 1 332 ? 18.609 6.371 -16.266 1 98.56 332 ILE B C 1
ATOM 5380 O O . ILE B 1 332 ? 19.609 6.305 -16.969 1 98.56 332 ILE B O 1
ATOM 5384 N N . PHE B 1 333 ? 17.75 7.348 -16.312 1 98.06 333 PHE B N 1
ATOM 5385 C CA . PHE B 1 333 ? 17.969 8.617 -17 1 98.06 333 PHE B CA 1
ATOM 5386 C C . PHE B 1 333 ? 18.156 8.406 -18.484 1 98.06 333 PHE B C 1
ATOM 5388 O O . PHE B 1 333 ? 19 9.047 -19.125 1 98.06 333 PHE B O 1
ATOM 5395 N N . ASN B 1 334 ? 17.484 7.383 -19.062 1 97.81 334 ASN B N 1
ATOM 5396 C CA . ASN B 1 334 ? 17.406 7.055 -20.484 1 97.81 334 ASN B CA 1
ATOM 5397 C C . ASN B 1 334 ? 18.75 6.578 -21.016 1 97.81 334 ASN B C 1
ATOM 5399 O O . ASN B 1 334 ? 19.047 6.738 -22.203 1 97.81 334 ASN B O 1
ATOM 5403 N N . LYS B 1 335 ? 19.562 6.094 -20.109 1 97.31 335 LYS B N 1
ATOM 5404 C CA . LYS B 1 335 ? 20.734 5.355 -20.578 1 97.31 335 LYS B CA 1
ATOM 5405 C C . LYS B 1 335 ? 20.328 4.129 -21.375 1 97.31 335 LYS B C 1
ATOM 5407 O O . LYS B 1 335 ? 19.297 3.514 -21.094 1 97.31 335 LYS B O 1
ATOM 5412 N N . GLU B 1 336 ? 21.172 3.781 -22.312 1 96.88 336 GLU B N 1
ATOM 5413 C CA . GLU B 1 336 ? 20.875 2.65 -23.188 1 96.88 336 GLU B CA 1
ATOM 5414 C C . GLU B 1 336 ? 21.484 1.359 -22.641 1 96.88 336 GLU B C 1
ATOM 5416 O O . GLU B 1 336 ? 22.609 1.363 -22.141 1 96.88 336 GLU B O 1
ATOM 5421 N N . LEU B 1 337 ? 20.656 0.348 -22.672 1 95.81 337 LEU B N 1
ATOM 5422 C CA . LEU B 1 337 ? 21.141 -0.984 -22.312 1 95.81 337 LEU B CA 1
ATOM 5423 C C . LEU B 1 337 ? 20.938 -1.959 -23.469 1 95.81 337 LEU B C 1
ATOM 5425 O O . LEU B 1 337 ? 19.938 -1.863 -24.203 1 95.81 337 LEU B O 1
ATOM 5429 N N . LEU B 1 338 ? 21.875 -2.811 -23.562 1 90.81 338 LEU B N 1
ATOM 5430 C CA . LEU B 1 338 ? 21.734 -3.871 -24.562 1 90.81 338 LEU B CA 1
ATOM 5431 C C . LEU B 1 338 ? 20.844 -4.988 -24.031 1 90.81 338 LEU B C 1
ATOM 5433 O O . LEU B 1 338 ? 20.953 -5.383 -22.875 1 90.81 338 LEU B O 1
ATOM 5437 N N . LEU B 1 339 ? 19.906 -5.355 -24.844 1 90.5 339 LEU B N 1
ATOM 5438 C CA . LEU B 1 339 ? 19.016 -6.457 -24.484 1 90.5 339 LEU B CA 1
ATOM 5439 C C . LEU B 1 339 ? 19.547 -7.781 -25.047 1 90.5 339 LEU B C 1
ATOM 5441 O O . LEU B 1 339 ? 20.219 -7.801 -26.078 1 90.5 339 LEU B O 1
#

Radius of gyration: 25.79 Å; Cα contacts (8 Å, |Δi|>4): 1016; chains: 2; bounding box: 72×71×68 Å

Sequence (678 aa):
MLSMPPEKLEVFKSLDGWAWECVVPMLKPVEQCWQPQSLVPDSSLPHEEFMEEVKALRQRAKELPDDYLVVLVGDMVTEEALPTYQTLMTTMEGFQDEPGRSPNPWAAWTRGWTAEENRHGDLLRTYLYLSGRVHMKMIDKTIHYLISAGMEHGLGNNPYLGFVYTSFQERATFVSHGNTARLAKEGGDPVLARICGTIAADEKRHENVYTRVVEKLLEVDPSGAMEAIAYMMEKKITMPAHLMYDGEDPRLFEHFSAVAQRTGVYTANDYADILEFLIGQWRLEKLGGLTAEGKRAQDYVCGLAPRIRKLQERADERARKMKPRAVKFSWIFNKELLLMLSMPPEKLEVFKSLDGWAWECVVPMLKPVEQCWQPQSLVPDSSLPHEEFMEEVKALRQRAKELPDDYLVVLVGDMVTEEALPTYQTLMTTMEGFQDEPGRSPNPWAAWTRGWTAEENRHGDLLRTYLYLSGRVHMKMIDKTIHYLISAGMEHGLGNNPYLGFVYTSFQERATFVSHGNTARLAKEGGDPVLARICGTIAADEKRHENVYTRVVEKLLEVDPSGAMEAIAYMMEKKITMPAHLMYDGEDPRLFEHFSAVAQRTGVYTANDYADILEFLIGQWRLEKLGGLTAEGKRAQDYVCGLAPRIRKLQERADERARKMKPRAVKFSWIFNKELLL

InterPro domains:
  IPR005067 Fatty acid desaturase, type 2 [PF03405] (7-333)
  IPR005067 Fatty acid desaturase, type 2 [PIRSF000346] (3-338)
  IPR005067 Fatty acid desaturase, type 2 [PTHR31155] (3-337)
  IPR005067 Fatty acid desaturase, type 2 [cd01050] (7-315)
  IPR009078 Ferritin-like superfamily [SSF47240] (3-338)
  IPR012348 Ribonucleotide reductase-like [G3DSA:1.10.620.20] (1-339)

pLDDT: mean 94.69, std 6.18, range [48.0, 98.81]